Protein AF-A0A7V4GAL3-F1 (afdb_monomer)

Solvent-accessible surface area (backbone atoms only — not comparable to full-atom values): 42598 Å² total; per-residue (Å²): 137,87,88,81,89,85,84,90,84,90,87,81,84,89,80,88,82,85,91,85,89,89,83,91,85,77,93,86,88,88,87,84,90,84,82,86,89,85,86,86,84,88,81,89,82,90,84,90,89,88,89,87,83,90,87,89,88,87,89,89,91,87,88,88,82,87,88,84,89,83,90,84,86,89,86,81,77,84,82,54,87,81,40,77,32,91,44,36,82,70,33,72,82,84,34,92,20,43,55,42,30,44,62,95,42,31,38,43,75,42,62,31,41,76,65,38,61,86,71,50,49,32,55,17,72,35,36,34,40,94,85,74,23,64,40,81,32,70,55,59,80,42,80,86,81,44,82,20,46,49,61,37,58,34,55,83,70,55,43,67,46,70,49,78,40,57,86,61,27,66,86,85,28,37,59,39,102,89,76,17,64,37,76,53,57,77,34,93,39,43,80,70,40,66,85,73,44,54,47,49,24,74,40,29,42,43,100,86,31,34,41,42,74,35,68,53,68,82,39,75,83,83,57,100,50,46,51,51,41,65,42,60,84,80,25,67,42,75,41,68,49,47,65,59,68,73,76,55,28,28,41,94,56,75,37,63,27,73,44,66,74,39,76,66,35,27,69,75,35,82,65,56,77,78,72,49,50,26,28,52,81,87,50,47,23,66,94,45,91,33,44,63,67,43,73,49,82,38,64,45,99,87,68,48,69,25,42,21,39,17,33,86,78,20,40,77,41,72,66,45,65,87,62,67,74,67,62,75,82,53,56,63,56,64,89,78,65,59,48,74,98,51,86,38,62,71,68,41,75,46,80,41,69,56,87,90,43,70,32,48,25,39,19,34,94,72,18,38,78,43,73,65,52,59,79,65,67,73,59,86,78,76,47,49,47,27,53,87,81,63,38,25,75,96,47,84,31,34,66,67,42,74,42,82,40,70,64,86,92,46,60,23,41,24,41,20,36,94,85,32,38,78,54,70,74,46,72,74,62,69,75,58,68,75,82,48,57,65,58,66,90,74,73,55,36,75,96,45,87,32,55,60,73,42,71,47,81,42,60,22,99,85,70,45,80,16,40,24,44,20,33,81,78,15,40,73,51,73,43,23,22,100,56,57,69,67,86,70,83,44,55,40,45,70,81,86,56,59,46,60,96,56,81,66,34,32,37,32,40,56,40,71,25,91,60,40,53,82,33,59,67,57,17,28,50,75,72,64,46,44,89,42,43,48,80,37,74,43,59,70,52,46,39,49,49,61,74,72,51,87,50,57,33,38,38,37,42,36,58,66,69,77,78,47,68,72,37,52,54,43,52,37,51,38,44,73,71,72,19,28,36,41,43,29,51,60,61,52,62,87,41,43,88,37,70,50,33,61,64,37,12,40,44,58,49,58,70,55,92,63,77,71,45,39,24,64,53,51,96,48,55,58,38,50,34,87,42,80,55,82,64,51,68,46,66,47,91,45,55,90,65,27,22,35,27,26,27,71,75,58,24,49,61,44,20,14,64,42,89,53,88,52,91,50,32,28,31,30,36,36,11,75,84,62,38,30,39,39,35,31,44,49,70,37,31,57,73,34,51,88,90,68,91,78,63,42,52,58,25,43,36,43,38,4,50,53,35,77,65,74,112

pLDDT: mean 77.17, std 17.87, range [28.05, 98.5]

Mean predicted aligned error: 23.39 Å

Secondary structure (DSSP, 8-state):
--------------------------------------------------------------------------S-----TT---SSGGGG--S-TTEEEEEETTEEEEEE-GGGG--S-GGG---EEETTTEEEP----------TTEEEEE-TTT--EEEEE-GGGSPTT-EEETTTEEEPPPB-SSGGGG--S-STT-S-EE-TTSBEE--PPPP---S-TTSEEEEETTTEEEEE---SSSSSSPPGGGT-S-S-TT-TTSSTT----SSS--TTSSS-TTTTSSS-TT-EEEEE-TTS-EEEEEB-TTS-B---B------SSSS-SS-SSSSSTTSSS-TT-EEEEEETTEEEEEEEETTTEE---B------SSSS-SSSSS-SSTTSSS-TT-EEEEEETTEEEEEEEETTTEEEEEEE-----SSSS-SS-SS-SSTTSSS-TT-EEEEE-TTS-EEEEEB-TTS-B---B-SS--TTSSS-SSSSS-SSTT----EEEEEE--TT----HHHHHHHTTGGGGEEEE-SHHHHHHHHTT---SEEEEEESSSPPPHHHHHHHHHHHHTT-EEEEEETTGGGGTTSHHHHHHTEEEEEE-SS---BEE-S--GGGTSSS----B--B---SS--BEEEEESSSEEEEESSSS--TT-EEEEE-TTS-EEEE-B-GGGB---SSSSSS-HHHHHHHHHHHHHH-

Sequence (711 aa):
MSREVDRRTRHAVRVAGLVGLAGLTLVRCGGGDATSLDVRPGDVADEAGGDAADEAGPPPDGEDDAGEAFPDEGIGDDVGPDAACLFDLDCDDRHDCTADTCEAGLCRHVPDDAACDDGAPCNGVERCDARAGCLAGEPVVCDDRVDCTIDACDNLTAACRFDVDPRYCPPPTVCDPSAGCVEPPECETDADCLDTNPCNGIERCDPTGRCVFGTPPVCDDGIPCTIDACDPVSGCTARPPDRDGDGHPDAACSGDDCDDRNPAVHPGAPESCNGSDENCDTVPDDTFPCTPGQTGRCTSSGGCAGVWTCGADCAWGRCIVAAVESCNGADDDCDGLVDEDFTCELGSTGPCTVGACAGTRTCVAGCVWGACVASAVEACNGLDDDCDGATDEIFGCILGTRRSCTVGSCAGTQTCVAGCVWGACVASAVEACNGLDDDCDGATDEDFACRSGASEACTTTCGTAGSRTCSPACAWGACCAPAETCGNGCDDNCNGAIDEGCARRILVLRELCGGGVDHITPALTNLGLLASATVVGSDSDLSARLASGTWDLVVVDEYSNYLSSTTMDRLNGHVLAGGRLILSYWSLTDYASHALMTRAGVAVGSSYTAPLAIRRWVLSPLFTTPNALGDLTGFTDTCGIDGQYLTTTTAVAHAGYTVSPAGGQAALTVSADRRVILNAFTPQTVTQNADGDGKPDMVELYENEITHLLL

Nearest PDB structures (foldseek):
  8p6f-assembly1_A  TM=6.180E-01  e=1.254E-01  Flavobacterium johnsoniae
  7pv7-assembly2_B  TM=6.114E-01  e=1.407E-01  Porphyromonas gingivalis W83
  7lcm-assembly1_A  TM=5.776E-01  e=2.356E-01  Escherichia coli
  7pva-assembly2_D  TM=6.153E-01  e=2.642E-01  Porphyromonas gingivalis W83
  6swl-assembly2_B  TM=5.933E-01  e=2.200E+00  Geobacillus stearothermophilus

Structure (mmCIF, N/CA/C/O backbone):
data_AF-A0A7V4GAL3-F1
#
_entry.id   AF-A0A7V4GAL3-F1
#
loop_
_atom_site.group_PDB
_atom_site.id
_atom_site.type_symbol
_atom_site.label_atom_id
_atom_site.label_alt_id
_atom_site.label_comp_id
_atom_site.label_asym_id
_atom_site.label_entity_id
_atom_site.label_seq_id
_atom_site.pdbx_PDB_ins_code
_atom_site.Cartn_x
_atom_site.Cartn_y
_atom_site.Cartn_z
_atom_site.occupancy
_atom_site.B_iso_or_equiv
_atom_site.auth_seq_id
_atom_site.auth_comp_id
_atom_site.auth_asym_id
_atom_site.auth_atom_id
_atom_site.pdbx_PDB_model_num
ATOM 1 N N . MET A 1 1 ? 49.294 -10.913 76.934 1.00 32.91 1 MET A N 1
ATOM 2 C CA . MET A 1 1 ? 50.256 -11.058 75.823 1.00 32.91 1 MET A CA 1
ATOM 3 C C . MET A 1 1 ? 49.457 -11.672 74.672 1.00 32.91 1 MET A C 1
ATOM 5 O O . MET A 1 1 ? 49.239 -12.870 74.721 1.00 32.91 1 MET A O 1
ATOM 9 N N . SER A 1 2 ? 48.681 -10.896 73.898 1.00 33.81 2 SER A N 1
ATOM 10 C CA . SER A 1 2 ? 49.084 -9.921 72.844 1.00 33.81 2 SER A CA 1
ATOM 11 C C . SER A 1 2 ? 49.188 -10.635 71.484 1.00 33.81 2 SER A C 1
ATOM 13 O O . SER A 1 2 ? 49.921 -11.613 71.443 1.00 33.81 2 SER A O 1
ATOM 15 N N . ARG A 1 3 ? 48.555 -10.251 70.357 1.00 37.16 3 ARG A N 1
ATOM 16 C CA . ARG A 1 3 ? 47.618 -9.170 69.902 1.00 37.16 3 ARG A CA 1
ATOM 17 C C . ARG A 1 3 ? 46.933 -9.689 68.592 1.00 37.16 3 ARG A C 1
ATOM 19 O O . ARG A 1 3 ? 47.492 -10.621 68.027 1.00 37.16 3 ARG A O 1
ATOM 26 N N . GLU A 1 4 ? 45.835 -9.207 67.982 1.00 35.50 4 GLU A N 1
ATOM 27 C CA . GLU A 1 4 ? 44.678 -8.301 68.247 1.00 35.50 4 GLU A CA 1
ATOM 28 C C . GLU A 1 4 ? 43.594 -8.593 67.142 1.00 35.50 4 GLU A C 1
ATOM 30 O O . GLU A 1 4 ? 43.941 -9.222 66.147 1.00 35.50 4 GLU A O 1
ATOM 35 N N . VAL A 1 5 ? 42.262 -8.493 67.342 1.00 37.34 5 VAL A N 1
ATOM 36 C CA . VAL A 1 5 ? 41.332 -7.320 67.225 1.00 37.34 5 VAL A CA 1
ATOM 37 C C . VAL A 1 5 ? 41.280 -6.711 65.792 1.00 37.34 5 VAL A C 1
ATOM 39 O O . VAL A 1 5 ? 42.321 -6.303 65.300 1.00 37.34 5 VAL A O 1
ATOM 42 N N . ASP A 1 6 ? 40.146 -6.590 65.065 1.00 33.91 6 ASP A N 1
ATOM 43 C CA . ASP A 1 6 ? 38.758 -7.029 65.337 1.00 33.91 6 ASP A CA 1
ATOM 44 C C . ASP A 1 6 ? 37.854 -7.291 64.092 1.00 33.91 6 ASP A C 1
ATOM 46 O O . ASP A 1 6 ? 38.169 -6.984 62.946 1.00 33.91 6 ASP A O 1
ATOM 50 N N . ARG A 1 7 ? 36.695 -7.867 64.437 1.00 36.47 7 ARG A N 1
ATOM 51 C CA . ARG A 1 7 ? 35.348 -8.059 63.839 1.00 36.47 7 ARG A CA 1
ATOM 52 C C . ARG A 1 7 ? 34.786 -6.935 62.935 1.00 36.47 7 ARG A C 1
ATOM 54 O O . ARG A 1 7 ? 35.056 -5.768 63.166 1.00 36.47 7 ARG A O 1
ATOM 61 N N . ARG A 1 8 ? 34.059 -7.234 61.835 1.00 34.62 8 ARG A N 1
ATOM 62 C CA . ARG A 1 8 ? 32.662 -7.761 61.628 1.00 34.62 8 ARG A CA 1
ATOM 63 C C . ARG A 1 8 ? 31.501 -6.809 62.022 1.00 34.62 8 ARG A C 1
ATOM 65 O O . ARG A 1 8 ? 31.330 -6.556 63.211 1.00 34.62 8 ARG A O 1
ATOM 72 N N . THR A 1 9 ? 30.556 -6.549 61.095 1.00 33.62 9 THR A N 1
ATOM 73 C CA . THR A 1 9 ? 29.126 -7.030 61.057 1.00 33.62 9 THR A CA 1
ATOM 74 C C . THR A 1 9 ? 28.206 -6.093 60.225 1.00 33.62 9 THR A C 1
ATOM 76 O O . THR A 1 9 ? 28.482 -4.909 60.094 1.00 33.62 9 THR A O 1
ATOM 79 N N . ARG A 1 10 ? 27.114 -6.638 59.653 1.00 41.88 10 ARG A N 1
ATOM 80 C CA . ARG A 1 10 ? 26.054 -5.956 58.865 1.00 41.88 10 ARG A CA 1
ATOM 81 C C . ARG A 1 10 ? 25.100 -5.102 59.733 1.00 41.88 10 ARG A C 1
ATOM 83 O O . ARG A 1 10 ? 24.975 -5.381 60.924 1.00 41.88 10 ARG A O 1
ATOM 90 N N . HIS A 1 11 ? 24.328 -4.191 59.123 1.00 28.59 11 HIS A N 1
ATOM 91 C CA . HIS A 1 11 ? 23.100 -3.586 59.690 1.00 28.59 11 HIS A CA 1
ATOM 92 C C . HIS A 1 11 ? 22.041 -3.298 58.602 1.00 28.59 11 HIS A C 1
ATOM 94 O O . HIS A 1 11 ? 22.345 -3.445 57.420 1.00 28.59 11 HIS A O 1
ATOM 100 N N . ALA A 1 12 ? 20.800 -2.966 58.994 1.00 31.42 12 ALA A N 1
ATOM 101 C CA . ALA A 1 12 ? 19.645 -2.897 58.088 1.00 31.42 12 ALA A CA 1
ATOM 102 C C . ALA A 1 12 ? 18.494 -1.982 58.582 1.00 31.42 12 ALA A C 1
ATOM 104 O O . ALA A 1 12 ? 18.254 -1.921 59.783 1.00 31.42 12 ALA A O 1
ATOM 105 N N . VAL A 1 13 ? 17.719 -1.442 57.620 1.00 28.19 13 VAL A N 1
ATOM 106 C CA . VAL A 1 13 ? 16.259 -1.140 57.676 1.00 28.19 13 VAL A CA 1
ATOM 107 C C . VAL A 1 13 ? 15.735 0.029 58.561 1.00 28.19 13 VAL A C 1
ATOM 109 O O . VAL A 1 13 ? 16.181 0.228 59.683 1.00 28.19 13 VAL A O 1
ATOM 112 N N . ARG A 1 14 ? 14.664 0.696 58.055 1.00 29.94 14 ARG A N 1
ATOM 113 C CA . ARG A 1 14 ? 13.767 1.735 58.661 1.00 29.94 14 ARG A CA 1
ATOM 114 C C . ARG A 1 14 ? 14.321 3.175 58.807 1.00 29.94 14 ARG A C 1
ATOM 116 O O . ARG A 1 14 ? 15.518 3.336 58.982 1.00 29.94 14 ARG A O 1
ATOM 123 N N . VAL A 1 15 ? 13.513 4.256 58.865 1.00 28.34 15 VAL A N 1
ATOM 124 C CA . VAL A 1 15 ? 12.212 4.674 58.236 1.00 28.34 15 VAL A CA 1
ATOM 125 C C . VAL A 1 15 ? 11.852 6.098 58.742 1.00 28.34 15 VAL A C 1
ATOM 127 O O . VAL A 1 15 ? 12.166 6.398 59.890 1.00 28.34 15 VAL A O 1
ATOM 130 N N . ALA A 1 16 ? 11.115 6.899 57.946 1.00 30.61 16 ALA A N 1
ATOM 131 C CA . ALA A 1 16 ? 10.527 8.226 58.274 1.00 30.61 16 ALA A CA 1
ATOM 132 C C . ALA A 1 16 ? 11.517 9.397 58.549 1.00 30.61 16 ALA A C 1
ATOM 134 O O . ALA A 1 16 ? 12.659 9.173 58.928 1.00 30.61 16 ALA A O 1
ATOM 135 N N . GLY A 1 17 ? 11.144 10.680 58.381 1.00 28.06 17 GLY A N 1
ATOM 136 C CA . GLY A 1 17 ? 9.924 11.252 57.775 1.00 28.06 17 GLY A CA 1
ATOM 137 C C . GLY A 1 17 ? 9.711 12.763 58.058 1.00 28.06 17 GLY A C 1
ATOM 138 O O . GLY A 1 17 ? 10.418 13.337 58.878 1.00 28.06 17 GLY A O 1
ATOM 139 N N . LEU A 1 18 ? 8.673 13.340 57.425 1.00 30.36 18 LEU A N 1
ATOM 140 C CA . LEU A 1 18 ? 8.033 14.668 57.622 1.00 30.36 18 LEU A CA 1
ATOM 141 C C . LEU A 1 18 ? 8.686 15.988 57.105 1.00 30.36 18 LEU A C 1
ATOM 143 O O . LEU A 1 18 ? 9.660 16.481 57.654 1.00 30.36 18 LEU A O 1
ATOM 147 N N . VAL A 1 19 ? 7.953 16.624 56.167 1.00 30.16 19 VAL A N 1
ATOM 148 C CA . VAL A 1 19 ? 7.384 18.007 56.188 1.00 30.16 19 VAL A CA 1
ATOM 149 C C . VAL A 1 19 ? 8.293 19.252 56.340 1.00 30.16 19 VAL A C 1
ATOM 151 O O . VAL A 1 19 ? 8.958 19.441 57.352 1.00 30.16 19 VAL A O 1
ATOM 154 N N . GLY A 1 20 ? 8.118 20.228 55.427 1.00 28.47 20 GLY A N 1
ATOM 155 C CA . GLY A 1 20 ? 8.491 21.645 55.632 1.00 28.47 20 GLY A CA 1
ATOM 156 C C . GLY A 1 20 ? 8.232 22.557 54.414 1.00 28.47 20 GLY A C 1
ATOM 157 O O . GLY A 1 20 ? 8.979 22.502 53.446 1.00 28.47 20 GLY A O 1
ATOM 158 N N . LEU A 1 21 ? 7.182 23.392 54.445 1.00 30.19 21 LEU A N 1
ATOM 159 C CA . LEU A 1 21 ? 6.762 24.262 53.323 1.00 30.19 21 LEU A CA 1
ATOM 160 C C . LEU A 1 21 ? 7.582 25.563 53.132 1.00 30.19 21 LEU A C 1
ATOM 162 O O . LEU A 1 21 ? 8.099 26.124 54.094 1.00 30.19 21 LEU A O 1
ATOM 166 N N . ALA A 1 22 ? 7.434 26.113 51.912 1.00 30.78 22 ALA A N 1
ATOM 167 C CA . ALA A 1 22 ? 7.385 27.540 51.520 1.00 30.78 22 ALA A CA 1
ATOM 168 C C . ALA A 1 22 ? 8.651 28.201 50.921 1.00 30.78 22 ALA A C 1
ATOM 170 O O . ALA A 1 22 ? 9.747 28.103 51.459 1.00 30.78 22 ALA A O 1
ATOM 171 N N . GLY A 1 23 ? 8.461 28.951 49.818 1.00 30.02 23 GLY A N 1
ATOM 172 C CA . GLY A 1 23 ? 9.543 29.657 49.108 1.00 30.02 23 GLY A CA 1
ATOM 173 C C . GLY A 1 23 ? 9.151 30.327 47.776 1.00 30.02 23 GLY A C 1
ATOM 174 O O . GLY A 1 23 ? 9.785 30.083 46.757 1.00 30.02 23 GLY A O 1
ATOM 175 N N . LEU A 1 24 ? 8.100 31.156 47.755 1.00 31.62 24 LEU A N 1
ATOM 176 C CA . LEU A 1 24 ? 7.653 31.902 46.561 1.00 31.62 24 LEU A CA 1
ATOM 177 C C . LEU A 1 24 ? 8.718 32.915 46.074 1.00 31.62 24 LEU A C 1
ATOM 179 O O . LEU A 1 24 ? 9.223 33.673 46.897 1.00 31.62 24 LEU A O 1
ATOM 183 N N . THR A 1 25 ? 9.011 33.028 44.768 1.00 31.62 25 THR A N 1
ATOM 184 C CA . THR A 1 25 ? 9.693 34.221 44.194 1.00 31.62 25 THR A CA 1
ATOM 185 C C . THR A 1 25 ? 9.280 34.481 42.735 1.00 31.62 25 THR A C 1
ATOM 187 O O . THR A 1 25 ? 9.037 33.542 41.983 1.00 31.62 25 THR A O 1
ATOM 190 N N . LEU A 1 26 ? 9.199 35.757 42.330 1.00 31.81 26 LEU A N 1
ATOM 191 C CA . LEU A 1 26 ? 8.826 36.202 40.979 1.00 31.81 26 LEU A CA 1
ATOM 192 C C . LEU A 1 26 ? 10.035 36.679 40.149 1.00 31.81 26 LEU A C 1
ATOM 194 O O . LEU A 1 26 ? 10.918 37.362 40.658 1.00 31.81 26 LEU A O 1
ATOM 198 N N . VAL A 1 27 ? 9.974 36.413 38.839 1.00 29.81 27 VAL A N 1
ATOM 199 C CA . VAL A 1 27 ? 10.152 37.370 37.719 1.00 29.81 27 VAL A CA 1
ATOM 200 C C . VAL A 1 27 ? 10.787 38.741 38.060 1.00 29.81 27 VAL A C 1
ATOM 202 O O . VAL A 1 27 ? 10.107 39.575 38.658 1.00 29.81 27 VAL A O 1
ATOM 205 N N . ARG A 1 28 ? 11.978 39.070 37.512 1.00 29.39 28 ARG A N 1
ATOM 206 C CA . ARG A 1 28 ? 12.156 39.879 36.265 1.00 29.39 28 ARG A CA 1
ATOM 207 C C . ARG A 1 28 ? 13.638 40.089 35.868 1.00 29.39 28 ARG A C 1
ATOM 209 O O . ARG A 1 28 ? 14.541 39.674 36.581 1.00 29.39 28 ARG A O 1
ATOM 216 N N . CYS A 1 29 ? 13.862 40.705 34.703 1.00 28.36 29 CYS A N 1
ATOM 217 C CA . CYS A 1 29 ? 15.150 40.809 34.000 1.00 28.36 29 CYS A CA 1
ATOM 218 C C . CYS A 1 29 ? 15.978 42.076 34.313 1.00 28.36 29 CYS A C 1
ATOM 220 O O . CYS A 1 29 ? 15.424 43.103 34.702 1.00 28.36 29 CYS A O 1
ATOM 222 N N . GLY A 1 30 ? 17.274 42.021 33.966 1.00 28.05 30 GLY A N 1
ATOM 223 C CA . GLY A 1 30 ? 18.206 43.158 33.841 1.00 28.05 30 GLY A CA 1
ATOM 224 C C . GLY A 1 30 ? 19.442 43.025 34.748 1.00 28.05 30 GLY A C 1
ATOM 225 O O . GLY A 1 30 ? 19.295 42.683 35.913 1.00 28.05 30 GLY A O 1
ATOM 226 N N . GLY A 1 31 ? 20.679 43.281 34.306 1.00 29.19 31 GLY A N 1
ATOM 227 C CA . GLY A 1 31 ? 21.181 43.630 32.965 1.00 29.19 31 GLY A CA 1
ATOM 228 C C . GLY A 1 31 ? 22.490 44.438 33.056 1.00 29.19 31 GLY A C 1
ATOM 229 O O . GLY A 1 31 ? 22.630 45.224 33.989 1.00 29.19 31 GLY A O 1
ATOM 230 N N . GLY A 1 32 ? 23.417 44.278 32.101 1.00 28.61 32 GLY A N 1
ATOM 231 C CA . GLY A 1 32 ? 24.618 45.127 31.978 1.00 28.61 32 GLY A CA 1
ATOM 232 C C . GLY A 1 32 ? 25.969 44.393 31.919 1.00 28.61 32 GLY A C 1
ATOM 233 O O . GLY A 1 32 ? 26.433 43.846 32.912 1.00 28.61 32 GLY A O 1
ATOM 234 N N . ASP A 1 33 ? 26.566 44.436 30.729 1.00 31.69 33 ASP A N 1
ATOM 235 C CA . ASP A 1 33 ? 27.990 44.463 30.337 1.00 31.69 33 ASP A CA 1
ATOM 236 C C . ASP A 1 33 ? 29.111 44.398 31.404 1.00 31.69 33 ASP A C 1
ATOM 238 O O . ASP A 1 33 ? 29.117 45.185 32.349 1.00 31.69 33 ASP A O 1
ATOM 242 N N . ALA A 1 34 ? 30.182 43.632 31.109 1.00 30.73 34 ALA A N 1
ATOM 243 C CA . ALA A 1 34 ? 31.526 44.205 30.856 1.00 30.73 34 ALA A CA 1
ATOM 244 C C . ALA A 1 34 ? 32.608 43.186 30.385 1.00 30.73 34 ALA A C 1
ATOM 246 O O . ALA A 1 34 ? 32.809 42.139 30.988 1.00 30.73 34 ALA A O 1
ATOM 247 N N . THR A 1 35 ? 33.360 43.581 29.346 1.00 30.72 35 THR A N 1
ATOM 248 C CA . THR A 1 35 ? 34.802 43.313 29.070 1.00 30.72 35 THR A CA 1
ATOM 249 C C . THR A 1 35 ? 35.429 41.912 29.249 1.00 30.72 35 THR A C 1
ATOM 251 O O . THR A 1 35 ? 35.865 41.542 30.333 1.00 30.72 35 THR A O 1
ATOM 254 N N . SER A 1 36 ? 35.613 41.228 28.110 1.00 28.62 36 SER A N 1
ATOM 255 C CA . SER A 1 36 ? 36.889 40.835 27.445 1.00 28.62 36 SER A CA 1
ATOM 256 C C . SER A 1 36 ? 38.267 40.968 28.159 1.00 28.62 36 SER A C 1
ATOM 258 O O . SER A 1 36 ? 38.460 41.848 28.994 1.00 28.62 36 SER A O 1
ATOM 260 N N . LEU A 1 37 ? 39.250 40.209 27.622 1.00 29.08 37 LEU A N 1
ATOM 261 C CA . LEU A 1 37 ? 40.710 40.109 27.888 1.00 29.08 37 LEU A CA 1
ATOM 262 C C . LEU A 1 37 ? 41.169 39.247 29.097 1.00 29.08 37 LEU A C 1
ATOM 264 O O . LEU A 1 37 ? 40.582 39.343 30.167 1.00 29.08 37 LEU A O 1
ATOM 268 N N . ASP A 1 38 ? 42.264 38.457 29.048 1.00 32.16 38 ASP A N 1
ATOM 269 C CA . ASP A 1 38 ? 43.071 37.864 27.940 1.00 32.16 38 ASP A CA 1
ATOM 270 C C . ASP A 1 38 ? 44.110 36.837 28.520 1.00 32.16 38 ASP A C 1
ATOM 272 O O . ASP A 1 38 ? 44.186 36.667 29.736 1.00 32.16 38 ASP A O 1
ATOM 276 N N . VAL A 1 39 ? 44.974 36.253 27.667 1.00 29.39 39 VAL A N 1
ATOM 277 C CA . VAL A 1 39 ? 46.284 35.589 27.930 1.00 29.39 39 VAL A CA 1
ATOM 278 C C . VAL A 1 39 ? 46.313 34.086 28.312 1.00 29.39 39 VAL A C 1
ATOM 280 O O . VAL A 1 39 ? 46.046 33.691 29.444 1.00 29.39 39 VAL A O 1
ATOM 283 N N . ARG A 1 40 ? 46.836 33.256 27.384 1.00 33.75 40 ARG A N 1
ATOM 284 C CA . ARG A 1 40 ? 47.613 32.009 27.652 1.00 33.75 40 ARG A CA 1
ATOM 285 C C . ARG A 1 40 ? 49.117 32.357 27.785 1.00 33.75 40 ARG A C 1
ATOM 287 O O . ARG A 1 40 ? 49.496 33.390 27.228 1.00 33.75 40 ARG A O 1
ATOM 294 N N . PRO A 1 41 ? 50.003 31.528 28.393 1.00 40.62 41 PRO A N 1
ATOM 295 C CA . PRO A 1 41 ? 50.751 30.552 27.557 1.00 40.62 41 PRO A CA 1
ATOM 296 C C . PRO A 1 41 ? 51.331 29.277 28.244 1.00 40.62 41 PRO A C 1
ATOM 298 O O . PRO A 1 41 ? 51.751 29.328 29.395 1.00 40.62 41 PRO A O 1
ATOM 301 N N . GLY A 1 42 ? 51.484 28.203 27.448 1.00 32.53 42 GLY A N 1
ATOM 302 C CA . GLY A 1 42 ? 52.565 27.187 27.505 1.00 32.53 42 GLY A CA 1
ATOM 303 C C . GLY A 1 42 ? 52.669 26.184 28.678 1.00 32.53 42 GLY A C 1
ATOM 304 O O . GLY A 1 42 ? 52.007 26.341 29.698 1.00 32.53 42 GLY A O 1
ATOM 305 N N . ASP A 1 43 ? 53.515 25.138 28.610 1.00 31.66 43 ASP A N 1
ATOM 306 C CA . ASP A 1 43 ? 54.226 24.516 27.458 1.00 31.66 43 ASP A CA 1
ATOM 307 C C . ASP A 1 43 ? 54.944 23.194 27.877 1.00 31.66 43 ASP A C 1
ATOM 309 O O . ASP A 1 43 ? 55.515 23.174 28.964 1.00 31.66 43 ASP A O 1
ATOM 313 N N . VAL A 1 44 ? 54.975 22.163 26.994 1.00 32.78 44 VAL A N 1
ATOM 314 C CA . VAL A 1 44 ? 55.774 20.878 26.993 1.00 32.78 44 VAL A CA 1
ATOM 315 C C . VAL A 1 44 ? 55.791 19.979 28.277 1.00 32.78 44 VAL A C 1
ATOM 317 O O . VAL A 1 44 ? 55.493 20.436 29.370 1.00 32.78 44 VAL A O 1
ATOM 320 N N . ALA A 1 45 ? 56.064 18.656 28.269 1.00 33.53 45 ALA A N 1
ATOM 321 C CA . ALA A 1 45 ? 56.900 17.817 27.386 1.00 33.53 45 ALA A CA 1
ATOM 322 C C . ALA A 1 45 ? 56.518 16.301 27.361 1.00 33.53 45 ALA A C 1
ATOM 324 O O . ALA A 1 45 ? 56.341 15.700 28.418 1.00 33.53 45 ALA A O 1
ATOM 325 N N . ASP A 1 46 ? 56.409 15.725 26.156 1.00 30.70 46 ASP A N 1
ATOM 326 C CA . ASP A 1 46 ? 57.238 14.661 25.523 1.00 30.70 46 ASP A CA 1
ATOM 327 C C . ASP A 1 46 ? 57.770 13.355 26.206 1.00 30.70 46 ASP A C 1
ATOM 329 O O . ASP A 1 46 ? 58.112 13.302 27.383 1.00 30.70 46 ASP A O 1
ATOM 333 N N . GLU A 1 47 ? 57.983 12.360 25.313 1.00 36.28 47 GLU A N 1
ATOM 334 C CA . GLU A 1 47 ? 58.862 11.151 25.316 1.00 36.28 47 GLU A CA 1
ATOM 335 C C . GLU A 1 47 ? 58.510 9.845 26.096 1.00 36.28 47 GLU A C 1
ATOM 337 O O . GLU A 1 47 ? 58.905 9.629 27.239 1.00 36.28 47 GLU A O 1
ATOM 342 N N . ALA A 1 48 ? 57.848 8.924 25.372 1.00 32.62 48 ALA A N 1
ATOM 343 C CA . ALA A 1 48 ? 58.285 7.568 24.943 1.00 32.62 48 ALA A CA 1
ATOM 344 C C . ALA A 1 48 ? 58.936 6.489 25.866 1.00 32.62 48 ALA A C 1
ATOM 346 O O . ALA A 1 48 ? 59.824 6.746 26.675 1.00 32.62 48 ALA A O 1
ATOM 347 N N . GLY A 1 49 ? 58.636 5.213 25.534 1.00 28.77 49 GLY A N 1
ATOM 348 C CA . GLY A 1 49 ? 59.597 4.085 25.580 1.00 28.77 49 GLY A CA 1
ATOM 349 C C . GLY A 1 49 ? 59.099 2.736 26.149 1.00 28.77 49 GLY A C 1
ATOM 350 O O . GLY A 1 49 ? 58.622 2.697 27.280 1.00 28.77 49 GLY A O 1
ATOM 351 N N . GLY A 1 50 ? 59.309 1.618 25.424 1.00 30.55 50 GLY A N 1
ATOM 352 C CA . GLY A 1 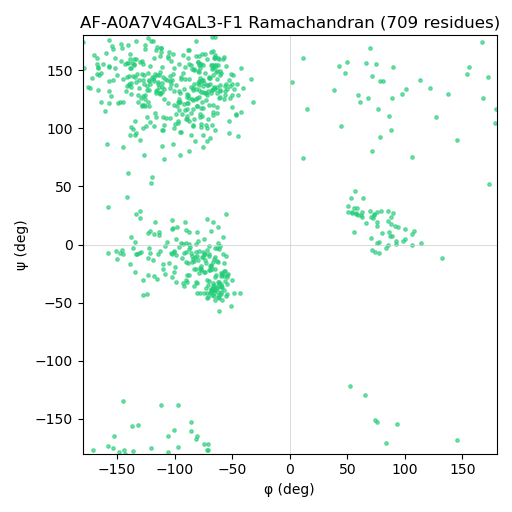50 ? 59.276 0.251 25.995 1.00 30.55 50 GLY A CA 1
ATOM 353 C C . GLY A 1 50 ? 58.723 -0.880 25.105 1.00 30.55 50 GLY A C 1
ATOM 354 O O . GLY A 1 50 ? 57.537 -1.186 25.180 1.00 30.55 50 GLY A O 1
ATOM 355 N N . ASP A 1 51 ? 59.583 -1.545 24.325 1.00 30.66 51 ASP A N 1
ATOM 356 C CA . ASP A 1 51 ? 59.251 -2.708 23.475 1.00 30.66 51 ASP A CA 1
ATOM 357 C C . ASP A 1 51 ? 59.125 -4.051 24.230 1.00 30.66 51 ASP A C 1
ATOM 359 O O . ASP A 1 51 ? 59.815 -4.269 25.228 1.00 30.66 51 ASP A O 1
ATOM 363 N N . ALA A 1 52 ? 58.367 -5.002 23.659 1.00 36.56 52 ALA A N 1
ATOM 364 C CA . ALA A 1 52 ? 58.718 -6.435 23.564 1.00 36.56 52 ALA A CA 1
ATOM 365 C C . ALA A 1 52 ? 57.784 -7.175 22.572 1.00 36.56 52 ALA A C 1
ATOM 367 O O . ALA A 1 52 ? 56.634 -6.776 22.402 1.00 36.56 52 ALA A O 1
ATOM 368 N N . ALA A 1 53 ? 58.270 -8.251 21.940 1.00 36.53 53 ALA A N 1
ATOM 369 C CA . ALA A 1 53 ? 57.541 -9.082 20.968 1.00 36.53 53 ALA A CA 1
ATOM 370 C C . ALA A 1 53 ? 57.681 -10.596 21.295 1.00 36.53 53 ALA A C 1
ATOM 372 O O . ALA A 1 53 ? 57.962 -10.928 22.447 1.00 36.53 53 ALA A O 1
ATOM 373 N N . ASP A 1 54 ? 57.532 -11.460 20.277 1.00 30.61 54 ASP A N 1
ATOM 374 C CA . ASP A 1 54 ? 57.676 -12.936 20.257 1.00 30.61 54 ASP A CA 1
ATOM 375 C C . ASP A 1 54 ? 56.471 -13.737 20.823 1.00 30.61 54 ASP A C 1
ATOM 377 O O . ASP A 1 54 ? 55.872 -13.344 21.820 1.00 30.61 54 ASP A O 1
ATOM 381 N N . GLU A 1 55 ? 56.034 -14.884 20.270 1.00 35.59 55 GLU A N 1
ATOM 382 C CA . GLU A 1 55 ? 56.380 -15.637 19.034 1.00 35.59 55 GLU A CA 1
ATOM 383 C C . GLU A 1 55 ? 55.182 -16.558 18.625 1.00 35.59 55 GLU A C 1
ATOM 385 O O . GLU A 1 55 ? 54.171 -16.606 19.329 1.00 35.59 55 GLU A O 1
ATOM 390 N N . ALA A 1 56 ? 55.253 -17.269 17.489 1.00 32.94 56 ALA A N 1
ATOM 391 C CA . ALA A 1 56 ? 54.112 -17.904 16.798 1.00 32.94 56 ALA A CA 1
ATOM 392 C C . ALA A 1 56 ? 53.920 -19.439 16.988 1.00 32.94 56 ALA A C 1
ATOM 394 O O . ALA A 1 56 ? 54.850 -20.164 17.339 1.00 32.94 56 ALA A O 1
ATOM 395 N N . GLY A 1 57 ? 52.720 -19.964 16.653 1.00 28.56 57 GLY A N 1
ATOM 396 C CA . GLY A 1 57 ? 52.462 -21.414 16.485 1.00 28.56 57 GLY A CA 1
ATOM 397 C C . GLY A 1 57 ? 50.974 -21.864 16.390 1.00 28.56 57 GLY A C 1
ATOM 398 O O . GLY A 1 57 ? 50.211 -21.549 17.298 1.00 28.56 57 GLY A O 1
ATOM 399 N N . PRO A 1 58 ? 50.554 -22.621 15.345 1.00 49.78 58 PRO A N 1
ATOM 400 C CA . PRO A 1 58 ? 49.256 -23.336 15.220 1.00 49.78 58 PRO A CA 1
ATOM 401 C C . PRO A 1 58 ? 49.446 -24.875 15.407 1.00 49.78 58 PRO A C 1
ATOM 403 O O . PRO A 1 58 ? 50.557 -25.260 15.787 1.00 49.78 58 PRO A O 1
ATOM 406 N N . PRO A 1 59 ? 48.518 -25.809 15.054 1.00 54.12 59 PRO A N 1
ATOM 407 C CA . PRO A 1 59 ? 47.056 -25.794 14.784 1.00 54.12 59 PRO A CA 1
ATOM 408 C C . PRO A 1 59 ? 46.340 -26.605 15.934 1.00 54.12 59 PRO A C 1
ATOM 410 O O . PRO A 1 59 ? 46.832 -26.430 17.053 1.00 54.12 59 PRO A O 1
ATOM 413 N N . PRO A 1 60 ? 45.307 -27.500 15.818 1.00 48.00 60 PRO A N 1
ATOM 414 C CA . PRO A 1 60 ? 44.409 -27.939 14.723 1.00 48.00 60 PRO A CA 1
ATOM 415 C C . PRO A 1 60 ? 42.901 -28.092 15.113 1.00 48.00 60 PRO A C 1
ATOM 417 O O . PRO A 1 60 ? 42.429 -27.461 16.055 1.00 48.00 60 PRO A O 1
ATOM 420 N N . ASP A 1 61 ? 42.172 -28.924 14.356 1.00 43.25 61 ASP A N 1
ATOM 421 C CA . ASP A 1 61 ? 40.715 -29.171 14.318 1.00 43.25 61 ASP A CA 1
ATOM 422 C C . ASP A 1 61 ? 40.203 -30.269 15.296 1.00 43.25 61 ASP A C 1
ATOM 424 O O . ASP A 1 61 ? 40.992 -31.072 15.802 1.00 43.25 61 ASP A O 1
ATOM 428 N N . GLY A 1 62 ? 38.875 -30.361 15.508 1.00 31.95 62 GLY A N 1
ATOM 429 C CA . GLY A 1 62 ? 38.201 -31.469 16.220 1.00 31.95 62 GLY A CA 1
ATOM 430 C C . GLY A 1 62 ? 36.698 -31.238 16.497 1.00 31.95 62 GLY A C 1
ATOM 431 O O . GLY A 1 62 ? 36.298 -30.107 16.754 1.00 31.95 62 GLY A O 1
ATOM 432 N N . GLU A 1 63 ? 35.884 -32.301 16.438 1.00 42.25 63 GLU A N 1
ATOM 433 C CA . GLU A 1 63 ? 34.404 -32.295 16.540 1.00 42.25 63 GLU A CA 1
ATOM 434 C C . GLU A 1 63 ? 33.873 -32.832 17.905 1.00 42.25 63 GLU A C 1
ATOM 436 O O . GLU A 1 63 ? 34.661 -33.235 18.762 1.00 42.25 63 GLU A O 1
ATOM 441 N N . ASP A 1 64 ? 32.534 -32.882 18.037 1.00 35.84 64 ASP A N 1
ATOM 442 C CA . ASP A 1 64 ? 31.687 -33.660 18.980 1.00 35.84 64 ASP A CA 1
ATOM 443 C C . ASP A 1 64 ? 31.251 -33.119 20.378 1.00 35.84 64 ASP A C 1
ATOM 445 O O . ASP A 1 64 ? 31.908 -32.315 21.035 1.00 35.84 64 ASP A O 1
ATOM 449 N N . ASP A 1 65 ? 30.087 -33.655 20.797 1.00 36.31 65 ASP A N 1
ATOM 450 C CA . ASP A 1 65 ? 29.400 -33.686 22.113 1.00 36.31 65 ASP A CA 1
ATOM 451 C C . ASP A 1 65 ? 28.735 -32.423 22.733 1.00 36.31 65 ASP A C 1
ATOM 453 O O . ASP A 1 65 ? 29.212 -31.804 23.680 1.00 36.31 65 ASP A O 1
ATOM 457 N N . ALA A 1 66 ? 27.518 -32.149 22.241 1.00 38.41 66 ALA A N 1
ATOM 458 C CA . ALA A 1 66 ? 26.224 -32.214 22.961 1.00 38.41 66 ALA A CA 1
ATOM 459 C C . ALA A 1 66 ? 26.061 -31.769 24.448 1.00 38.41 66 ALA A C 1
ATOM 461 O O . ALA A 1 66 ? 26.695 -32.287 25.364 1.00 38.41 66 ALA A O 1
ATOM 462 N N . GLY A 1 67 ? 24.998 -30.980 24.694 1.00 31.16 67 GLY A N 1
ATOM 463 C CA . GLY A 1 67 ? 24.424 -30.661 26.019 1.00 31.16 67 GLY A CA 1
ATOM 464 C C . GLY A 1 67 ? 24.588 -29.181 26.416 1.00 31.16 67 GLY A C 1
ATOM 465 O O . GLY A 1 67 ? 25.615 -28.583 26.124 1.00 31.16 67 GLY A O 1
ATOM 466 N N . GLU A 1 68 ? 23.631 -28.500 27.058 1.00 36.72 68 GLU A N 1
ATOM 467 C CA . GLU A 1 68 ? 22.325 -28.913 27.606 1.00 36.72 68 GLU A CA 1
ATOM 468 C C . GLU A 1 68 ? 21.230 -27.889 27.242 1.00 36.72 68 GLU A C 1
ATOM 470 O O . GLU A 1 68 ? 21.516 -26.707 27.056 1.00 36.72 68 GLU A O 1
ATOM 475 N N . ALA A 1 69 ? 19.968 -28.328 27.192 1.00 37.34 69 ALA A N 1
ATOM 476 C CA . ALA A 1 69 ? 18.809 -27.441 27.080 1.00 37.34 69 ALA A CA 1
ATOM 477 C C . ALA A 1 69 ? 18.228 -27.124 28.469 1.00 37.34 69 ALA A C 1
ATOM 479 O O . ALA A 1 69 ? 18.136 -28.011 29.319 1.00 37.34 69 ALA A O 1
ATOM 480 N N . PHE A 1 70 ? 17.773 -25.886 28.670 1.00 33.22 70 PHE A N 1
ATOM 481 C CA . PHE A 1 70 ? 16.943 -25.485 29.810 1.00 33.22 70 PHE A CA 1
ATOM 482 C C . PHE A 1 70 ? 15.617 -24.904 29.291 1.00 33.22 70 PHE A C 1
ATOM 484 O O . PHE A 1 70 ? 15.649 -24.176 28.298 1.00 33.22 70 PHE A O 1
ATOM 491 N N . PRO A 1 71 ? 14.470 -25.238 29.910 1.00 49.22 71 PRO A N 1
ATOM 492 C CA . PRO A 1 71 ? 13.154 -24.861 29.402 1.00 49.22 71 PRO A CA 1
ATOM 493 C C . PRO A 1 71 ? 12.699 -23.483 29.894 1.00 49.22 71 PRO A C 1
ATOM 495 O O . PRO A 1 71 ? 13.059 -23.059 30.994 1.00 49.22 71 PRO A O 1
ATOM 498 N N . ASP A 1 72 ? 11.809 -22.868 29.121 1.00 37.72 72 ASP A N 1
ATOM 499 C CA . ASP A 1 72 ? 10.756 -21.977 29.616 1.00 37.72 72 ASP A CA 1
ATOM 500 C C . ASP A 1 72 ? 9.464 -22.298 28.835 1.00 37.72 72 ASP A C 1
ATOM 502 O O . ASP A 1 72 ? 9.546 -22.828 27.723 1.00 37.72 72 ASP A O 1
ATOM 506 N N . GLU A 1 73 ? 8.286 -22.076 29.420 1.00 42.94 73 GLU A N 1
ATOM 507 C CA . GLU A 1 73 ? 7.016 -22.630 28.910 1.00 42.94 73 GLU A CA 1
ATOM 508 C C . GLU A 1 73 ? 6.035 -21.571 28.376 1.00 42.94 73 GLU A C 1
ATOM 510 O O . GLU A 1 73 ? 5.717 -20.600 29.057 1.00 42.94 73 GLU A O 1
ATOM 515 N N . GLY A 1 74 ? 5.436 -21.868 27.215 1.00 37.31 74 GLY A N 1
ATOM 516 C CA . GLY A 1 74 ? 4.051 -21.502 26.898 1.00 37.31 74 GLY A CA 1
ATOM 517 C C . GLY A 1 74 ? 3.786 -20.131 26.265 1.00 37.31 74 GLY A C 1
ATOM 518 O O . GLY A 1 74 ? 3.552 -19.150 26.965 1.00 37.31 74 GLY A O 1
ATOM 519 N N . ILE A 1 75 ? 3.628 -20.113 24.937 1.00 46.41 75 ILE A N 1
ATOM 520 C CA . ILE A 1 75 ? 2.320 -19.959 24.256 1.00 46.41 75 ILE A CA 1
ATOM 521 C C . ILE A 1 75 ? 2.538 -20.104 22.739 1.00 46.41 75 ILE A C 1
ATOM 523 O O . ILE A 1 75 ? 3.470 -19.519 22.194 1.00 46.41 75 ILE A O 1
ATOM 527 N N . GLY A 1 76 ? 1.662 -20.864 22.074 1.00 38.91 76 GLY A N 1
ATOM 528 C CA . GLY A 1 76 ? 1.751 -21.188 20.646 1.00 38.91 76 GLY A CA 1
ATOM 529 C C . GLY A 1 76 ? 2.180 -22.636 20.416 1.00 38.91 76 GLY A C 1
ATOM 530 O O . GLY A 1 76 ? 3.330 -22.880 20.071 1.00 38.91 76 GLY A O 1
ATOM 531 N N . ASP A 1 77 ? 1.258 -23.577 20.639 1.00 43.50 77 ASP A N 1
ATOM 532 C CA . ASP A 1 77 ? 1.417 -24.969 20.197 1.00 43.50 77 ASP A CA 1
ATOM 533 C C . ASP A 1 77 ? 1.482 -25.040 18.662 1.00 43.50 77 ASP A C 1
ATOM 535 O O . ASP A 1 77 ? 0.834 -24.248 17.971 1.00 43.50 77 ASP A O 1
ATOM 539 N N . ASP A 1 78 ? 2.209 -26.029 18.140 1.00 45.91 78 ASP A N 1
ATOM 540 C CA . ASP A 1 78 ? 2.057 -26.469 16.753 1.00 45.91 78 ASP A CA 1
ATOM 541 C C . ASP A 1 78 ? 0.701 -27.190 16.636 1.00 45.91 78 ASP A C 1
ATOM 543 O O . ASP A 1 78 ? 0.527 -28.295 17.166 1.00 45.91 78 ASP A O 1
ATOM 547 N N . VAL A 1 79 ? -0.281 -26.565 15.978 1.00 51.22 79 VAL A N 1
ATOM 548 C CA . VAL A 1 79 ? -1.653 -27.090 15.869 1.00 51.22 79 VAL A CA 1
ATOM 549 C C . VAL A 1 79 ? -1.674 -28.300 14.929 1.00 51.22 79 VAL A C 1
ATOM 551 O O . VAL A 1 79 ? -1.839 -28.196 13.720 1.00 51.22 79 VAL A O 1
ATOM 554 N N . GLY A 1 80 ? -1.462 -29.490 15.493 1.00 53.34 80 GLY A N 1
ATOM 555 C CA . GLY A 1 80 ? -1.565 -30.744 14.750 1.00 53.34 80 GLY A CA 1
ATOM 556 C C . GLY A 1 80 ? -3.002 -31.025 14.270 1.00 53.34 80 GLY A C 1
ATOM 557 O O . GLY A 1 80 ? -3.955 -30.621 14.938 1.00 53.34 80 GLY A O 1
ATOM 558 N N . PRO A 1 81 ? -3.186 -31.807 13.185 1.00 51.00 81 PRO A N 1
ATOM 559 C CA . PRO A 1 81 ? -4.470 -32.003 12.483 1.00 51.00 81 PRO A CA 1
ATOM 560 C C . PRO A 1 81 ? -5.521 -32.856 13.236 1.00 51.00 81 PRO A C 1
ATOM 562 O O . PRO A 1 81 ? -6.419 -33.427 12.626 1.00 51.00 81 PRO A O 1
ATOM 565 N N . ASP A 1 82 ? -5.397 -32.965 14.560 1.00 53.88 82 ASP A N 1
ATOM 566 C CA . ASP A 1 82 ? -6.347 -33.599 15.487 1.00 53.88 82 ASP A CA 1
ATOM 567 C C . ASP A 1 82 ? -6.837 -32.591 16.565 1.00 53.88 82 ASP A C 1
ATOM 569 O O . ASP A 1 82 ? -7.418 -32.987 17.582 1.00 53.88 82 ASP A O 1
ATOM 573 N N . ALA A 1 83 ? -6.559 -31.290 16.397 1.00 62.47 83 ALA A N 1
ATOM 574 C CA . ALA A 1 83 ? -6.919 -30.241 17.351 1.00 62.47 83 ALA A CA 1
ATOM 575 C C . ALA A 1 83 ? -8.437 -29.988 17.416 1.00 62.47 83 ALA A C 1
ATOM 577 O O . ALA A 1 83 ? -9.143 -30.044 16.408 1.00 62.47 83 ALA A O 1
ATOM 578 N N . ALA A 1 84 ? -8.931 -29.698 18.625 1.00 75.19 84 ALA A N 1
ATOM 579 C CA . ALA A 1 84 ? -10.347 -29.465 18.892 1.00 75.19 84 ALA A CA 1
ATOM 580 C C . ALA A 1 84 ? -10.672 -27.964 18.924 1.00 75.19 84 ALA A C 1
ATOM 582 O O . ALA A 1 84 ? -10.172 -27.242 19.786 1.00 75.19 84 ALA A O 1
ATOM 583 N N . CYS A 1 85 ? -11.548 -27.534 18.020 1.00 82.19 85 CYS A N 1
ATOM 584 C CA . CYS A 1 85 ? -11.915 -26.138 17.779 1.00 82.19 85 CYS A CA 1
ATOM 585 C C . CYS A 1 85 ? -13.363 -25.820 18.194 1.00 82.19 85 CYS A C 1
ATOM 587 O O . CYS A 1 85 ? -14.185 -26.719 18.405 1.00 82.19 85 CYS A O 1
ATOM 589 N N . LEU A 1 86 ? -13.683 -24.527 18.296 1.00 81.25 86 LEU A N 1
ATOM 590 C CA . LEU A 1 86 ? -15.040 -23.993 18.470 1.00 81.25 86 LEU A CA 1
ATOM 591 C C . LEU A 1 86 ? -15.421 -22.989 17.368 1.00 81.25 86 LEU A C 1
ATOM 593 O O . LEU A 1 86 ? -16.610 -22.839 17.082 1.00 81.25 86 LEU A O 1
ATOM 597 N N . PHE A 1 87 ? -14.433 -22.333 16.761 1.00 76.94 87 PHE A N 1
ATOM 598 C CA . PHE A 1 87 ? -14.555 -21.385 15.654 1.00 76.94 87 PHE A CA 1
ATOM 599 C C . PHE A 1 87 ? -13.425 -21.613 14.642 1.00 76.94 87 PHE A C 1
ATOM 601 O O . PHE A 1 87 ? -12.387 -22.168 14.992 1.00 76.94 87 PHE A O 1
ATOM 608 N N . ASP A 1 88 ? -13.588 -21.146 13.405 1.00 80.25 88 ASP A N 1
ATOM 609 C CA . ASP A 1 88 ? -12.591 -21.341 12.338 1.00 80.25 88 ASP A CA 1
ATOM 610 C C . ASP A 1 88 ? -11.233 -20.686 12.668 1.00 80.25 88 ASP A C 1
ATOM 612 O O . ASP A 1 88 ? -10.183 -21.245 12.379 1.00 80.25 88 ASP A O 1
ATOM 616 N N . LEU A 1 89 ? -11.245 -19.565 13.400 1.00 81.25 89 LEU A N 1
ATOM 617 C CA . LEU A 1 89 ? -10.037 -18.885 13.893 1.00 81.25 89 LEU A CA 1
ATOM 618 C C . LEU A 1 89 ? -9.252 -19.692 14.952 1.00 81.25 89 LEU A C 1
ATOM 620 O O . LEU A 1 89 ? -8.096 -19.379 15.215 1.00 81.25 89 LEU A O 1
ATOM 624 N N . ASP A 1 90 ? -9.838 -20.739 15.547 1.00 82.25 90 ASP A N 1
ATOM 625 C CA . ASP A 1 90 ? -9.093 -21.674 16.407 1.00 82.25 90 ASP A CA 1
ATOM 626 C C . ASP A 1 90 ? -8.211 -22.643 15.583 1.00 82.25 90 ASP A C 1
ATOM 628 O O . ASP A 1 90 ? -7.467 -23.433 16.167 1.00 82.25 90 ASP A O 1
ATOM 632 N N . CYS A 1 91 ? -8.319 -22.611 14.247 1.00 81.31 91 CYS A N 1
ATOM 633 C CA . CYS A 1 91 ? -7.668 -23.528 13.311 1.00 81.31 91 CYS A CA 1
ATOM 634 C C . CYS A 1 91 ? -6.604 -22.888 12.407 1.00 81.31 91 CYS A C 1
ATOM 636 O O . CYS A 1 91 ? -6.119 -23.589 11.529 1.00 81.31 91 CYS A O 1
ATOM 638 N N . ASP A 1 92 ? -6.231 -21.625 12.643 1.00 82.56 92 ASP A N 1
ATOM 639 C CA . ASP A 1 92 ? -5.123 -20.919 11.970 1.00 82.56 92 ASP A CA 1
ATOM 640 C C . ASP A 1 92 ? -3.807 -21.725 12.048 1.00 82.56 92 ASP A C 1
ATOM 642 O O . ASP A 1 92 ? -3.183 -21.811 13.115 1.00 82.56 92 ASP A O 1
ATOM 646 N N . ASP A 1 93 ? -3.385 -22.323 10.925 1.00 81.69 93 ASP A N 1
ATOM 647 C CA . ASP A 1 93 ? -2.104 -23.042 10.802 1.00 81.69 93 ASP A CA 1
ATOM 648 C C . ASP A 1 93 ? -0.910 -22.139 10.430 1.00 81.69 93 ASP A C 1
ATOM 650 O O . ASP A 1 93 ? 0.244 -22.584 10.443 1.00 81.69 93 ASP A O 1
ATOM 654 N N . ARG A 1 94 ? -1.170 -20.841 10.219 1.00 84.25 94 ARG A N 1
ATOM 655 C CA . ARG A 1 94 ? -0.236 -19.789 9.785 1.00 84.25 94 ARG A CA 1
ATOM 656 C C . ARG A 1 94 ? 0.375 -19.991 8.400 1.00 84.25 94 ARG A C 1
ATOM 658 O O . ARG A 1 94 ? 1.444 -19.438 8.115 1.00 84.25 94 ARG A O 1
ATOM 665 N N . HIS A 1 95 ? -0.282 -20.743 7.528 1.00 85.88 95 HIS A N 1
ATOM 666 C CA . HIS A 1 95 ? -0.024 -20.693 6.100 1.00 85.88 95 HIS A CA 1
ATOM 667 C C . HIS A 1 95 ? -1.161 -19.912 5.424 1.00 85.88 95 HIS A C 1
ATOM 669 O O . HIS A 1 95 ? -2.274 -20.400 5.296 1.00 85.88 95 HIS A O 1
ATOM 675 N N . ASP A 1 96 ? -0.872 -18.697 4.941 1.00 82.69 96 ASP A N 1
ATOM 676 C CA . ASP A 1 96 ? -1.874 -17.767 4.374 1.00 82.69 96 ASP A CA 1
ATOM 677 C C . ASP A 1 96 ? -2.632 -18.301 3.126 1.00 82.69 96 ASP A C 1
ATOM 679 O O . ASP A 1 96 ? -3.491 -17.611 2.582 1.00 82.69 96 ASP A O 1
ATOM 683 N N . CYS A 1 97 ? -2.314 -19.517 2.664 1.00 88.00 97 CYS A N 1
ATOM 684 C CA . CYS A 1 97 ? -2.943 -20.207 1.538 1.00 88.00 97 CYS A CA 1
ATOM 685 C C . CYS A 1 97 ? -3.827 -21.404 1.924 1.00 88.00 97 CYS A C 1
ATOM 687 O O . CYS A 1 97 ? -4.401 -22.048 1.045 1.00 88.00 97 CYS A O 1
ATOM 689 N N . THR A 1 98 ? -3.945 -21.740 3.209 1.00 88.25 98 THR A N 1
ATOM 690 C CA . THR A 1 98 ? -4.843 -22.799 3.685 1.00 88.25 98 THR A CA 1
ATOM 691 C C . THR A 1 98 ? -6.172 -22.201 4.138 1.00 88.25 98 THR A C 1
ATOM 693 O O . THR A 1 98 ? -6.244 -21.344 5.013 1.00 88.25 98 THR A O 1
ATOM 696 N N . ALA A 1 99 ? -7.267 -22.663 3.533 1.00 88.19 99 ALA A N 1
ATOM 697 C CA . ALA A 1 99 ? -8.615 -22.348 3.978 1.00 88.19 99 ALA A CA 1
ATOM 698 C C . ALA A 1 99 ? -8.927 -23.157 5.247 1.00 88.19 99 ALA A C 1
ATOM 700 O O . ALA A 1 99 ? -9.328 -24.326 5.182 1.00 88.19 99 ALA A O 1
ATOM 701 N N . ASP A 1 100 ? -8.701 -22.526 6.397 1.00 88.81 100 ASP A N 1
ATOM 702 C CA . ASP A 1 100 ? -8.845 -23.124 7.721 1.00 88.81 100 ASP A CA 1
ATOM 703 C C . ASP A 1 100 ? -10.289 -23.067 8.227 1.00 88.81 100 ASP A C 1
ATOM 705 O O . ASP A 1 100 ? -10.915 -22.009 8.300 1.00 88.81 100 ASP A O 1
ATOM 709 N N . THR A 1 101 ? -10.840 -24.235 8.569 1.00 89.00 101 THR A N 1
ATOM 710 C CA . THR A 1 101 ? -12.248 -24.396 8.962 1.00 89.00 101 THR A CA 1
ATOM 711 C C . THR A 1 101 ? -12.423 -25.364 10.132 1.00 89.00 101 THR A C 1
ATOM 713 O O . THR A 1 101 ? -11.725 -26.374 10.244 1.00 89.00 101 THR A O 1
ATOM 716 N N . CYS A 1 102 ? -13.388 -25.082 11.009 1.00 86.94 102 CYS A N 1
ATOM 717 C CA . CYS A 1 102 ? -13.714 -25.903 12.174 1.00 86.94 102 CYS A CA 1
ATOM 718 C C . CYS A 1 102 ? -14.863 -26.884 11.870 1.00 86.94 102 CYS A C 1
ATOM 720 O O . CYS A 1 102 ? -16.019 -26.694 12.266 1.00 86.94 102 CYS A O 1
ATOM 722 N N . GLU A 1 103 ? -14.567 -27.976 11.162 1.00 86.25 103 GLU A N 1
ATOM 723 C CA . GLU A 1 103 ? -15.591 -28.938 10.749 1.00 86.25 103 GLU A CA 1
ATOM 724 C C . GLU A 1 103 ? -15.914 -29.938 11.879 1.00 86.25 103 GLU A C 1
ATOM 726 O O . GLU A 1 103 ? -15.136 -30.825 12.227 1.00 86.25 103 GLU A O 1
ATOM 731 N N . ALA A 1 104 ? -17.103 -29.793 12.476 1.00 82.38 104 ALA A N 1
ATOM 732 C CA . ALA A 1 104 ? -17.617 -30.639 13.565 1.00 82.38 104 ALA A CA 1
ATOM 733 C C . ALA A 1 104 ? -16.729 -30.713 14.833 1.00 82.38 104 ALA A C 1
ATOM 735 O O . ALA A 1 104 ? -16.824 -31.676 15.601 1.00 82.38 104 ALA A O 1
ATOM 736 N N . GLY A 1 105 ? -15.918 -29.679 15.086 1.00 81.88 105 GLY A N 1
ATOM 737 C CA . GLY A 1 105 ? -15.016 -29.601 16.241 1.00 81.88 105 GLY A CA 1
ATOM 738 C C . GLY A 1 105 ? -13.635 -30.223 16.009 1.00 81.88 105 GLY A C 1
ATOM 739 O O . GLY A 1 105 ? -12.944 -30.513 16.983 1.00 81.88 105 GLY A O 1
ATOM 740 N N . LEU A 1 106 ? -13.246 -30.435 14.748 1.00 82.81 106 LEU A N 1
ATOM 741 C CA . LEU A 1 106 ? -11.884 -30.757 14.318 1.00 82.81 106 LEU A CA 1
ATOM 742 C C . LEU A 1 106 ? -11.415 -29.711 13.303 1.00 82.81 106 LEU A C 1
ATOM 744 O O . LEU A 1 106 ? -12.198 -29.293 12.448 1.00 82.81 106 LEU A O 1
ATOM 748 N N . CYS A 1 107 ? -10.146 -29.318 13.376 1.00 84.31 107 CYS A N 1
ATOM 749 C CA . CYS A 1 107 ? -9.570 -28.407 12.391 1.00 84.31 107 CYS A CA 1
ATOM 750 C C . CYS A 1 107 ? -9.357 -29.078 11.033 1.00 84.31 107 CYS A C 1
ATOM 752 O O . CYS A 1 107 ? -8.901 -30.222 10.937 1.00 84.31 107 CYS A O 1
ATOM 754 N N . ARG A 1 108 ? -9.696 -28.339 9.978 1.00 87.19 108 ARG A N 1
ATOM 755 C CA . ARG A 1 108 ? -9.579 -28.751 8.586 1.00 87.19 108 ARG A CA 1
ATOM 756 C C . ARG A 1 108 ? -8.968 -27.620 7.764 1.00 87.19 108 ARG A C 1
ATOM 758 O O . ARG A 1 108 ? -9.648 -26.657 7.422 1.00 87.19 108 ARG A O 1
ATOM 765 N N . HIS A 1 109 ? -7.713 -27.831 7.403 1.00 85.56 109 HIS A N 1
ATOM 766 C CA . HIS A 1 109 ? -6.910 -26.983 6.531 1.00 85.56 109 HIS A CA 1
ATOM 767 C C . HIS A 1 109 ? -7.070 -27.489 5.088 1.00 85.56 109 HIS A C 1
ATOM 769 O O . HIS A 1 109 ? -6.802 -28.666 4.813 1.00 85.56 109 HIS A O 1
ATOM 775 N N . VAL A 1 110 ? -7.557 -26.652 4.168 1.00 88.12 110 VAL A N 1
ATOM 776 C CA . VAL A 1 110 ? -7.702 -27.002 2.742 1.00 88.12 110 VAL A CA 1
ATOM 777 C C . VAL A 1 110 ? -6.804 -26.090 1.903 1.00 88.12 110 VAL A C 1
ATOM 779 O O . VAL A 1 110 ? -7.081 -24.898 1.850 1.00 88.12 110 VAL A O 1
ATOM 782 N N . PRO A 1 111 ? -5.749 -26.608 1.246 1.00 89.12 111 PRO A N 1
ATOM 783 C CA . PRO A 1 111 ? -4.880 -25.793 0.400 1.00 89.12 111 PRO A CA 1
ATOM 784 C C . PRO A 1 111 ? -5.630 -25.144 -0.759 1.00 89.12 111 PRO A C 1
ATOM 786 O O . PRO A 1 111 ? -6.354 -25.832 -1.485 1.00 89.12 111 PRO A O 1
ATOM 789 N N . ASP A 1 112 ? -5.394 -23.851 -0.947 1.00 87.88 112 ASP A N 1
ATOM 790 C CA . ASP A 1 112 ? -5.843 -23.068 -2.088 1.00 87.88 112 ASP A CA 1
ATOM 791 C C . ASP A 1 112 ? -4.621 -22.564 -2.873 1.00 87.88 112 ASP A C 1
ATOM 793 O O . ASP A 1 112 ? -3.864 -21.712 -2.408 1.00 87.88 112 ASP A O 1
ATOM 797 N N . ASP A 1 113 ? -4.413 -23.109 -4.076 1.00 85.75 113 ASP A N 1
ATOM 798 C CA . ASP A 1 113 ? -3.338 -22.663 -4.970 1.00 85.75 113 ASP A CA 1
ATOM 799 C C . ASP A 1 113 ? -3.559 -21.201 -5.429 1.00 85.75 113 ASP A C 1
ATOM 801 O O . ASP A 1 113 ? -2.584 -20.493 -5.670 1.00 85.75 113 ASP A O 1
ATOM 805 N N . ALA A 1 114 ? -4.808 -20.712 -5.497 1.00 82.00 114 ALA A N 1
ATOM 806 C CA . ALA A 1 114 ? -5.121 -19.351 -5.949 1.00 82.00 114 ALA A CA 1
ATOM 807 C C . ALA A 1 114 ? -4.772 -18.273 -4.908 1.00 82.00 114 ALA A C 1
ATOM 809 O O . ALA A 1 114 ? -4.497 -17.130 -5.272 1.00 82.00 114 ALA A O 1
ATOM 810 N N . ALA A 1 115 ? -4.701 -18.634 -3.624 1.00 84.94 115 ALA A N 1
ATOM 811 C CA . ALA A 1 115 ? -4.214 -17.750 -2.564 1.00 84.94 115 ALA A CA 1
ATOM 812 C C . ALA A 1 115 ? -2.691 -17.488 -2.642 1.00 84.94 115 ALA A C 1
ATOM 814 O O . ALA A 1 115 ? -2.183 -16.614 -1.938 1.00 84.94 115 ALA A O 1
ATOM 815 N N . CYS A 1 116 ? -1.965 -18.219 -3.500 1.00 85.88 116 CYS A N 1
ATOM 816 C CA . CYS A 1 116 ? -0.527 -18.060 -3.724 1.00 85.88 116 CYS A CA 1
ATOM 817 C C . CYS A 1 116 ? -0.142 -17.307 -5.010 1.00 85.88 116 CYS A C 1
ATOM 819 O O . CYS A 1 116 ? 1.042 -17.021 -5.175 1.00 85.88 116 CYS A O 1
ATOM 821 N N . ASP A 1 117 ? -1.093 -17.007 -5.901 1.00 83.56 117 ASP A N 1
ATOM 822 C CA . ASP A 1 117 ? -0.855 -16.331 -7.189 1.00 83.56 117 ASP A CA 1
ATOM 823 C C . ASP A 1 117 ? -0.302 -14.906 -6.981 1.00 83.56 117 ASP A C 1
ATOM 825 O O . ASP A 1 117 ? -1.006 -14.021 -6.481 1.00 83.56 117 ASP A O 1
ATOM 829 N N . ASP A 1 118 ? 0.957 -14.664 -7.374 1.00 80.88 118 ASP A N 1
ATOM 830 C CA . ASP A 1 118 ? 1.577 -13.328 -7.312 1.00 80.88 118 ASP A CA 1
ATOM 831 C C . ASP A 1 118 ? 1.199 -12.423 -8.506 1.00 80.88 118 ASP A C 1
ATOM 833 O O . ASP A 1 118 ? 1.495 -11.220 -8.512 1.00 80.88 118 ASP A O 1
ATOM 837 N N . GLY A 1 119 ? 0.494 -12.979 -9.499 1.00 78.44 119 GLY A N 1
ATOM 838 C CA . GLY A 1 119 ? 0.055 -12.310 -10.716 1.00 78.44 119 GLY A CA 1
ATOM 839 C C . GLY A 1 119 ? 1.120 -12.181 -11.811 1.00 78.44 119 GLY A C 1
ATOM 840 O O . GLY A 1 119 ? 0.873 -11.462 -12.784 1.00 78.44 119 GLY A O 1
ATOM 841 N N . ALA A 1 120 ? 2.285 -12.830 -11.691 1.00 81.50 120 ALA A N 1
ATOM 842 C CA . ALA A 1 120 ? 3.403 -12.743 -12.636 1.00 81.50 120 ALA A CA 1
ATOM 843 C C . ALA A 1 120 ? 3.788 -14.107 -13.267 1.00 81.50 120 ALA A C 1
ATOM 845 O O . ALA A 1 120 ? 4.964 -14.484 -13.225 1.00 81.50 120 ALA A O 1
ATOM 846 N N . PRO A 1 121 ? 2.857 -14.806 -13.959 1.00 81.19 121 PRO A N 1
ATOM 847 C CA . PRO A 1 121 ? 2.886 -16.251 -14.271 1.00 81.19 121 PRO A CA 1
ATOM 848 C C . PRO A 1 121 ? 4.100 -16.789 -15.055 1.00 81.19 121 PRO A C 1
ATOM 850 O O . PRO A 1 121 ? 4.265 -18.001 -15.201 1.00 81.19 121 PRO A O 1
ATOM 853 N N . CYS A 1 122 ? 4.981 -15.921 -15.549 1.00 83.75 122 CYS A N 1
ATOM 854 C CA . CYS A 1 122 ? 6.289 -16.289 -16.088 1.00 83.75 122 CYS A CA 1
ATOM 855 C C . CYS A 1 122 ? 7.287 -16.779 -15.022 1.00 83.75 122 CYS A C 1
ATOM 857 O O . CYS A 1 122 ? 8.239 -17.489 -15.360 1.00 83.75 122 CYS A O 1
ATOM 859 N N . ASN A 1 123 ? 7.079 -16.429 -13.748 1.00 80.81 123 ASN A N 1
ATOM 860 C CA . ASN A 1 123 ? 7.792 -17.004 -12.603 1.00 80.81 123 ASN A CA 1
ATOM 861 C C . ASN A 1 123 ? 7.421 -18.493 -12.367 1.00 80.81 123 ASN A C 1
ATOM 863 O O . ASN A 1 123 ? 8.209 -19.224 -11.767 1.00 80.81 123 ASN A O 1
ATOM 867 N N . GLY A 1 124 ? 6.297 -18.944 -12.937 1.00 81.25 124 GLY A N 1
ATOM 868 C CA . GLY A 1 124 ? 5.724 -20.278 -12.810 1.00 81.25 124 GLY A CA 1
ATOM 869 C C . GLY A 1 124 ? 4.624 -20.332 -11.747 1.00 81.25 124 GLY A C 1
ATOM 870 O O . GLY A 1 124 ? 4.862 -19.953 -10.607 1.00 81.25 124 GLY A O 1
ATOM 871 N N . VAL A 1 125 ? 3.463 -20.891 -12.115 1.00 83.69 125 VAL A N 1
ATOM 872 C CA . VAL A 1 125 ? 2.268 -21.007 -11.253 1.00 83.69 125 VAL A CA 1
ATOM 873 C C . VAL A 1 125 ? 2.603 -21.612 -9.887 1.00 83.69 125 VAL A C 1
ATOM 875 O O . VAL A 1 125 ? 3.041 -22.767 -9.796 1.00 83.69 125 VAL A O 1
ATOM 878 N N . GLU A 1 126 ? 2.364 -20.827 -8.841 1.00 89.50 126 GLU A N 1
ATOM 879 C CA . GLU A 1 126 ? 2.538 -21.189 -7.443 1.00 89.50 126 GLU A CA 1
ATOM 880 C C . GLU A 1 126 ? 1.585 -22.301 -6.993 1.00 89.50 126 GLU A C 1
ATOM 882 O O . GLU A 1 126 ? 0.570 -22.600 -7.628 1.00 89.50 126 GLU A O 1
ATOM 887 N N . ARG A 1 127 ? 1.929 -22.945 -5.872 1.00 89.81 127 ARG A N 1
ATOM 888 C CA . ARG A 1 127 ? 1.078 -23.950 -5.223 1.00 89.81 127 ARG A CA 1
ATOM 889 C C . ARG A 1 127 ? 1.121 -23.845 -3.712 1.00 89.81 127 ARG A C 1
ATOM 891 O O . ARG A 1 127 ? 2.190 -23.627 -3.143 1.00 89.81 127 ARG A O 1
ATOM 898 N N . CYS A 1 128 ? -0.008 -24.090 -3.064 1.00 88.62 128 CYS A N 1
ATOM 899 C CA . CYS A 1 128 ? -0.081 -24.183 -1.616 1.00 88.62 128 CYS A CA 1
ATOM 900 C C . CYS A 1 128 ? 0.294 -25.598 -1.149 1.00 88.62 128 CYS A C 1
ATOM 902 O O . CYS A 1 128 ? -0.400 -26.577 -1.439 1.00 88.62 128 CYS A O 1
ATOM 904 N N . ASP A 1 129 ? 1.383 -25.729 -0.388 1.00 88.50 129 ASP A N 1
ATOM 905 C CA . ASP A 1 129 ? 1.667 -26.945 0.378 1.00 88.50 129 ASP A CA 1
ATOM 906 C C . ASP A 1 129 ? 1.206 -26.758 1.831 1.00 88.50 129 ASP A C 1
ATOM 908 O O . ASP A 1 129 ? 1.689 -25.871 2.535 1.00 88.50 129 ASP A O 1
ATOM 912 N N . ALA A 1 130 ? 0.324 -27.651 2.295 1.00 79.25 130 ALA A N 1
ATOM 913 C CA . ALA A 1 130 ? -0.316 -27.663 3.623 1.00 79.25 130 ALA A CA 1
ATOM 914 C C . ALA A 1 130 ? 0.637 -27.809 4.840 1.00 79.25 130 ALA A C 1
ATOM 916 O O . ALA A 1 130 ? 0.222 -28.265 5.908 1.00 79.25 130 ALA A O 1
ATOM 917 N N . ARG A 1 131 ? 1.945 -27.607 4.649 1.00 81.56 131 ARG A N 1
ATOM 918 C CA . ARG A 1 131 ? 3.021 -27.700 5.653 1.00 81.56 131 ARG A CA 1
ATOM 919 C C . ARG A 1 131 ? 4.176 -26.725 5.401 1.00 81.56 131 ARG A C 1
ATOM 921 O O . ARG A 1 131 ? 5.118 -26.694 6.196 1.00 81.56 131 ARG A O 1
ATOM 928 N N . ALA A 1 132 ? 4.174 -26.026 4.267 1.00 82.69 132 ALA A N 1
ATOM 929 C CA . ALA A 1 132 ? 5.230 -25.103 3.860 1.00 82.69 132 ALA A CA 1
ATOM 930 C C . ALA A 1 132 ? 4.691 -23.750 3.360 1.00 82.69 132 ALA A C 1
ATOM 932 O O . ALA A 1 132 ? 5.485 -22.829 3.169 1.00 82.69 132 ALA A O 1
ATOM 933 N N . GLY A 1 133 ? 3.372 -23.617 3.185 1.00 84.00 133 GLY A N 1
ATOM 934 C CA . GLY A 1 133 ? 2.731 -22.453 2.587 1.00 84.00 133 GLY A CA 1
ATOM 935 C C . GLY A 1 133 ? 2.937 -22.400 1.074 1.00 84.00 133 GLY A C 1
ATOM 936 O O . GLY A 1 133 ? 3.091 -23.430 0.414 1.00 84.00 133 GLY A O 1
ATOM 937 N N . CYS A 1 134 ? 2.946 -21.186 0.526 1.00 90.00 134 CYS A N 1
ATOM 938 C CA . CYS A 1 134 ? 3.125 -20.965 -0.903 1.00 90.00 134 CYS A CA 1
ATOM 939 C C . CYS A 1 134 ? 4.521 -21.366 -1.387 1.00 90.00 134 CYS A C 1
ATOM 941 O O . CYS A 1 134 ? 5.543 -20.810 -0.974 1.00 90.00 134 CYS A O 1
ATOM 943 N N . LEU A 1 135 ? 4.550 -22.315 -2.317 1.00 89.06 135 LEU A N 1
ATOM 944 C CA . LEU A 1 135 ? 5.728 -22.710 -3.069 1.00 89.06 135 LEU A CA 1
ATOM 945 C C . LEU A 1 135 ? 5.727 -21.976 -4.413 1.00 89.06 135 LEU A C 1
ATOM 947 O O . LEU A 1 135 ? 4.794 -22.131 -5.199 1.00 89.06 135 LEU A O 1
ATOM 951 N N . ALA A 1 136 ? 6.798 -21.224 -4.679 1.00 83.00 136 ALA A N 1
ATOM 952 C CA . ALA A 1 136 ? 7.057 -20.634 -5.992 1.00 83.00 136 ALA A CA 1
ATOM 953 C C . ALA A 1 136 ? 7.072 -21.724 -7.079 1.00 83.00 136 ALA A C 1
ATOM 955 O O . ALA A 1 136 ? 7.638 -22.803 -6.857 1.00 83.00 136 ALA A O 1
ATOM 956 N N . GLY A 1 137 ? 6.461 -21.455 -8.235 1.00 80.00 137 GLY A N 1
ATOM 957 C CA . GLY A 1 137 ? 6.388 -22.428 -9.322 1.00 80.00 137 GLY A CA 1
ATOM 958 C C . GLY A 1 137 ? 7.704 -22.622 -10.083 1.00 80.00 137 GLY A C 1
ATOM 959 O O . GLY A 1 137 ? 8.776 -22.155 -9.693 1.00 80.00 137 GLY A O 1
ATOM 960 N N . GLU A 1 138 ? 7.630 -23.373 -11.184 1.00 84.12 138 GLU A N 1
ATOM 961 C CA . GLU A 1 138 ? 8.772 -23.617 -12.072 1.00 84.12 138 GLU A CA 1
ATOM 962 C C . GLU A 1 138 ? 8.731 -22.619 -13.252 1.00 84.12 138 GLU A C 1
ATOM 964 O O . GLU A 1 138 ? 7.774 -22.670 -14.031 1.00 84.12 138 GLU A O 1
ATOM 969 N N . PRO A 1 139 ? 9.722 -21.708 -13.401 1.00 85.44 139 PRO A N 1
ATOM 970 C CA . PRO A 1 139 ? 9.645 -20.600 -14.355 1.00 85.44 139 PRO A CA 1
ATOM 971 C C . PRO A 1 139 ? 9.475 -21.009 -15.818 1.00 85.44 139 PRO A C 1
ATOM 973 O O . PRO A 1 139 ? 10.045 -22.000 -16.284 1.00 85.44 139 PRO A O 1
ATOM 976 N N . VAL A 1 140 ? 8.761 -20.177 -16.578 1.00 84.62 140 VAL A N 1
ATOM 977 C CA . VAL A 1 140 ? 8.505 -20.401 -18.005 1.00 84.62 140 VAL A CA 1
ATOM 978 C C . VAL A 1 140 ? 9.784 -20.146 -18.813 1.00 84.62 140 VAL A C 1
ATOM 980 O O . VAL A 1 140 ? 10.185 -19.008 -19.064 1.00 84.62 140 VAL A O 1
ATOM 983 N N . VAL A 1 141 ? 10.451 -21.226 -19.231 1.00 87.00 141 VAL A N 1
ATOM 984 C CA . VAL A 1 141 ? 11.693 -21.162 -20.019 1.00 87.00 141 VAL A CA 1
ATOM 985 C C . VAL A 1 141 ? 11.382 -20.999 -21.508 1.00 87.00 141 VAL A C 1
ATOM 987 O O . VAL A 1 141 ? 11.087 -21.973 -22.199 1.00 87.00 141 VAL A O 1
ATOM 990 N N . CYS A 1 142 ? 11.524 -19.772 -22.010 1.00 83.25 142 CYS A N 1
ATOM 991 C CA . CYS A 1 142 ? 11.272 -19.412 -23.409 1.00 83.25 142 CYS A CA 1
ATOM 992 C C . CYS A 1 142 ? 12.492 -19.509 -24.354 1.00 83.25 142 CYS A C 1
ATOM 994 O O . CYS A 1 142 ? 12.449 -18.918 -25.419 1.00 83.25 142 CYS A O 1
ATOM 996 N N . ASP A 1 143 ? 13.556 -20.242 -23.999 1.00 82.75 143 ASP A N 1
ATOM 997 C CA . ASP A 1 143 ? 14.748 -20.470 -24.853 1.00 82.75 143 ASP A CA 1
ATOM 998 C C . ASP A 1 143 ? 14.417 -21.342 -26.088 1.00 82.75 143 ASP A C 1
ATOM 1000 O O . ASP A 1 143 ? 14.308 -22.572 -25.961 1.00 82.75 143 ASP A O 1
ATOM 1004 N N . ASP A 1 144 ? 14.288 -20.740 -27.280 1.00 80.88 144 ASP A N 1
ATOM 1005 C CA . ASP A 1 144 ? 14.104 -21.485 -28.545 1.00 80.88 144 ASP A CA 1
ATOM 1006 C C . ASP A 1 144 ? 15.427 -21.950 -29.189 1.00 80.88 144 ASP A C 1
ATOM 1008 O O . ASP A 1 144 ? 15.435 -22.894 -29.992 1.00 80.88 144 ASP A O 1
ATOM 1012 N N . ARG A 1 145 ? 16.553 -21.384 -28.728 1.00 82.25 145 ARG A N 1
ATOM 1013 C CA . ARG A 1 145 ? 17.942 -21.586 -29.191 1.00 82.25 145 ARG A CA 1
ATOM 1014 C C . ARG A 1 145 ? 18.282 -20.947 -30.539 1.00 82.25 145 ARG A C 1
ATOM 1016 O O . ARG A 1 145 ? 19.202 -21.412 -31.221 1.00 82.25 145 ARG A O 1
ATOM 1023 N N . VAL A 1 146 ? 17.589 -19.881 -30.918 1.00 81.00 146 VAL A N 1
ATOM 1024 C CA . VAL A 1 146 ? 17.911 -19.029 -32.062 1.00 81.00 146 VAL A CA 1
ATOM 1025 C C . VAL A 1 146 ? 18.698 -17.815 -31.550 1.00 81.00 146 VAL A C 1
ATOM 1027 O O . VAL A 1 146 ? 18.135 -16.886 -30.995 1.00 81.00 146 VAL A O 1
ATOM 1030 N N . ASP A 1 147 ? 20.022 -17.780 -31.766 1.00 78.31 147 ASP A N 1
ATOM 1031 C CA . ASP A 1 147 ? 20.960 -16.759 -31.223 1.00 78.31 147 ASP A CA 1
ATOM 1032 C C . ASP A 1 147 ? 20.655 -15.268 -31.586 1.00 78.31 147 ASP A C 1
ATOM 1034 O O . ASP A 1 147 ? 21.478 -14.383 -31.328 1.00 78.31 147 ASP A O 1
ATOM 1038 N N . CYS A 1 148 ? 19.529 -14.967 -32.242 1.00 79.25 148 CYS A N 1
ATOM 1039 C CA . CYS A 1 148 ? 19.126 -13.637 -32.704 1.00 79.25 148 CYS A CA 1
ATOM 1040 C C . CYS A 1 148 ? 17.641 -13.274 -32.489 1.00 79.25 148 CYS A C 1
ATOM 1042 O O . CYS A 1 148 ? 17.207 -12.204 -32.933 1.00 79.25 148 CYS A O 1
ATOM 1044 N N . THR A 1 149 ? 16.872 -14.114 -31.796 1.00 80.31 149 THR A N 1
ATOM 1045 C CA . THR A 1 149 ? 15.613 -13.713 -31.154 1.00 80.31 149 THR A CA 1
ATOM 1046 C C . THR A 1 149 ? 15.896 -13.132 -29.766 1.00 80.31 149 THR A C 1
ATOM 1048 O O . THR A 1 149 ? 16.925 -13.398 -29.140 1.00 80.31 149 THR A O 1
ATOM 1051 N N . ILE A 1 150 ? 14.994 -12.279 -29.286 1.00 83.12 150 ILE A N 1
ATOM 1052 C CA . ILE A 1 150 ? 14.903 -11.895 -27.881 1.00 83.12 150 ILE A CA 1
ATOM 1053 C C . ILE A 1 150 ? 13.767 -12.718 -27.284 1.00 83.12 150 ILE A C 1
ATOM 1055 O O . ILE A 1 150 ? 12.587 -12.408 -27.452 1.00 83.12 150 ILE A O 1
ATOM 1059 N N . ASP A 1 151 ? 14.171 -13.780 -26.602 1.00 84.38 151 ASP A N 1
ATOM 1060 C CA . ASP A 1 151 ? 13.289 -14.756 -25.981 1.00 84.38 151 ASP A CA 1
ATOM 1061 C C . ASP A 1 151 ? 12.732 -14.191 -24.669 1.00 84.38 151 ASP A C 1
ATOM 1063 O O . ASP A 1 151 ? 13.466 -13.970 -23.699 1.00 84.38 151 ASP A O 1
ATOM 1067 N N . ALA A 1 152 ? 11.426 -13.928 -24.638 1.00 84.38 152 ALA A N 1
ATOM 1068 C CA . ALA A 1 152 ? 10.741 -13.331 -23.499 1.00 84.38 152 ALA A CA 1
ATOM 1069 C C . ALA A 1 152 ? 9.436 -14.071 -23.188 1.00 84.38 152 ALA A C 1
ATOM 1071 O O . ALA A 1 152 ? 8.715 -14.492 -24.088 1.00 84.38 152 ALA A O 1
ATOM 1072 N N . CYS A 1 153 ? 9.106 -14.181 -21.904 1.00 83.31 153 CYS A N 1
ATOM 1073 C CA . CYS A 1 153 ? 7.779 -14.600 -21.468 1.00 83.31 153 CYS A CA 1
ATOM 1074 C C . CYS A 1 153 ? 6.880 -13.368 -21.272 1.00 83.31 153 CYS A C 1
ATOM 1076 O O . CYS A 1 153 ? 7.342 -12.310 -20.833 1.00 83.31 153 CYS A O 1
ATOM 1078 N N . ASP A 1 154 ? 5.607 -13.501 -21.628 1.00 81.44 154 ASP A N 1
ATOM 1079 C CA . ASP A 1 154 ? 4.582 -12.483 -21.451 1.00 81.44 154 ASP A CA 1
ATOM 1080 C C . ASP A 1 154 ? 3.862 -12.628 -20.096 1.00 81.44 154 ASP A C 1
ATOM 1082 O O . ASP A 1 154 ? 3.164 -13.610 -19.843 1.00 81.44 154 ASP A O 1
ATOM 1086 N N . ASN A 1 155 ? 4.014 -11.625 -19.225 1.00 74.69 155 ASN A N 1
ATOM 1087 C CA . ASN A 1 155 ? 3.490 -11.642 -17.851 1.00 74.69 155 ASN A CA 1
ATOM 1088 C C . ASN A 1 155 ? 1.952 -11.541 -17.745 1.00 74.69 155 ASN A C 1
ATOM 1090 O O . ASN A 1 155 ? 1.444 -11.544 -16.629 1.00 74.69 155 ASN A O 1
ATOM 1094 N N . LEU A 1 156 ? 1.204 -11.419 -18.847 1.00 73.62 156 LEU A N 1
ATOM 1095 C CA . LEU A 1 156 ? -0.265 -11.460 -18.825 1.00 73.62 156 LEU A CA 1
ATOM 1096 C C . LEU A 1 156 ? -0.805 -12.839 -19.220 1.00 73.62 156 LEU A C 1
ATOM 1098 O O . LEU A 1 156 ? -1.842 -13.250 -18.709 1.00 73.62 156 LEU A O 1
ATOM 1102 N N . THR A 1 157 ? -0.098 -13.543 -20.108 1.00 73.69 157 THR A N 1
ATOM 1103 C CA . THR A 1 157 ? -0.589 -14.752 -20.797 1.00 73.69 157 THR A CA 1
ATOM 1104 C C . THR A 1 157 ? 0.276 -16.002 -20.591 1.00 73.69 157 THR A C 1
ATOM 1106 O O . THR A 1 157 ? -0.048 -17.062 -21.123 1.00 73.69 157 THR A O 1
ATOM 1109 N N . ALA A 1 158 ? 1.406 -15.887 -19.880 1.00 72.69 158 ALA A N 1
ATOM 1110 C CA . ALA A 1 158 ? 2.460 -16.909 -19.770 1.00 72.69 158 ALA A CA 1
ATOM 1111 C C . ALA A 1 158 ? 3.048 -17.376 -21.123 1.00 72.69 158 ALA A C 1
ATOM 1113 O O . ALA A 1 158 ? 3.787 -18.362 -21.186 1.00 72.69 158 ALA A O 1
ATOM 1114 N N . ALA A 1 159 ? 2.730 -16.686 -22.222 1.00 78.94 159 ALA A N 1
ATOM 1115 C CA . ALA A 1 159 ? 3.144 -17.070 -23.560 1.00 78.94 159 ALA A CA 1
ATOM 1116 C C . ALA A 1 159 ? 4.596 -16.661 -23.833 1.00 78.94 159 ALA A C 1
ATOM 1118 O O . ALA A 1 159 ? 5.026 -15.553 -23.511 1.00 78.94 159 ALA A O 1
ATOM 1119 N N . CYS A 1 160 ? 5.349 -17.536 -24.496 1.00 81.31 160 CYS A N 1
ATOM 1120 C CA . CYS A 1 160 ? 6.665 -17.183 -25.013 1.00 81.31 160 CYS A CA 1
ATOM 1121 C C . CYS A 1 160 ? 6.538 -16.381 -26.311 1.00 81.31 160 CYS A C 1
ATOM 1123 O O . CYS A 1 160 ? 5.906 -16.836 -27.269 1.00 81.31 160 CYS A O 1
ATOM 1125 N N . ARG A 1 161 ? 7.191 -15.219 -26.352 1.00 82.88 161 ARG A N 1
ATOM 1126 C CA . ARG A 1 161 ? 7.406 -14.418 -27.557 1.00 82.88 161 ARG A CA 1
ATOM 1127 C C . ARG A 1 161 ? 8.894 -14.377 -27.907 1.00 82.88 161 ARG A C 1
ATOM 1129 O O . ARG A 1 161 ? 9.754 -14.381 -27.028 1.00 82.88 161 ARG A O 1
ATOM 1136 N N . PHE A 1 162 ? 9.169 -14.335 -29.204 1.00 82.94 162 PHE A N 1
ATOM 1137 C CA . PHE A 1 162 ? 10.499 -14.520 -29.783 1.00 82.94 162 PHE A CA 1
ATOM 1138 C C . PHE A 1 162 ? 10.789 -13.315 -30.687 1.00 82.94 162 PHE A C 1
ATOM 1140 O O . PHE A 1 162 ? 10.601 -13.358 -31.905 1.00 82.94 162 PHE A O 1
ATOM 1147 N N . ASP A 1 163 ? 11.134 -12.180 -30.072 1.00 79.50 163 ASP A N 1
ATOM 1148 C CA . ASP A 1 163 ? 11.198 -10.885 -30.761 1.00 79.50 163 ASP A CA 1
ATOM 1149 C C . ASP A 1 163 ? 12.476 -10.800 -31.618 1.00 79.50 163 ASP A C 1
ATOM 1151 O O . ASP A 1 163 ? 13.587 -10.726 -31.098 1.00 79.50 163 ASP A O 1
ATOM 1155 N N . VAL A 1 164 ? 12.347 -10.807 -32.947 1.00 77.31 164 VAL A N 1
ATOM 1156 C CA . VAL A 1 164 ? 13.494 -10.838 -33.876 1.00 77.31 164 VAL A CA 1
ATOM 1157 C C . VAL A 1 164 ? 14.313 -9.538 -33.802 1.00 77.31 164 VAL A C 1
ATOM 1159 O O . VAL A 1 164 ? 13.838 -8.488 -34.241 1.00 77.31 164 VAL A O 1
ATOM 1162 N N . ASP A 1 165 ? 15.569 -9.593 -33.336 1.00 74.19 165 ASP A N 1
ATOM 1163 C CA . ASP A 1 165 ? 16.460 -8.423 -33.288 1.00 74.19 165 ASP A CA 1
ATOM 1164 C C . ASP A 1 165 ? 17.723 -8.607 -34.159 1.00 74.19 165 ASP A C 1
ATOM 1166 O O . ASP A 1 165 ? 18.712 -9.223 -33.742 1.00 74.19 165 ASP A O 1
ATOM 1170 N N . PRO A 1 166 ? 17.766 -7.987 -35.358 1.00 65.75 166 PRO A N 1
ATOM 1171 C CA . PRO A 1 166 ? 18.918 -8.049 -36.257 1.00 65.75 166 PRO A CA 1
ATOM 1172 C C . PRO A 1 166 ? 20.252 -7.573 -35.661 1.00 65.75 166 PRO A C 1
ATOM 1174 O O . PRO A 1 166 ? 21.298 -7.852 -36.245 1.00 65.75 166 PRO A O 1
ATOM 1177 N N . ARG A 1 167 ? 20.261 -6.857 -34.524 1.00 72.75 167 ARG A N 1
ATOM 1178 C CA . ARG A 1 167 ? 21.490 -6.363 -33.869 1.00 72.75 167 ARG A CA 1
ATOM 1179 C C . ARG A 1 167 ? 22.353 -7.475 -33.269 1.00 72.75 167 ARG A C 1
ATOM 1181 O O . ARG A 1 167 ? 23.538 -7.239 -33.039 1.00 72.75 167 ARG A O 1
ATOM 1188 N N . TYR A 1 168 ? 21.786 -8.659 -33.040 1.00 78.69 168 TYR A N 1
ATOM 1189 C CA . TYR A 1 168 ? 22.513 -9.827 -32.536 1.00 78.69 168 TYR A CA 1
ATOM 1190 C C . TYR A 1 168 ? 23.271 -10.566 -33.654 1.00 78.69 168 TYR A C 1
ATOM 1192 O O . TYR A 1 168 ? 24.272 -11.232 -33.385 1.00 78.69 168 TYR A O 1
ATOM 1200 N N . CYS A 1 169 ? 22.881 -10.377 -34.921 1.00 78.69 169 CYS A N 1
ATOM 1201 C CA . CYS A 1 169 ? 23.584 -10.966 -36.058 1.00 78.69 169 CYS A CA 1
ATOM 1202 C C . CYS A 1 169 ? 24.798 -10.133 -36.517 1.00 78.69 169 CYS A C 1
ATOM 1204 O O . CYS A 1 169 ? 24.696 -8.919 -36.718 1.00 78.69 169 CYS A O 1
ATOM 1206 N N . PRO A 1 170 ? 25.971 -10.758 -36.748 1.00 79.25 170 PRO A N 1
ATOM 1207 C CA . PRO A 1 170 ? 27.144 -10.056 -37.257 1.00 79.25 170 PRO A CA 1
ATOM 1208 C C . PRO A 1 170 ? 26.958 -9.678 -38.741 1.00 79.25 170 PRO A C 1
ATOM 1210 O O . PRO A 1 170 ? 26.683 -10.559 -39.565 1.00 79.25 170 PRO A O 1
ATOM 1213 N N . PRO A 1 171 ? 27.169 -8.408 -39.145 1.00 73.00 171 PRO A N 1
ATOM 1214 C CA . PRO A 1 171 ? 27.051 -8.010 -40.547 1.00 73.00 171 PRO A CA 1
ATOM 1215 C C . PRO A 1 171 ? 27.976 -8.841 -41.460 1.00 73.00 171 PRO A C 1
ATOM 1217 O O . PRO A 1 171 ? 29.164 -8.970 -41.147 1.00 73.00 171 PRO A O 1
ATOM 1220 N N . PRO A 1 172 ? 27.486 -9.383 -42.595 1.00 69.94 172 PRO A N 1
ATOM 1221 C CA . PRO A 1 172 ? 26.241 -9.034 -43.290 1.00 69.94 172 PRO A CA 1
ATOM 1222 C C . PRO A 1 172 ? 25.070 -10.020 -43.074 1.00 69.94 172 PRO A C 1
ATOM 1224 O O . PRO A 1 172 ? 24.188 -10.087 -43.925 1.00 69.94 172 PRO A O 1
ATOM 1227 N N . THR A 1 173 ? 25.071 -10.829 -42.010 1.00 78.19 173 THR A N 1
ATOM 1228 C CA . THR A 1 173 ? 23.985 -11.802 -41.768 1.00 78.19 173 THR A CA 1
ATOM 1229 C C . THR A 1 173 ? 22.700 -11.145 -41.256 1.00 78.19 173 THR A C 1
ATOM 1231 O O . THR A 1 173 ? 22.734 -10.066 -40.665 1.00 78.19 173 THR A O 1
ATOM 1234 N N . VAL A 1 174 ? 21.569 -11.807 -41.501 1.00 75.12 174 VAL A N 1
ATOM 1235 C CA . VAL A 1 174 ? 20.220 -11.436 -41.049 1.00 75.12 174 VAL A CA 1
ATOM 1236 C C . VAL A 1 174 ? 19.637 -12.571 -40.206 1.00 75.12 174 VAL A C 1
ATOM 1238 O O . VAL A 1 174 ? 20.031 -13.722 -40.383 1.00 75.12 174 VAL A O 1
ATOM 1241 N N . CYS A 1 175 ? 18.717 -12.265 -39.291 1.00 75.62 175 CYS A N 1
ATOM 1242 C CA . CYS A 1 175 ? 18.083 -13.288 -38.461 1.00 75.62 175 CYS A CA 1
ATOM 1243 C C . CYS A 1 175 ? 16.946 -13.991 -39.218 1.00 75.62 175 CYS A C 1
ATOM 1245 O O . CYS A 1 175 ? 16.026 -13.331 -39.698 1.00 75.62 175 CYS A O 1
ATOM 1247 N N . ASP A 1 176 ? 17.011 -15.318 -39.299 1.00 78.56 176 ASP A N 1
ATOM 1248 C CA . ASP A 1 176 ? 15.911 -16.206 -39.676 1.00 78.56 176 ASP A CA 1
ATOM 1249 C C . ASP A 1 176 ? 15.326 -16.815 -38.382 1.00 78.56 176 ASP A C 1
ATOM 1251 O O . ASP A 1 176 ? 16.069 -17.509 -37.679 1.00 78.56 176 ASP A O 1
ATOM 1255 N N . PRO A 1 177 ? 14.029 -16.617 -38.062 1.00 69.12 177 PRO A N 1
ATOM 1256 C CA . PRO A 1 177 ? 13.395 -17.133 -36.836 1.00 69.12 177 PRO A CA 1
ATOM 1257 C C . PRO A 1 177 ? 13.354 -18.666 -36.692 1.00 69.12 177 PRO A C 1
ATOM 1259 O O . PRO A 1 177 ? 12.779 -19.186 -35.746 1.00 69.12 177 PRO A O 1
ATOM 1262 N N . SER A 1 178 ? 13.899 -19.413 -37.654 1.00 74.38 178 SER A N 1
ATOM 1263 C CA . SER A 1 178 ? 13.964 -20.877 -37.657 1.00 74.38 178 SER A CA 1
ATOM 1264 C C . SER A 1 178 ? 15.360 -21.441 -37.964 1.00 74.38 178 SER A C 1
ATOM 1266 O O . SER A 1 178 ? 15.572 -22.652 -37.856 1.00 74.38 178 SER A O 1
ATOM 1268 N N . ALA A 1 179 ? 16.319 -20.584 -38.340 1.00 74.69 179 ALA A N 1
ATOM 1269 C CA . ALA A 1 179 ? 17.681 -20.972 -38.720 1.00 74.69 179 ALA A CA 1
ATOM 1270 C C . ALA A 1 179 ? 18.799 -20.087 -38.125 1.00 74.69 179 ALA A C 1
ATOM 1272 O O . ALA A 1 179 ? 19.978 -20.386 -38.337 1.00 74.69 179 ALA A O 1
ATOM 1273 N N . GLY A 1 180 ? 18.465 -19.032 -37.374 1.00 78.69 180 GLY A N 1
ATOM 1274 C CA . GLY A 1 180 ? 19.431 -18.110 -36.773 1.00 78.69 180 GLY A CA 1
ATOM 1275 C C . GLY A 1 180 ? 20.039 -17.136 -37.779 1.00 78.69 180 GLY A C 1
ATOM 1276 O O . GLY A 1 180 ? 19.423 -16.776 -38.780 1.00 78.69 180 GLY A O 1
ATOM 1277 N N . CYS A 1 181 ? 21.262 -16.674 -37.515 1.00 82.44 181 CYS A N 1
ATOM 1278 C CA . CYS A 1 181 ? 21.934 -15.702 -38.376 1.00 82.44 181 CYS A CA 1
ATOM 1279 C C . CYS A 1 181 ? 22.395 -16.323 -39.707 1.00 82.44 181 CYS A C 1
ATOM 1281 O O . CYS A 1 181 ? 23.451 -16.958 -39.787 1.00 82.44 181 CYS A O 1
ATOM 1283 N N . VAL A 1 182 ? 21.623 -16.095 -40.769 1.00 82.50 182 VAL A N 1
ATOM 1284 C CA . VAL A 1 182 ? 21.871 -16.585 -42.133 1.00 82.50 182 VAL A CA 1
ATOM 1285 C C . VAL A 1 182 ? 22.413 -15.480 -43.045 1.00 82.50 182 VAL A C 1
ATOM 1287 O O . VAL A 1 182 ? 22.233 -14.289 -42.794 1.00 82.50 182 VAL A O 1
ATOM 1290 N N . GLU A 1 183 ? 23.088 -15.845 -44.138 1.00 80.81 183 GLU A N 1
ATOM 1291 C CA . GLU A 1 183 ? 23.374 -14.868 -45.197 1.00 80.81 183 GLU A CA 1
ATOM 1292 C C . GLU A 1 183 ? 22.084 -14.545 -45.979 1.00 80.81 183 GLU A C 1
ATOM 1294 O O . GLU A 1 183 ? 21.426 -15.479 -46.444 1.00 80.81 183 GLU A O 1
ATOM 1299 N N . PRO A 1 184 ? 21.733 -13.258 -46.186 1.00 73.38 184 PRO A N 1
ATOM 1300 C CA . PRO A 1 184 ? 20.550 -12.883 -46.960 1.00 73.38 184 PRO A CA 1
ATOM 1301 C C . PRO A 1 184 ? 20.676 -13.328 -48.429 1.00 73.38 184 PRO A C 1
ATOM 1303 O O . PRO A 1 184 ? 21.792 -13.339 -48.963 1.00 73.38 184 PRO A O 1
ATOM 1306 N N . PRO A 1 185 ? 19.567 -13.668 -49.112 1.00 75.19 185 PRO A N 1
ATOM 1307 C CA . PRO A 1 185 ? 19.598 -14.118 -50.502 1.00 75.19 185 PRO A CA 1
ATOM 1308 C C . PRO A 1 185 ? 20.102 -13.037 -51.476 1.00 75.19 185 PRO A C 1
ATOM 1310 O O . PRO A 1 185 ? 20.012 -11.834 -51.214 1.00 75.19 185 PRO A O 1
ATOM 1313 N N . GLU A 1 186 ? 20.646 -13.486 -52.612 1.00 82.19 186 GLU A N 1
ATOM 1314 C CA . GLU A 1 186 ? 21.054 -12.621 -53.728 1.00 82.19 186 GLU A CA 1
ATOM 1315 C C . GLU A 1 186 ? 19.838 -12.197 -54.573 1.00 82.19 186 GLU A C 1
ATOM 1317 O O . GLU A 1 186 ? 18.955 -13.012 -54.841 1.00 82.19 186 GLU A O 1
ATOM 1322 N N . CYS A 1 187 ? 19.812 -10.941 -55.025 1.00 82.62 187 CYS A N 1
ATOM 1323 C CA . CYS A 1 187 ? 18.692 -10.336 -55.754 1.00 82.62 187 CYS A CA 1
ATOM 1324 C C . CYS A 1 187 ? 19.154 -9.431 -56.910 1.00 82.62 187 CYS A C 1
ATOM 1326 O O . CYS A 1 187 ? 20.258 -8.883 -56.884 1.00 82.62 187 CYS A O 1
ATOM 1328 N N . GLU A 1 188 ? 18.290 -9.231 -57.914 1.00 84.81 188 GLU A N 1
ATOM 1329 C CA . GLU A 1 188 ? 18.468 -8.186 -58.941 1.00 84.81 188 GLU A CA 1
ATOM 1330 C C . GLU A 1 188 ? 17.438 -7.044 -58.797 1.00 84.81 188 GLU A C 1
ATOM 1332 O O . GLU A 1 188 ? 17.671 -5.935 -59.288 1.00 84.81 188 GLU A O 1
ATOM 1337 N N . THR A 1 189 ? 16.304 -7.286 -58.128 1.00 86.56 189 THR A N 1
ATOM 1338 C CA . THR A 1 189 ? 15.201 -6.334 -57.927 1.00 86.56 189 THR A CA 1
ATOM 1339 C C . THR A 1 189 ? 14.504 -6.522 -56.573 1.00 86.56 189 THR A C 1
ATOM 1341 O O . THR A 1 189 ? 14.507 -7.615 -56.015 1.00 86.56 189 THR A O 1
ATOM 1344 N N . ASP A 1 190 ? 13.816 -5.483 -56.076 1.00 82.44 190 ASP A N 1
ATOM 1345 C CA . ASP A 1 190 ? 12.965 -5.562 -54.867 1.00 82.44 190 ASP A CA 1
ATOM 1346 C C . ASP A 1 190 ? 11.918 -6.696 -54.930 1.00 82.44 190 ASP A C 1
ATOM 1348 O O . ASP A 1 190 ? 11.490 -7.193 -53.896 1.00 82.44 190 ASP A O 1
ATOM 1352 N N . ALA A 1 191 ? 11.503 -7.124 -56.130 1.00 83.69 191 ALA A N 1
ATOM 1353 C CA . ALA A 1 191 ? 10.516 -8.190 -56.306 1.00 83.69 191 ALA A CA 1
ATOM 1354 C C . ALA A 1 191 ? 11.086 -9.604 -56.093 1.00 83.69 191 ALA A C 1
ATOM 1356 O O . ALA A 1 191 ? 10.310 -10.530 -55.870 1.00 83.69 191 ALA A O 1
ATOM 1357 N N . ASP A 1 192 ? 12.411 -9.772 -56.155 1.00 83.81 192 ASP A N 1
ATOM 1358 C CA . ASP A 1 192 ? 13.085 -11.051 -55.888 1.00 83.81 192 ASP A CA 1
ATOM 1359 C C . ASP A 1 192 ? 13.225 -11.325 -54.380 1.00 83.81 192 ASP A C 1
ATOM 1361 O O . ASP A 1 192 ? 13.527 -12.447 -53.984 1.00 83.81 192 ASP A O 1
ATOM 1365 N N . CYS A 1 193 ? 12.993 -10.301 -53.550 1.00 79.88 193 CYS A N 1
ATOM 1366 C CA . CYS A 1 193 ? 13.115 -10.356 -52.096 1.00 79.88 193 CYS A CA 1
ATOM 1367 C C . CYS A 1 193 ? 11.798 -10.615 -51.358 1.00 79.88 193 CYS A C 1
ATOM 1369 O O . CYS A 1 193 ? 11.843 -10.675 -50.144 1.00 79.88 193 CYS A O 1
ATOM 1371 N N . LEU A 1 194 ? 10.655 -10.726 -52.049 1.00 83.56 194 LEU A N 1
ATOM 1372 C CA . LEU A 1 194 ? 9.334 -10.780 -51.407 1.00 83.56 194 LEU A CA 1
ATOM 1373 C C . LEU A 1 194 ? 9.037 -12.161 -50.791 1.00 83.56 194 LEU A C 1
ATOM 1375 O O . LEU A 1 194 ? 8.680 -13.086 -51.528 1.00 83.56 194 LEU A O 1
ATOM 1379 N N . ASP A 1 195 ? 9.124 -12.295 -49.464 1.00 74.94 195 ASP A N 1
ATOM 1380 C CA . ASP A 1 195 ? 8.918 -13.568 -48.745 1.00 74.94 195 ASP A CA 1
ATOM 1381 C C . ASP A 1 195 ? 7.440 -13.887 -48.417 1.00 74.94 195 ASP A C 1
ATOM 1383 O O . ASP A 1 195 ? 7.099 -15.022 -48.075 1.00 74.94 195 ASP A O 1
ATOM 1387 N N . THR A 1 196 ? 6.548 -12.911 -48.632 1.00 76.81 196 THR A N 1
ATOM 1388 C CA . THR A 1 196 ? 5.094 -12.891 -48.348 1.00 76.81 196 THR A CA 1
ATOM 1389 C C . THR A 1 196 ? 4.670 -12.672 -46.892 1.00 76.81 196 THR A C 1
ATOM 1391 O O . THR A 1 196 ? 3.468 -12.591 -46.637 1.00 76.81 196 THR A O 1
ATOM 1394 N N . ASN A 1 197 ? 5.610 -12.467 -45.971 1.00 79.81 197 ASN A N 1
ATOM 1395 C CA . ASN A 1 197 ? 5.356 -12.068 -44.593 1.00 79.81 197 ASN A CA 1
ATOM 1396 C C . ASN A 1 197 ? 5.115 -10.542 -44.512 1.00 79.81 197 ASN A C 1
ATOM 1398 O O . ASN A 1 197 ? 5.996 -9.755 -44.842 1.00 79.81 197 ASN A O 1
ATOM 1402 N N . PRO A 1 198 ? 3.948 -10.055 -44.057 1.00 81.94 198 PRO A N 1
ATOM 1403 C CA . PRO A 1 198 ? 3.721 -8.618 -43.886 1.00 81.94 198 PRO A CA 1
ATOM 1404 C C . PRO A 1 198 ? 4.476 -8.015 -42.684 1.00 81.94 198 PRO A C 1
ATOM 1406 O O . PRO A 1 198 ? 4.599 -6.791 -42.595 1.00 81.94 198 PRO A O 1
ATOM 1409 N N . CYS A 1 199 ? 4.965 -8.842 -41.754 1.00 81.19 199 CYS A N 1
ATOM 1410 C CA . CYS A 1 199 ? 5.445 -8.414 -40.439 1.00 81.19 199 CYS A CA 1
ATOM 1411 C C . CYS A 1 199 ? 6.932 -8.025 -40.392 1.00 81.19 199 CYS A C 1
ATOM 1413 O O . CYS A 1 199 ? 7.342 -7.327 -39.471 1.00 81.19 199 CYS A O 1
ATOM 1415 N N . ASN A 1 200 ? 7.740 -8.395 -41.391 1.00 73.81 200 ASN A N 1
ATOM 1416 C CA . ASN A 1 200 ? 9.127 -7.922 -41.542 1.00 73.81 200 ASN A CA 1
ATOM 1417 C C . ASN A 1 200 ? 9.231 -6.626 -42.390 1.00 73.81 200 ASN A C 1
ATOM 1419 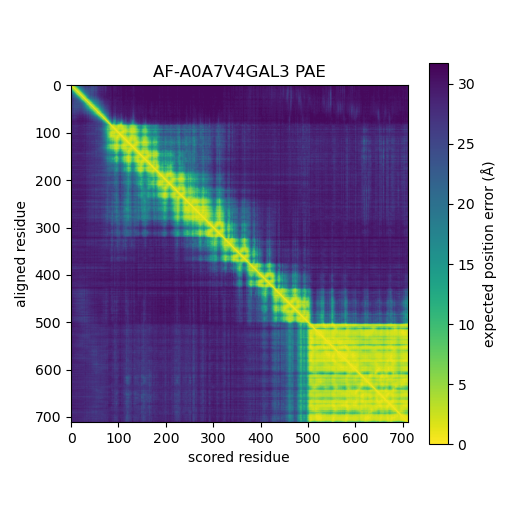O O . ASN A 1 200 ? 10.321 -6.081 -42.577 1.00 73.81 200 ASN A O 1
ATOM 1423 N N . GLY A 1 201 ? 8.098 -6.082 -42.852 1.00 76.31 201 GLY A N 1
ATOM 1424 C CA . GLY A 1 201 ? 8.006 -4.814 -43.578 1.00 76.31 201 GLY A CA 1
ATOM 1425 C C . GLY A 1 201 ? 8.286 -4.916 -45.084 1.00 76.31 201 GLY A C 1
ATOM 1426 O O . GLY A 1 201 ? 8.378 -5.989 -45.659 1.00 76.31 201 GLY A O 1
ATOM 1427 N N . ILE A 1 202 ? 8.404 -3.771 -45.769 1.00 80.25 202 ILE A N 1
ATOM 1428 C CA . ILE A 1 202 ? 8.653 -3.765 -47.224 1.00 80.25 202 ILE A CA 1
ATOM 1429 C C . ILE A 1 202 ? 10.124 -4.079 -47.518 1.00 80.25 202 ILE A C 1
ATOM 1431 O O . ILE A 1 202 ? 10.981 -3.193 -47.445 1.00 80.25 202 ILE A O 1
ATOM 1435 N N . GLU A 1 203 ? 10.364 -5.326 -47.907 1.00 84.81 203 GLU A N 1
ATOM 1436 C CA . GLU A 1 203 ? 11.638 -5.875 -48.372 1.00 84.81 203 GLU A CA 1
ATOM 1437 C C . GLU A 1 203 ? 12.167 -5.163 -49.628 1.00 84.81 203 GLU A C 1
ATOM 1439 O O . GLU A 1 203 ? 11.403 -4.702 -50.486 1.00 84.81 203 GLU A O 1
ATOM 1444 N N . ARG A 1 204 ? 13.498 -5.047 -49.739 1.00 85.44 204 ARG A N 1
ATOM 1445 C CA . ARG A 1 204 ? 14.183 -4.399 -50.871 1.00 85.44 204 ARG A CA 1
ATOM 1446 C C . ARG A 1 204 ? 15.474 -5.099 -51.249 1.00 85.44 204 ARG A C 1
ATOM 1448 O O . ARG A 1 204 ? 16.132 -5.697 -50.403 1.00 85.44 204 ARG A O 1
ATOM 1455 N N . CYS A 1 205 ? 15.879 -4.935 -52.504 1.00 86.31 205 CYS A N 1
ATOM 1456 C CA . CYS A 1 205 ? 17.202 -5.332 -52.956 1.00 86.31 205 CYS A CA 1
ATOM 1457 C C . CYS A 1 205 ? 18.189 -4.175 -52.749 1.00 86.31 205 CYS A C 1
ATOM 1459 O O . CYS A 1 205 ? 17.985 -3.062 -53.244 1.00 86.31 205 CYS A O 1
ATOM 1461 N N . ASP A 1 206 ? 19.253 -4.413 -51.986 1.00 82.81 206 ASP A N 1
ATOM 1462 C CA . ASP A 1 206 ? 20.251 -3.395 -51.678 1.00 82.81 206 ASP A CA 1
ATOM 1463 C C . ASP A 1 206 ? 21.205 -3.126 -52.872 1.00 82.81 206 ASP A C 1
ATOM 1465 O O . ASP A 1 206 ? 21.304 -3.926 -53.807 1.00 82.81 206 ASP A O 1
ATOM 1469 N N . PRO A 1 207 ? 21.967 -2.012 -52.871 1.00 79.56 207 PRO A N 1
ATOM 1470 C CA . PRO A 1 207 ? 22.918 -1.700 -53.943 1.00 79.56 207 PRO A CA 1
ATOM 1471 C C . PRO A 1 207 ? 24.106 -2.672 -54.088 1.00 79.56 207 PRO A C 1
ATOM 1473 O O . PRO A 1 207 ? 24.927 -2.468 -54.986 1.00 79.56 207 PRO A O 1
ATOM 1476 N N . THR A 1 208 ? 24.240 -3.679 -53.218 1.00 82.38 208 THR A N 1
ATOM 1477 C CA . THR A 1 208 ? 25.235 -4.759 -53.320 1.00 82.38 208 THR A CA 1
ATOM 1478 C C . THR A 1 208 ? 24.656 -6.066 -53.875 1.00 82.38 208 THR A C 1
ATOM 1480 O O . THR A 1 208 ? 25.432 -6.966 -54.199 1.00 82.38 208 THR A O 1
ATOM 1483 N N . GLY A 1 209 ? 23.334 -6.141 -54.071 1.00 84.00 209 GLY A N 1
ATOM 1484 C CA . GLY A 1 209 ? 22.630 -7.312 -54.597 1.00 84.00 209 GLY A CA 1
ATOM 1485 C C . GLY A 1 209 ? 22.183 -8.299 -53.519 1.00 84.00 209 GLY A C 1
ATOM 1486 O O . GLY A 1 209 ? 22.094 -9.492 -53.806 1.00 84.00 209 GLY A O 1
ATOM 1487 N N . ARG A 1 210 ? 21.937 -7.839 -52.283 1.00 83.69 210 ARG A N 1
ATOM 1488 C CA . ARG A 1 210 ? 21.386 -8.653 -51.186 1.00 83.69 210 ARG A CA 1
ATOM 1489 C C . ARG A 1 210 ? 20.038 -8.116 -50.716 1.00 83.69 210 ARG A C 1
ATOM 1491 O O . ARG A 1 210 ? 19.825 -6.905 -50.684 1.00 83.69 210 ARG A O 1
ATOM 1498 N N . CYS A 1 211 ? 19.136 -9.013 -50.333 1.00 82.62 211 CYS A N 1
ATOM 1499 C CA . CYS A 1 211 ? 17.851 -8.616 -49.764 1.00 82.62 211 CYS A CA 1
ATOM 1500 C C . CYS A 1 211 ? 18.012 -8.026 -48.359 1.00 82.62 211 CYS A C 1
ATOM 1502 O O . CYS A 1 211 ? 18.750 -8.557 -47.527 1.00 82.62 211 CYS A O 1
ATOM 1504 N N . VAL A 1 212 ? 17.293 -6.937 -48.097 1.00 79.81 212 VAL A N 1
ATOM 1505 C CA . VAL A 1 212 ? 17.160 -6.309 -46.781 1.00 79.81 212 VAL A CA 1
ATOM 1506 C C . VAL A 1 212 ? 15.682 -6.168 -46.429 1.00 79.81 212 VAL A C 1
ATOM 1508 O O . VAL A 1 212 ? 14.893 -5.644 -47.219 1.00 79.81 212 VAL A O 1
ATOM 1511 N N . PHE A 1 213 ? 15.321 -6.650 -45.240 1.00 76.88 213 PHE A N 1
ATOM 1512 C CA . PHE A 1 213 ? 13.974 -6.532 -44.686 1.00 76.88 213 PHE A CA 1
ATOM 1513 C C . PHE A 1 213 ? 13.608 -5.067 -44.403 1.00 76.88 213 PHE A C 1
ATOM 1515 O O . PHE A 1 213 ? 14.474 -4.187 -44.322 1.00 76.88 213 PHE A O 1
ATOM 1522 N N . GLY A 1 214 ? 12.310 -4.797 -44.292 1.00 72.31 214 GLY A N 1
ATOM 1523 C CA . GLY A 1 214 ? 11.796 -3.465 -44.008 1.00 72.31 214 GLY A CA 1
ATOM 1524 C C . GLY A 1 214 ? 11.865 -3.094 -42.524 1.00 72.31 214 GLY A C 1
ATOM 1525 O O . GLY A 1 214 ? 12.534 -3.720 -41.706 1.00 72.31 214 GLY A O 1
ATOM 1526 N N . THR A 1 215 ? 11.133 -2.041 -42.164 1.00 75.94 215 THR A N 1
ATOM 1527 C CA . THR A 1 215 ? 10.712 -1.833 -40.774 1.00 75.94 215 THR A CA 1
ATOM 1528 C C . THR A 1 215 ? 9.384 -2.568 -40.579 1.00 75.94 215 THR A C 1
ATOM 1530 O O . THR A 1 215 ? 8.486 -2.334 -41.397 1.00 75.94 215 THR A O 1
ATOM 1533 N N . PRO A 1 216 ? 9.238 -3.416 -39.543 1.00 77.69 216 PRO A N 1
ATOM 1534 C CA . PRO A 1 216 ? 7.961 -4.022 -39.176 1.00 77.69 216 PRO A CA 1
ATOM 1535 C C . PRO A 1 216 ? 6.819 -2.998 -39.083 1.00 77.69 216 PRO A C 1
ATOM 1537 O O . PRO A 1 216 ? 7.058 -1.852 -38.681 1.00 77.69 216 PRO A O 1
ATOM 1540 N N . PRO A 1 217 ? 5.579 -3.373 -39.442 1.00 80.06 217 PRO A N 1
ATOM 1541 C CA . PRO A 1 217 ? 4.422 -2.539 -39.167 1.00 80.06 217 PRO A CA 1
ATOM 1542 C C . PRO A 1 217 ? 4.210 -2.444 -37.651 1.00 80.06 217 PRO A C 1
ATOM 1544 O O . PRO A 1 217 ? 4.260 -3.443 -36.940 1.00 80.06 217 PRO A O 1
ATOM 1547 N N . VAL A 1 218 ? 3.945 -1.235 -37.157 1.00 81.75 218 VAL A N 1
ATOM 1548 C CA . VAL A 1 218 ? 3.418 -1.052 -35.800 1.00 81.75 218 VAL A CA 1
ATOM 1549 C C . VAL A 1 218 ? 1.947 -1.457 -35.841 1.00 81.75 218 VAL A C 1
ATOM 1551 O O . VAL A 1 218 ? 1.182 -0.852 -36.593 1.00 81.75 218 VAL A O 1
ATOM 1554 N N . CYS A 1 219 ? 1.587 -2.498 -35.089 1.00 79.50 219 CYS A N 1
ATOM 1555 C CA . CYS A 1 219 ? 0.225 -3.034 -35.052 1.00 79.50 219 CYS A CA 1
ATOM 1556 C C . CYS A 1 219 ? -0.651 -2.461 -33.930 1.00 79.50 219 CYS A C 1
ATOM 1558 O O . CYS A 1 219 ? -1.857 -2.655 -34.009 1.00 79.50 219 CYS A O 1
ATOM 1560 N N . ASP A 1 220 ? -0.052 -1.742 -32.969 1.00 79.69 220 ASP A N 1
ATOM 1561 C CA . ASP A 1 220 ? -0.730 -0.912 -31.956 1.00 79.69 220 ASP A CA 1
ATOM 1562 C C . ASP A 1 220 ? -1.801 -0.032 -32.623 1.00 79.69 220 ASP A C 1
ATOM 1564 O O . ASP A 1 220 ? -1.477 0.858 -33.423 1.00 79.69 220 ASP A O 1
ATOM 1568 N N . ASP A 1 221 ? -3.073 -0.323 -32.341 1.00 76.12 221 ASP A N 1
ATOM 1569 C CA . ASP A 1 221 ? -4.223 0.386 -32.908 1.00 76.12 221 ASP A CA 1
ATOM 1570 C C . ASP A 1 221 ? -4.670 1.593 -32.054 1.00 76.12 221 ASP A C 1
ATOM 1572 O O . ASP A 1 221 ? -5.475 2.425 -32.498 1.00 76.12 221 ASP A O 1
ATOM 1576 N N . GLY A 1 222 ? -4.064 1.749 -30.871 1.00 77.31 222 GLY A N 1
ATOM 1577 C CA . GLY A 1 222 ? -4.332 2.796 -29.894 1.00 77.31 222 GLY A CA 1
ATOM 1578 C C . GLY A 1 222 ? -5.438 2.475 -28.881 1.00 77.31 222 GLY A C 1
ATOM 1579 O O . GLY A 1 222 ? -5.815 3.376 -28.123 1.00 77.31 222 GLY A O 1
ATOM 1580 N N . ILE A 1 223 ? -5.970 1.248 -28.849 1.00 74.88 223 ILE A N 1
ATOM 1581 C CA . ILE A 1 223 ? -6.950 0.780 -27.861 1.00 74.88 223 ILE A CA 1
ATOM 1582 C C . ILE A 1 223 ? -6.227 -0.025 -26.757 1.00 74.88 223 ILE A C 1
ATOM 1584 O O . ILE A 1 223 ? -5.781 -1.138 -27.001 1.00 74.88 223 ILE A O 1
ATOM 1588 N N . PRO A 1 224 ? -6.152 0.452 -25.495 1.00 71.44 224 PRO A N 1
ATOM 1589 C CA . PRO A 1 224 ? -5.429 -0.248 -24.417 1.00 71.44 224 PRO A CA 1
ATOM 1590 C C . PRO A 1 224 ? -6.036 -1.583 -23.937 1.00 71.44 224 PRO A C 1
ATOM 1592 O O . PRO A 1 224 ? -5.662 -2.063 -22.871 1.00 71.44 224 PRO A O 1
ATOM 1595 N N . CYS A 1 225 ? -7.012 -2.136 -24.660 1.00 74.88 225 CYS A N 1
ATOM 1596 C CA . CYS A 1 225 ? -7.754 -3.350 -24.317 1.00 74.88 225 CYS A CA 1
ATOM 1597 C C . CYS A 1 225 ? -7.815 -4.356 -25.487 1.00 74.88 225 CYS A C 1
ATOM 1599 O O . CYS A 1 225 ? -8.729 -5.179 -25.562 1.00 74.88 225 CYS A O 1
ATOM 1601 N N . THR A 1 226 ? -6.865 -4.272 -26.421 1.00 78.69 226 THR A N 1
ATOM 1602 C CA . THR A 1 226 ? -6.631 -5.265 -27.476 1.00 78.69 226 THR A CA 1
ATOM 1603 C C . THR A 1 226 ? -5.221 -5.840 -27.372 1.00 78.69 226 THR A C 1
ATOM 1605 O O . THR A 1 226 ? -4.259 -5.156 -27.029 1.00 78.69 226 THR A O 1
ATOM 1608 N N . ILE A 1 227 ? -5.096 -7.130 -27.679 1.00 76.19 227 ILE A N 1
ATOM 1609 C CA . ILE A 1 227 ? -3.824 -7.782 -27.968 1.00 76.19 227 ILE A CA 1
ATOM 1610 C C . ILE A 1 227 ? -3.520 -7.522 -29.445 1.00 76.19 227 ILE A C 1
ATOM 1612 O O . ILE A 1 227 ? -4.107 -8.147 -30.335 1.00 76.19 227 ILE A O 1
ATOM 1616 N N . ASP A 1 228 ? -2.608 -6.585 -29.690 1.00 80.19 228 ASP A N 1
ATOM 1617 C CA . ASP A 1 228 ? -2.223 -6.141 -31.028 1.00 80.19 228 ASP A CA 1
ATOM 1618 C C . ASP A 1 228 ? -0.987 -6.904 -31.519 1.00 80.19 228 ASP A C 1
ATOM 1620 O O . ASP A 1 228 ? 0.159 -6.573 -31.208 1.00 80.19 228 ASP A O 1
ATOM 1624 N N . ALA A 1 229 ? -1.225 -7.949 -32.312 1.00 80.31 229 ALA A N 1
ATOM 1625 C CA . ALA A 1 229 ? -0.194 -8.839 -32.842 1.00 80.31 229 ALA A CA 1
ATOM 1626 C C . ALA A 1 229 ? -0.042 -8.703 -34.366 1.00 80.31 229 ALA A C 1
ATOM 1628 O O . ALA A 1 229 ? -0.942 -8.224 -35.057 1.00 80.31 229 ALA A O 1
ATOM 1629 N N . CYS A 1 230 ? 1.086 -9.165 -34.914 1.00 80.44 230 CYS A N 1
ATOM 1630 C CA . CYS A 1 230 ? 1.270 -9.304 -36.360 1.00 80.44 230 CYS A CA 1
ATOM 1631 C C . CYS A 1 230 ? 1.308 -10.784 -36.755 1.00 80.44 230 CYS A C 1
ATOM 1633 O O . CYS A 1 230 ? 2.274 -11.486 -36.459 1.00 80.44 230 CYS A O 1
ATOM 1635 N N . ASP A 1 231 ? 0.265 -11.253 -37.437 1.00 81.31 231 ASP A N 1
ATOM 1636 C CA . ASP A 1 231 ? 0.204 -12.601 -37.995 1.00 81.31 231 ASP A CA 1
ATOM 1637 C C . ASP A 1 231 ? 0.979 -12.676 -39.332 1.00 81.31 231 ASP A C 1
ATOM 1639 O O . ASP A 1 231 ? 0.665 -11.916 -40.259 1.00 81.31 231 ASP A O 1
ATOM 1643 N N . PRO A 1 232 ? 1.940 -13.610 -39.503 1.00 76.00 232 PRO A N 1
ATOM 1644 C CA . PRO A 1 232 ? 2.765 -13.711 -40.715 1.00 76.00 232 PRO A CA 1
ATOM 1645 C C . PRO A 1 232 ? 2.029 -14.030 -42.030 1.00 76.00 232 PRO A C 1
ATOM 1647 O O . PRO A 1 232 ? 2.673 -14.093 -43.075 1.00 76.00 232 PRO A O 1
ATOM 1650 N N . VAL A 1 233 ? 0.711 -14.265 -42.014 1.00 79.56 233 VAL A N 1
ATOM 1651 C CA . VAL A 1 233 ? -0.100 -14.581 -43.206 1.00 79.56 233 VAL A CA 1
ATOM 1652 C C . VAL A 1 233 ? -1.140 -13.492 -43.507 1.00 79.56 233 VAL A C 1
ATOM 1654 O O . VAL A 1 233 ? -1.507 -13.291 -44.668 1.00 79.56 233 VAL A O 1
ATOM 1657 N N . SER A 1 234 ? -1.625 -12.786 -42.484 1.00 80.38 234 SER A N 1
ATOM 1658 C CA . SER A 1 234 ? -2.743 -11.836 -42.566 1.00 80.38 234 SER A CA 1
ATOM 1659 C C . SER A 1 234 ? -2.425 -10.410 -42.095 1.00 80.38 234 SER A C 1
ATOM 1661 O O . SER A 1 234 ? -3.176 -9.493 -42.438 1.00 80.38 234 SER A O 1
ATOM 1663 N N . GLY A 1 235 ? -1.279 -10.185 -41.445 1.00 82.56 235 GLY A N 1
ATOM 1664 C CA . GLY A 1 235 ? -0.798 -8.868 -41.023 1.00 82.56 235 GLY A CA 1
ATOM 1665 C C . GLY A 1 235 ? -1.206 -8.502 -39.602 1.00 82.56 235 GLY A C 1
ATOM 1666 O O . GLY A 1 235 ? -1.425 -9.372 -38.767 1.00 82.56 235 GLY A O 1
ATOM 1667 N N . CYS A 1 236 ? -1.283 -7.201 -39.318 1.00 83.69 236 CYS A N 1
ATOM 1668 C CA . CYS A 1 236 ? -1.712 -6.720 -38.009 1.00 83.69 236 CYS A CA 1
ATOM 1669 C C . CYS A 1 236 ? -3.145 -7.168 -37.691 1.00 83.69 236 CYS A C 1
ATOM 1671 O O . CYS A 1 236 ? -4.078 -6.887 -38.450 1.00 83.69 236 CYS A O 1
ATOM 1673 N N . THR A 1 237 ? -3.307 -7.820 -36.545 1.00 85.50 237 THR A N 1
ATOM 1674 C CA . THR A 1 237 ? -4.576 -8.287 -35.991 1.00 85.50 237 THR A CA 1
ATOM 1675 C C . THR A 1 237 ? -4.706 -7.809 -34.551 1.00 85.50 237 THR A C 1
ATOM 1677 O O . THR A 1 237 ? -3.912 -8.211 -33.703 1.00 85.50 237 THR A O 1
ATOM 1680 N N . ALA A 1 238 ? -5.736 -7.010 -34.285 1.00 81.88 238 ALA A N 1
ATOM 1681 C CA . ALA A 1 238 ? -6.202 -6.698 -32.941 1.00 81.88 238 ALA A CA 1
ATOM 1682 C C . ALA A 1 238 ? -7.295 -7.702 -32.541 1.00 81.88 238 ALA A C 1
ATOM 1684 O O . ALA A 1 238 ? -8.220 -7.963 -33.322 1.00 81.88 238 ALA A O 1
ATOM 1685 N N . ARG A 1 239 ? -7.214 -8.260 -31.331 1.00 80.56 239 ARG A N 1
ATOM 1686 C CA . ARG A 1 239 ? -8.287 -9.053 -30.705 1.00 80.56 239 ARG A CA 1
ATOM 1687 C C . ARG A 1 239 ? -8.422 -8.628 -29.242 1.00 80.56 239 ARG A C 1
ATOM 1689 O O . ARG A 1 239 ? -7.396 -8.339 -28.637 1.00 80.56 239 ARG A O 1
ATOM 1696 N N . PRO A 1 240 ? -9.627 -8.602 -28.650 1.00 81.62 240 PRO A N 1
ATOM 1697 C CA . PRO A 1 240 ? -9.748 -8.567 -27.197 1.00 81.62 240 PRO A CA 1
ATOM 1698 C C . PRO A 1 240 ? -8.903 -9.673 -26.533 1.00 81.62 240 PRO A C 1
ATOM 1700 O O . PRO A 1 240 ? -8.757 -10.748 -27.137 1.00 81.62 240 PRO A O 1
ATOM 1703 N N . PRO A 1 241 ? -8.350 -9.429 -25.332 1.00 80.56 241 PRO A N 1
ATOM 1704 C CA . PRO A 1 241 ? -7.851 -10.501 -24.485 1.00 80.56 241 PRO A CA 1
ATOM 1705 C C . PRO A 1 241 ? -8.986 -11.460 -24.099 1.00 80.56 241 PRO A C 1
ATOM 1707 O O . PRO A 1 241 ? -10.168 -11.160 -24.267 1.00 80.56 241 PRO A O 1
ATOM 1710 N N . ASP A 1 242 ? -8.552 -12.647 -23.708 1.00 81.81 242 ASP A N 1
ATOM 1711 C CA . ASP A 1 242 ? -9.298 -13.870 -23.414 1.00 81.81 242 ASP A CA 1
ATOM 1712 C C . ASP A 1 242 ? -8.300 -14.619 -22.523 1.00 81.81 242 ASP A C 1
ATOM 1714 O O . ASP A 1 242 ? -7.322 -15.201 -23.011 1.00 81.81 242 ASP A O 1
ATOM 1718 N N . ARG A 1 243 ? -8.372 -14.311 -21.221 1.00 82.81 243 ARG A N 1
ATOM 1719 C CA . ARG A 1 243 ? -7.250 -14.466 -20.282 1.00 82.81 243 ARG A CA 1
ATOM 1720 C C . ARG A 1 243 ? -7.066 -15.888 -19.767 1.00 82.81 243 ARG A C 1
ATOM 1722 O O . ARG A 1 243 ? -5.930 -16.290 -19.508 1.00 82.81 243 ARG A O 1
ATOM 1729 N N . ASP A 1 244 ? -8.152 -16.635 -19.628 1.00 80.19 244 ASP A N 1
ATOM 1730 C CA . ASP A 1 244 ? -8.145 -17.995 -19.093 1.00 80.19 244 ASP A CA 1
ATOM 1731 C C . ASP A 1 244 ? -8.316 -19.085 -20.179 1.00 80.19 244 ASP A C 1
ATOM 1733 O O . ASP A 1 244 ? -7.937 -20.244 -19.968 1.00 80.19 244 ASP A O 1
ATOM 1737 N N . GLY A 1 245 ? -8.764 -18.693 -21.379 1.00 83.69 245 GLY A N 1
ATOM 1738 C CA . GLY A 1 245 ? -8.848 -19.526 -22.573 1.00 83.69 245 GLY A CA 1
ATOM 1739 C C . GLY A 1 245 ? -10.194 -20.215 -22.817 1.00 83.69 245 GLY A C 1
ATOM 1740 O O . GLY A 1 245 ? -10.227 -21.156 -23.622 1.00 83.69 245 GLY A O 1
ATOM 1741 N N . ASP A 1 246 ? -11.282 -19.816 -22.149 1.00 81.94 246 ASP A N 1
ATOM 1742 C CA . ASP A 1 246 ? -12.620 -20.378 -22.387 1.00 81.94 246 ASP A CA 1
ATOM 1743 C C . ASP A 1 246 ? -13.219 -19.958 -23.759 1.00 81.94 246 ASP A C 1
ATOM 1745 O O . ASP A 1 246 ? -13.896 -20.756 -24.427 1.00 81.94 246 ASP A O 1
ATOM 1749 N N . GLY A 1 247 ? -12.874 -18.754 -24.236 1.00 85.88 247 GLY A N 1
ATOM 1750 C CA . GLY A 1 247 ? -13.318 -18.155 -25.498 1.00 85.88 247 GLY A CA 1
ATOM 1751 C C . GLY A 1 247 ? -14.205 -16.905 -25.372 1.00 85.88 247 GLY A C 1
ATOM 1752 O O . GLY A 1 247 ? -14.610 -16.365 -26.412 1.00 85.88 247 GLY A O 1
ATOM 1753 N N . HIS A 1 248 ? -14.493 -16.441 -24.158 1.00 86.31 248 HIS A N 1
ATOM 1754 C CA . HIS A 1 248 ? -15.102 -15.151 -23.847 1.00 86.31 248 HIS A CA 1
ATOM 1755 C C . HIS A 1 248 ? -14.023 -14.080 -23.570 1.00 86.31 248 HIS A C 1
ATOM 1757 O O . HIS A 1 248 ? -12.927 -14.405 -23.119 1.00 86.31 248 HIS A O 1
ATOM 1763 N N . PRO A 1 249 ? -14.253 -12.793 -23.907 1.00 86.00 249 PRO A N 1
ATOM 1764 C CA . PRO A 1 249 ? -13.264 -11.752 -23.635 1.00 86.00 249 PRO A CA 1
ATOM 1765 C C . PRO A 1 249 ? -13.355 -11.181 -22.218 1.00 86.00 249 PRO A C 1
ATOM 1767 O O . PRO A 1 249 ? -14.463 -11.038 -21.700 1.00 86.00 249 PRO A O 1
ATOM 1770 N N . ASP A 1 250 ? -12.220 -10.710 -21.688 1.00 82.44 250 ASP A N 1
ATOM 1771 C CA . ASP A 1 250 ? -12.105 -10.086 -20.361 1.00 82.44 250 ASP A CA 1
ATOM 1772 C C . ASP A 1 250 ? -13.177 -9.000 -20.109 1.00 82.44 250 ASP A C 1
ATOM 1774 O O . ASP A 1 250 ? -13.354 -8.057 -20.905 1.00 82.44 250 ASP A O 1
ATOM 1778 N N . ALA A 1 251 ? -13.809 -9.040 -18.935 1.00 79.06 251 ALA A N 1
ATOM 1779 C CA . ALA A 1 251 ? -14.798 -8.071 -18.462 1.00 79.06 251 ALA A CA 1
ATOM 1780 C C . ALA A 1 251 ? -14.261 -6.628 -18.508 1.00 79.06 251 ALA A C 1
ATOM 1782 O O . ALA A 1 251 ? -14.927 -5.690 -18.969 1.00 79.06 251 ALA A O 1
ATOM 1783 N N . ALA A 1 252 ? -13.004 -6.447 -18.082 1.00 76.25 252 ALA A N 1
ATOM 1784 C CA . ALA A 1 252 ? -12.302 -5.163 -18.090 1.00 76.25 252 ALA A CA 1
ATOM 1785 C C . ALA A 1 252 ? -12.169 -4.548 -19.499 1.00 76.25 252 ALA A C 1
ATOM 1787 O O . ALA A 1 252 ? -12.065 -3.325 -19.643 1.00 76.25 252 ALA A O 1
ATOM 1788 N N . CYS A 1 253 ? -12.220 -5.380 -20.541 1.00 74.38 253 CYS A N 1
ATOM 1789 C CA . CYS A 1 253 ? -12.032 -5.010 -21.941 1.00 74.38 253 CYS A CA 1
ATOM 1790 C C . CYS A 1 253 ? -13.361 -4.806 -22.695 1.00 74.38 253 CYS A C 1
ATOM 1792 O O . CYS A 1 253 ? -13.377 -4.713 -23.922 1.00 74.38 253 CYS A O 1
ATOM 1794 N N . SER A 1 254 ? -14.480 -4.671 -21.965 1.00 76.19 254 SER A N 1
ATOM 1795 C CA . SER A 1 254 ? -15.854 -4.686 -22.505 1.00 76.19 254 SER A CA 1
ATOM 1796 C C . SER A 1 254 ? -16.249 -6.015 -23.163 1.00 76.19 254 SER A C 1
ATOM 1798 O O . SER A 1 254 ? -17.079 -6.023 -24.078 1.00 76.19 254 SER A O 1
ATOM 1800 N N . GLY A 1 255 ? -15.649 -7.117 -22.706 1.00 80.50 255 GLY A N 1
ATOM 1801 C CA . GLY A 1 255 ? -16.137 -8.464 -22.962 1.00 80.50 255 GLY A CA 1
ATOM 1802 C C . GLY A 1 255 ? -17.425 -8.788 -22.204 1.00 80.50 255 GLY A C 1
ATOM 1803 O O . GLY A 1 255 ? -18.066 -7.897 -21.635 1.00 80.50 255 GLY A O 1
ATOM 1804 N N . ASP A 1 256 ? -17.830 -10.054 -22.261 1.00 86.56 256 ASP A N 1
ATOM 1805 C CA . ASP A 1 256 ? -19.027 -10.567 -21.591 1.00 86.56 256 ASP A CA 1
ATOM 1806 C C . ASP A 1 256 ? -18.741 -11.556 -20.448 1.00 86.56 256 ASP A C 1
ATOM 1808 O O . ASP A 1 256 ? -19.671 -11.878 -19.714 1.00 86.56 256 ASP A O 1
ATOM 1812 N N . ASP A 1 257 ? -17.480 -11.944 -20.234 1.00 87.81 257 ASP A N 1
ATOM 1813 C CA . ASP A 1 257 ? -17.009 -12.612 -19.012 1.00 87.81 257 ASP A CA 1
ATOM 1814 C C . ASP A 1 257 ? -17.277 -11.763 -17.741 1.00 87.81 257 ASP A C 1
ATOM 1816 O O . ASP A 1 257 ? -17.489 -10.544 -17.805 1.00 87.81 257 ASP A O 1
ATOM 1820 N N . CYS A 1 258 ? -17.291 -12.414 -16.577 1.00 89.00 258 CYS A N 1
ATOM 1821 C CA . CYS A 1 258 ? -17.385 -11.811 -15.255 1.00 89.00 258 CYS A CA 1
ATOM 1822 C C . CYS A 1 258 ? -16.317 -12.285 -14.239 1.00 89.00 258 CYS A C 1
ATOM 1824 O O . CYS A 1 258 ? -16.232 -11.672 -13.170 1.00 89.00 258 CYS A O 1
ATOM 1826 N N . ASP A 1 259 ? -15.474 -13.278 -14.557 1.00 87.25 259 ASP A N 1
ATOM 1827 C CA . ASP A 1 259 ? -14.298 -13.679 -13.763 1.00 87.25 259 ASP A CA 1
ATOM 1828 C C . ASP A 1 259 ? -13.147 -14.124 -14.688 1.00 87.25 259 ASP A C 1
ATOM 1830 O O . ASP A 1 259 ? -12.958 -15.321 -14.885 1.00 87.25 259 ASP A O 1
ATOM 1834 N N . ASP A 1 260 ? -12.367 -13.140 -15.184 1.00 87.19 260 ASP A N 1
ATOM 1835 C CA . ASP A 1 260 ? -11.231 -13.215 -16.143 1.00 87.19 260 ASP A CA 1
ATOM 1836 C C . ASP A 1 260 ? -10.059 -14.183 -15.766 1.00 87.19 260 ASP A C 1
ATOM 1838 O O . ASP A 1 260 ? -8.887 -13.930 -16.077 1.00 87.19 260 ASP A O 1
ATOM 1842 N N . ARG A 1 261 ? -10.305 -15.233 -14.982 1.00 87.94 261 ARG A N 1
ATOM 1843 C CA . ARG A 1 261 ? -9.342 -16.152 -14.355 1.00 87.94 261 ARG A CA 1
ATOM 1844 C C . ARG A 1 261 ? -9.844 -17.602 -14.273 1.00 87.94 261 ARG A C 1
ATOM 1846 O O . ARG A 1 261 ? -9.081 -18.463 -13.826 1.00 87.94 261 ARG A O 1
ATOM 1853 N N . ASN A 1 262 ? -11.103 -17.875 -14.602 1.00 85.12 262 ASN A N 1
ATOM 1854 C CA . ASN A 1 262 ? -11.810 -19.087 -14.204 1.00 85.12 262 ASN A CA 1
ATOM 1855 C C . ASN A 1 262 ? -12.677 -19.659 -15.349 1.00 85.12 262 ASN A C 1
ATOM 1857 O O . ASN A 1 262 ? -13.86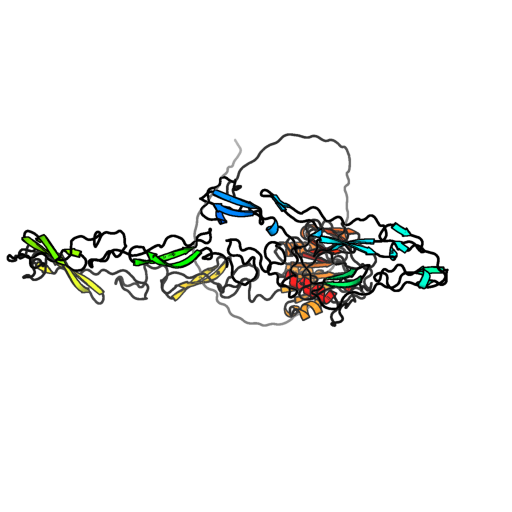2 -19.332 -15.413 1.00 85.12 262 ASN A O 1
ATOM 1861 N N . PRO A 1 263 ? -12.164 -20.621 -16.158 1.00 88.81 263 PRO A N 1
ATOM 1862 C CA . PRO A 1 263 ? -12.824 -21.128 -17.379 1.00 88.81 263 PRO A CA 1
ATOM 1863 C C . PRO A 1 263 ? -14.134 -21.923 -17.184 1.00 88.81 263 PRO A C 1
ATOM 1865 O O . PRO A 1 263 ? -14.510 -22.747 -18.025 1.00 88.81 263 PRO A O 1
ATOM 1868 N N . ALA A 1 264 ? -14.781 -21.777 -16.030 1.00 86.88 264 ALA A N 1
ATOM 1869 C CA . ALA A 1 264 ? -16.089 -22.311 -15.677 1.00 86.88 264 ALA A CA 1
ATOM 1870 C C . ALA A 1 264 ? -17.106 -21.213 -15.292 1.00 86.88 264 ALA A C 1
ATOM 1872 O O . ALA A 1 264 ? -18.279 -21.542 -15.117 1.00 86.88 264 ALA A O 1
ATOM 1873 N N . VAL A 1 265 ? -16.674 -19.952 -15.178 1.00 90.56 265 VAL A N 1
ATOM 1874 C CA . VAL A 1 265 ? -17.507 -18.754 -15.007 1.00 90.56 265 VAL A CA 1
ATOM 1875 C C . VAL A 1 265 ? -17.462 -17.999 -16.333 1.00 90.56 265 VAL A C 1
ATOM 1877 O O . VAL A 1 265 ? -16.419 -17.491 -16.706 1.00 90.56 265 VAL A O 1
ATOM 1880 N N . HIS A 1 266 ? -18.562 -17.994 -17.082 1.00 89.69 266 HIS A N 1
ATOM 1881 C CA . HIS A 1 266 ? -18.675 -17.313 -18.374 1.00 89.69 266 HIS A CA 1
ATOM 1882 C C . HIS A 1 266 ? -20.153 -17.251 -18.819 1.00 89.69 266 HIS A C 1
ATOM 1884 O O . HIS A 1 266 ? -20.970 -18.077 -18.396 1.00 89.69 266 HIS A O 1
ATOM 1890 N N . PRO A 1 267 ? -20.541 -16.357 -19.749 1.00 91.56 267 PRO A N 1
ATOM 1891 C CA . PRO A 1 267 ? -21.900 -16.270 -20.283 1.00 91.56 267 PRO A CA 1
ATOM 1892 C C . PRO A 1 267 ? -22.527 -17.609 -20.693 1.00 91.56 267 PRO A C 1
ATOM 1894 O O . PRO A 1 267 ? -22.152 -18.240 -21.686 1.00 91.56 267 PRO A O 1
ATOM 1897 N N . GLY A 1 268 ? -23.554 -18.024 -19.950 1.00 85.88 268 GLY A N 1
ATOM 1898 C CA . GLY A 1 268 ? -24.270 -19.277 -20.200 1.00 85.88 268 GLY A CA 1
ATOM 1899 C C . GLY A 1 268 ? -23.542 -20.556 -19.758 1.00 85.88 268 GLY A C 1
ATOM 1900 O O . GLY A 1 268 ? -23.908 -21.640 -20.231 1.00 85.88 268 GLY A O 1
ATOM 1901 N N . ALA A 1 269 ? -22.554 -20.452 -18.865 1.00 88.50 269 ALA A N 1
ATOM 1902 C CA . ALA A 1 269 ? -22.050 -21.571 -18.074 1.00 88.50 269 ALA A CA 1
ATOM 1903 C C . ALA A 1 269 ? -23.172 -22.238 -17.235 1.00 88.50 269 ALA A C 1
ATOM 1905 O O . ALA A 1 269 ? -24.252 -21.668 -17.048 1.00 88.50 269 ALA A O 1
ATOM 1906 N N . PRO A 1 270 ? -22.982 -23.483 -16.757 1.00 87.19 270 PRO A N 1
ATOM 1907 C CA . PRO A 1 270 ? -23.966 -24.167 -15.925 1.00 87.19 270 PRO A CA 1
ATOM 1908 C C . PRO A 1 270 ? -23.755 -23.888 -14.427 1.00 87.19 270 PRO A C 1
ATOM 1910 O O . PRO A 1 270 ? -22.859 -24.472 -13.820 1.00 87.19 270 PRO A O 1
ATOM 1913 N N . GLU A 1 271 ? -24.652 -23.092 -13.839 1.00 86.44 271 GLU A N 1
ATOM 1914 C CA . GLU A 1 271 ? -24.721 -22.796 -12.396 1.00 86.44 271 GLU A CA 1
ATOM 1915 C C . GLU A 1 271 ? -24.466 -24.013 -11.485 1.00 86.44 271 GLU A C 1
ATOM 1917 O O . GLU A 1 271 ? -25.062 -25.091 -11.636 1.00 86.44 271 GLU A O 1
ATOM 1922 N N . SER A 1 272 ? -23.646 -23.794 -10.465 1.00 87.06 272 SER A N 1
ATOM 1923 C CA . SER A 1 272 ? -23.353 -24.687 -9.354 1.00 87.06 272 SER A CA 1
ATOM 1924 C C . SER A 1 272 ? -23.871 -24.072 -8.058 1.00 87.06 272 SER A C 1
ATOM 1926 O O . SER A 1 272 ? -23.700 -22.893 -7.812 1.00 87.06 272 SER A O 1
ATOM 1928 N N . CYS A 1 273 ? -24.488 -24.876 -7.190 1.00 83.44 273 CYS A N 1
ATOM 1929 C CA . CYS A 1 273 ? -25.007 -24.384 -5.910 1.00 83.44 273 CYS A CA 1
ATOM 1930 C C . CYS A 1 273 ? -23.857 -24.003 -4.956 1.00 83.44 273 CYS A C 1
ATOM 1932 O O . CYS A 1 273 ? -23.342 -24.860 -4.229 1.00 83.44 273 CYS A O 1
ATOM 1934 N N . ASN A 1 274 ? -23.437 -22.740 -4.984 1.00 81.44 274 ASN A N 1
ATOM 1935 C CA . ASN A 1 274 ? -22.304 -22.209 -4.220 1.00 81.44 274 ASN A CA 1
ATOM 1936 C C . ASN A 1 274 ? -22.453 -20.714 -3.843 1.00 81.44 274 ASN A C 1
ATOM 1938 O O . ASN A 1 274 ? -21.723 -20.259 -2.961 1.00 81.44 274 ASN A O 1
ATOM 1942 N N . GLY A 1 275 ? -23.411 -19.977 -4.422 1.00 79.31 275 GLY A N 1
ATOM 1943 C CA . GLY A 1 275 ? -23.591 -18.534 -4.223 1.00 79.31 275 GLY A CA 1
ATOM 1944 C C . GLY A 1 275 ? -22.777 -17.620 -5.156 1.00 79.31 275 GLY A C 1
ATOM 1945 O O . GLY A 1 275 ? -22.787 -16.403 -4.946 1.00 79.31 275 GLY A O 1
ATOM 1946 N N . SER A 1 276 ? -22.101 -18.180 -6.160 1.00 84.62 276 SER A N 1
ATOM 1947 C CA . SER A 1 276 ? -21.502 -17.481 -7.305 1.00 84.62 276 SER A CA 1
ATOM 1948 C C . SER A 1 276 ? -22.513 -17.329 -8.450 1.00 84.62 276 SER A C 1
ATOM 1950 O O . SER A 1 276 ? -23.572 -17.947 -8.447 1.00 84.62 276 SER A O 1
ATOM 1952 N N . ASP A 1 277 ? -22.181 -16.486 -9.427 1.00 87.75 277 ASP A N 1
ATOM 1953 C CA . ASP A 1 277 ? -22.904 -16.308 -10.694 1.00 87.75 277 ASP A CA 1
ATOM 1954 C C . ASP A 1 277 ? -22.003 -16.863 -11.804 1.00 87.75 277 ASP A C 1
ATOM 1956 O O . ASP A 1 277 ? -21.199 -16.126 -12.369 1.00 87.75 277 ASP A O 1
ATOM 1960 N N . GLU A 1 278 ? -22.047 -18.180 -12.048 1.00 91.81 278 GLU A N 1
ATOM 1961 C CA . GLU A 1 278 ? -21.211 -18.790 -13.092 1.00 91.81 278 GLU A CA 1
ATOM 1962 C C . GLU A 1 278 ? -21.631 -18.315 -14.486 1.00 91.81 278 GLU A C 1
ATOM 1964 O O . GLU A 1 278 ? -20.784 -18.170 -15.360 1.00 91.81 278 GLU A O 1
ATOM 1969 N N . ASN A 1 279 ? -22.926 -18.093 -14.722 1.00 91.31 279 ASN A N 1
ATOM 1970 C CA . ASN A 1 279 ? -23.451 -17.784 -16.052 1.00 91.31 279 ASN A CA 1
ATOM 1971 C C . ASN A 1 279 ? -23.433 -16.285 -16.429 1.00 91.31 279 ASN A C 1
ATOM 1973 O O . ASN A 1 279 ? -23.833 -15.943 -17.548 1.00 91.31 279 ASN A O 1
ATOM 1977 N N . CYS A 1 280 ? -22.941 -15.423 -15.532 1.00 89.94 280 CYS A N 1
ATOM 1978 C CA . CYS A 1 280 ? -22.783 -13.970 -15.667 1.00 89.94 280 CYS A CA 1
ATOM 1979 C C . CYS A 1 280 ? -24.084 -13.184 -15.966 1.00 89.94 280 CYS A C 1
ATOM 1981 O O . CYS A 1 280 ? -24.046 -12.146 -16.638 1.00 89.94 280 CYS A O 1
ATOM 1983 N N . ASP A 1 281 ? -25.252 -13.636 -15.483 1.00 89.75 281 ASP A N 1
ATOM 1984 C CA . ASP A 1 281 ? -26.544 -12.949 -15.713 1.00 89.75 281 ASP A CA 1
ATOM 1985 C C . ASP A 1 281 ? -26.963 -11.976 -14.590 1.00 89.75 281 ASP A C 1
ATOM 1987 O O . ASP A 1 281 ? -27.979 -11.276 -14.705 1.00 89.75 281 ASP A O 1
ATOM 1991 N N . THR A 1 282 ? -26.126 -11.838 -13.557 1.00 86.50 282 THR A N 1
ATOM 1992 C CA . THR A 1 282 ? -26.315 -11.088 -12.303 1.00 86.50 282 THR A CA 1
ATOM 1993 C C . THR A 1 282 ? -27.233 -11.748 -11.265 1.00 86.50 282 THR A C 1
ATOM 1995 O O . THR A 1 282 ? -27.654 -11.077 -10.311 1.00 86.50 282 THR A O 1
ATOM 1998 N N . VAL A 1 283 ? -27.533 -13.047 -11.400 1.00 85.56 283 VAL A N 1
ATOM 1999 C CA . VAL A 1 283 ? -28.363 -13.820 -10.459 1.00 85.56 283 VAL A CA 1
ATOM 2000 C C . VAL A 1 283 ? -27.683 -15.138 -10.035 1.00 85.56 283 VAL A C 1
ATOM 2002 O O . VAL A 1 283 ? -27.951 -16.181 -10.625 1.00 85.56 283 VAL A O 1
ATOM 2005 N N . PRO A 1 284 ? -26.889 -15.127 -8.942 1.00 84.56 284 PRO A N 1
ATOM 2006 C CA . PRO A 1 284 ? -26.322 -16.340 -8.353 1.00 84.56 284 PRO A CA 1
ATOM 2007 C C . PRO A 1 284 ? -27.338 -17.460 -8.087 1.00 84.56 284 PRO A C 1
ATOM 2009 O O . PRO A 1 284 ? -28.435 -17.202 -7.575 1.00 84.56 284 PRO A O 1
ATOM 2012 N N . ASP A 1 285 ? -26.938 -18.695 -8.387 1.00 81.62 285 ASP A N 1
ATOM 2013 C CA . ASP A 1 285 ? -27.716 -19.935 -8.297 1.00 81.62 285 ASP A CA 1
ATOM 2014 C C . ASP A 1 285 ? -29.076 -19.912 -9.066 1.00 81.62 285 ASP A C 1
ATOM 2016 O O . ASP A 1 285 ? -30.004 -20.633 -8.679 1.00 81.62 285 ASP A O 1
ATOM 2020 N N . ASP A 1 286 ? -29.245 -19.119 -10.141 1.00 80.88 286 ASP A N 1
ATOM 2021 C CA . ASP A 1 286 ? -30.543 -18.867 -10.830 1.00 80.88 286 ASP A CA 1
ATOM 2022 C C . ASP A 1 286 ? -31.357 -20.140 -11.150 1.00 80.88 286 ASP A C 1
ATOM 2024 O O . ASP A 1 286 ? -32.580 -20.191 -10.952 1.00 80.88 286 ASP A O 1
ATOM 2028 N N . THR A 1 287 ? -30.682 -21.195 -11.617 1.00 82.88 287 THR A N 1
ATOM 2029 C CA . THR A 1 287 ? -31.350 -22.431 -12.053 1.00 82.88 287 THR A CA 1
ATOM 2030 C C . THR A 1 287 ? -31.895 -23.279 -10.895 1.00 82.88 287 THR A C 1
ATOM 2032 O O . THR A 1 287 ? -32.636 -24.248 -11.126 1.00 82.88 287 THR A O 1
ATOM 2035 N N . PHE A 1 288 ? -31.575 -22.925 -9.647 1.00 84.06 288 PHE A N 1
ATOM 2036 C CA . PHE A 1 288 ? -31.994 -23.623 -8.436 1.00 84.06 288 PHE A CA 1
ATOM 2037 C C . PHE A 1 288 ? -33.249 -22.990 -7.793 1.00 84.06 288 PHE A C 1
ATOM 2039 O O . PHE A 1 288 ? -33.559 -21.816 -7.981 1.00 84.06 288 PHE A O 1
ATOM 2046 N N . PRO A 1 289 ? -34.047 -23.749 -7.011 1.00 83.19 289 PRO A N 1
ATOM 2047 C CA . PRO A 1 289 ? -35.297 -23.228 -6.450 1.00 83.19 289 PRO A CA 1
ATOM 2048 C C . PRO A 1 289 ? -35.118 -22.239 -5.280 1.00 83.19 289 PRO A C 1
ATOM 2050 O O . PRO A 1 289 ? -36.129 -21.682 -4.833 1.00 83.19 289 PRO A O 1
ATOM 2053 N N . CYS A 1 290 ? -33.896 -22.055 -4.765 1.00 81.25 290 CYS A N 1
ATOM 2054 C CA . CYS A 1 290 ? -33.486 -21.005 -3.827 1.00 81.25 290 CYS A CA 1
ATOM 2055 C C . CYS A 1 290 ? -31.955 -20.922 -3.703 1.00 81.25 290 CYS A C 1
ATOM 2057 O O . CYS A 1 290 ? -31.282 -21.930 -3.892 1.00 81.25 290 CYS A O 1
ATOM 2059 N N . THR A 1 291 ? -31.429 -19.757 -3.311 1.00 81.06 291 THR A N 1
ATOM 2060 C CA . THR A 1 291 ? -30.003 -19.570 -2.974 1.00 81.06 291 THR A CA 1
ATOM 2061 C C . THR A 1 291 ? -29.717 -20.002 -1.522 1.00 81.06 291 THR A C 1
ATOM 2063 O O . THR A 1 291 ? -30.614 -19.890 -0.672 1.00 81.06 291 THR A O 1
ATOM 2066 N N . PRO A 1 292 ? -28.508 -20.484 -1.167 1.00 83.88 292 PRO A N 1
ATOM 2067 C CA . PRO A 1 292 ? -28.201 -20.978 0.177 1.00 83.88 292 PRO A CA 1
ATOM 2068 C C . PRO A 1 292 ? -28.504 -19.957 1.286 1.00 83.88 292 PRO A C 1
ATOM 2070 O O . PRO A 1 292 ? -28.191 -18.773 1.190 1.00 83.88 292 PRO A O 1
ATOM 2073 N N . GLY A 1 293 ? -29.160 -20.400 2.364 1.00 78.94 293 GLY A N 1
ATOM 2074 C CA . GLY A 1 293 ? -29.548 -19.521 3.476 1.00 78.94 293 GLY A CA 1
ATOM 2075 C C . GLY A 1 293 ? -30.723 -18.567 3.195 1.00 78.94 293 GLY A C 1
ATOM 2076 O O . GLY A 1 293 ? -31.220 -17.938 4.135 1.00 78.94 293 GLY A O 1
ATOM 2077 N N . GLN A 1 294 ? -31.238 -18.486 1.960 1.00 85.56 294 GLN A N 1
ATOM 2078 C CA . GLN A 1 294 ? -32.438 -17.708 1.640 1.00 85.56 294 GLN A CA 1
ATOM 2079 C C . GLN A 1 294 ? -33.623 -18.159 2.508 1.00 85.56 294 GLN A C 1
ATOM 2081 O O . GLN A 1 294 ? -33.868 -19.354 2.681 1.00 85.56 294 GLN A O 1
ATOM 2086 N N . THR A 1 295 ? -34.391 -17.208 3.048 1.00 85.19 295 THR A N 1
ATOM 2087 C CA . THR A 1 295 ? -35.583 -17.500 3.861 1.00 85.19 295 THR A CA 1
ATOM 2088 C C . THR A 1 295 ? -36.864 -17.099 3.142 1.00 85.19 295 THR A C 1
ATOM 2090 O O . THR A 1 295 ? -36.977 -16.018 2.565 1.00 85.19 295 THR A O 1
ATOM 2093 N N . GLY A 1 296 ? -37.862 -17.978 3.196 1.00 83.88 296 GLY A N 1
ATOM 2094 C CA . GLY A 1 296 ? -39.181 -17.753 2.613 1.00 83.88 296 GLY A CA 1
ATOM 2095 C C . GLY A 1 296 ? -40.302 -17.878 3.644 1.00 83.88 296 GLY A C 1
ATOM 2096 O O . GLY A 1 296 ? -40.084 -18.244 4.798 1.00 83.88 296 GLY A O 1
ATOM 2097 N N . ARG A 1 297 ? -41.543 -17.639 3.211 1.00 86.38 297 ARG A N 1
ATOM 2098 C CA . ARG A 1 297 ? -42.742 -17.966 4.001 1.00 86.38 297 ARG A CA 1
ATOM 2099 C C . ARG A 1 297 ? -43.358 -19.261 3.500 1.00 86.38 297 ARG A C 1
ATOM 2101 O O . ARG A 1 297 ? -43.584 -19.399 2.301 1.00 86.38 297 ARG A O 1
ATOM 2108 N N . CYS A 1 298 ? -43.673 -20.158 4.421 1.00 82.06 298 CYS A N 1
ATOM 2109 C CA . CYS A 1 298 ? -44.310 -21.438 4.143 1.00 82.06 298 CYS A CA 1
ATOM 2110 C C . CYS A 1 298 ? -45.589 -21.610 4.970 1.00 82.06 298 CYS A C 1
ATOM 2112 O O . CYS A 1 298 ? -45.914 -20.810 5.853 1.00 82.06 298 CYS A O 1
ATOM 2114 N N . THR A 1 299 ? -46.335 -22.668 4.669 1.00 81.69 299 THR A N 1
ATOM 2115 C CA . THR A 1 299 ? -47.497 -23.090 5.450 1.00 81.69 299 THR A CA 1
ATOM 2116 C C . THR A 1 299 ? -47.380 -24.586 5.708 1.00 81.69 299 THR A C 1
ATOM 2118 O O . THR A 1 299 ? -47.143 -25.351 4.772 1.00 81.69 299 THR A O 1
ATOM 2121 N N . SER A 1 300 ? -47.510 -25.005 6.967 1.00 74.25 300 SER A N 1
ATOM 2122 C CA . SER A 1 300 ? -47.477 -26.418 7.345 1.00 74.25 300 SER A CA 1
ATOM 2123 C C . SER A 1 300 ? -48.689 -27.168 6.777 1.00 74.25 300 SER A C 1
ATOM 2125 O O . SER A 1 300 ? -49.691 -26.568 6.379 1.00 74.25 300 SER A O 1
ATOM 2127 N N . SER A 1 301 ? -48.654 -28.502 6.800 1.00 66.88 301 SER A N 1
ATOM 2128 C CA . SER A 1 301 ? -49.819 -29.327 6.447 1.00 66.88 301 SER A CA 1
ATOM 2129 C C . SER A 1 301 ? -51.024 -29.148 7.386 1.00 66.88 301 SER A C 1
ATOM 2131 O O . SER A 1 301 ? -52.119 -29.566 7.017 1.00 66.88 301 SER A O 1
ATOM 2133 N N . GLY A 1 302 ? -50.843 -28.521 8.557 1.00 65.75 302 GLY A N 1
ATOM 2134 C CA . GLY A 1 302 ? -51.926 -28.094 9.453 1.00 65.75 302 GLY A CA 1
ATOM 2135 C C . GLY A 1 302 ? -52.548 -26.737 9.086 1.00 65.75 302 GLY A C 1
ATOM 2136 O O . GLY A 1 302 ? -53.621 -26.404 9.575 1.00 65.75 302 GLY A O 1
ATOM 2137 N N . GLY A 1 303 ? -51.921 -25.963 8.189 1.00 71.50 303 GLY A N 1
ATOM 2138 C CA . GLY A 1 303 ? -52.345 -24.600 7.835 1.00 71.50 303 GLY A CA 1
ATOM 2139 C C . GLY A 1 303 ? -51.576 -23.487 8.560 1.00 71.50 303 GLY A C 1
ATOM 2140 O O . GLY A 1 303 ? -51.873 -22.310 8.360 1.00 71.50 303 GLY A O 1
ATOM 2141 N N . CYS A 1 304 ? -50.576 -23.844 9.365 1.00 71.50 304 CYS A N 1
ATOM 2142 C CA . CYS A 1 304 ? -49.857 -22.938 10.259 1.00 71.50 304 CYS A CA 1
ATOM 2143 C C . CYS A 1 304 ? -48.730 -22.210 9.510 1.00 71.50 304 CYS A C 1
ATOM 2145 O O . CYS A 1 304 ? -48.003 -22.827 8.728 1.00 71.50 304 CYS A O 1
ATOM 2147 N N . ALA A 1 305 ? -48.589 -20.897 9.704 1.00 79.00 305 ALA A N 1
ATOM 2148 C CA . ALA A 1 305 ? -47.597 -20.092 8.988 1.00 79.00 305 ALA A CA 1
ATOM 2149 C C . ALA A 1 305 ? -46.194 -20.262 9.594 1.00 79.00 305 ALA A C 1
ATOM 2151 O O . ALA A 1 305 ? -46.026 -20.153 10.805 1.00 79.00 305 ALA A O 1
ATOM 2152 N N . GLY A 1 306 ? -45.187 -20.489 8.749 1.00 80.19 306 GLY A N 1
ATOM 2153 C CA . GLY A 1 306 ? -43.809 -20.723 9.184 1.00 80.19 306 GLY A CA 1
ATOM 2154 C C . GLY A 1 306 ? -42.761 -20.133 8.245 1.00 80.19 306 GLY A C 1
ATOM 2155 O O . GLY A 1 306 ? -43.083 -19.488 7.238 1.00 80.19 306 GLY A O 1
ATOM 2156 N N . VAL A 1 307 ? -41.498 -20.392 8.575 1.00 85.06 307 VAL A N 1
ATOM 2157 C CA . VAL A 1 307 ? -40.321 -20.044 7.774 1.00 85.06 307 VAL A CA 1
ATOM 2158 C C . VAL A 1 307 ? -39.613 -21.323 7.340 1.00 85.06 307 VAL A C 1
ATOM 2160 O O . VAL A 1 307 ? -39.339 -22.211 8.142 1.00 85.06 307 VAL A O 1
ATOM 2163 N N . TRP A 1 308 ? -39.317 -21.407 6.050 1.00 86.88 308 TRP A N 1
ATOM 2164 C CA . TRP A 1 308 ? -38.380 -22.365 5.464 1.00 86.88 308 TRP A CA 1
ATOM 2165 C C . TRP A 1 308 ? -37.105 -21.618 5.065 1.00 86.88 308 TRP A C 1
ATOM 2167 O O . TRP A 1 308 ? -37.175 -20.477 4.598 1.00 86.88 308 TRP A O 1
ATOM 2177 N N . THR A 1 309 ? -35.960 -22.263 5.268 1.00 87.44 309 THR A N 1
ATOM 2178 C CA . THR A 1 309 ? -34.627 -21.772 4.890 1.00 87.44 309 THR A CA 1
ATOM 2179 C C . THR A 1 309 ? -34.069 -22.700 3.818 1.00 87.44 309 THR A C 1
ATOM 2181 O O . THR A 1 309 ? -34.252 -23.915 3.918 1.00 87.44 309 THR A O 1
ATOM 2184 N N . CYS A 1 310 ? -33.411 -22.156 2.802 1.00 86.38 310 CYS A N 1
ATOM 2185 C CA . CYS A 1 310 ? -32.718 -22.943 1.790 1.00 86.38 310 CYS A CA 1
ATOM 2186 C C . CYS A 1 310 ? -31.470 -23.636 2.368 1.00 86.38 310 CYS A C 1
ATOM 2188 O O . CYS A 1 310 ? -30.735 -23.032 3.154 1.00 86.38 310 CYS A O 1
ATOM 2190 N N . GLY A 1 311 ? -31.247 -24.898 1.998 1.00 81.69 311 GLY A N 1
ATOM 2191 C CA . GLY A 1 311 ? -30.053 -25.664 2.358 1.00 81.69 311 GLY A CA 1
ATOM 2192 C C . GLY A 1 311 ? -28.849 -25.372 1.458 1.00 81.69 311 GLY A C 1
ATOM 2193 O O . GLY A 1 311 ? -28.957 -24.668 0.458 1.00 81.69 311 GLY A O 1
ATOM 2194 N N . ALA A 1 312 ? -27.703 -25.970 1.796 1.00 79.81 312 ALA A N 1
ATOM 2195 C CA . ALA A 1 312 ? -26.490 -25.967 0.964 1.00 79.81 312 ALA A CA 1
ATOM 2196 C C . ALA A 1 312 ? -26.580 -26.913 -0.259 1.00 79.81 312 ALA A C 1
ATOM 2198 O O . ALA A 1 312 ? -25.607 -27.115 -0.971 1.00 79.81 312 ALA A O 1
ATOM 2199 N N . ASP A 1 313 ? -27.743 -27.527 -0.481 1.00 82.88 313 ASP A N 1
ATOM 2200 C CA . ASP A 1 313 ? -28.137 -28.254 -1.691 1.00 82.88 313 ASP A CA 1
ATOM 2201 C C . ASP A 1 313 ? -29.080 -27.420 -2.585 1.00 82.88 313 ASP A C 1
ATOM 2203 O O . ASP A 1 313 ? -29.742 -27.966 -3.470 1.00 82.88 313 ASP A O 1
ATOM 2207 N N . CYS A 1 314 ? -29.189 -26.114 -2.305 1.00 81.12 314 CYS A N 1
ATOM 2208 C CA . CYS A 1 314 ? -30.095 -25.150 -2.933 1.00 81.12 314 CYS A CA 1
ATOM 2209 C C . CYS A 1 314 ? -31.561 -25.622 -2.966 1.00 81.12 314 CYS A C 1
ATOM 2211 O O . CYS A 1 314 ? -32.352 -25.257 -3.839 1.00 81.12 314 CYS A O 1
ATOM 2213 N N . ALA A 1 315 ? -31.946 -26.455 -1.993 1.00 84.12 315 ALA A N 1
ATOM 2214 C CA . ALA A 1 315 ? -33.299 -26.951 -1.817 1.00 84.12 315 ALA A CA 1
ATOM 2215 C C . ALA A 1 315 ? -33.965 -26.305 -0.598 1.00 84.12 315 ALA A C 1
ATOM 2217 O O . ALA A 1 315 ? -33.359 -26.110 0.458 1.00 84.12 315 ALA A O 1
ATOM 2218 N N . TRP A 1 316 ? -35.264 -26.016 -0.710 1.00 83.19 316 TRP A N 1
ATOM 2219 C CA . TRP A 1 316 ? -36.039 -25.506 0.417 1.00 83.19 316 TRP A CA 1
ATOM 2220 C C . TRP A 1 316 ? -36.106 -26.532 1.551 1.00 83.19 316 TRP A C 1
ATOM 2222 O O . TRP A 1 316 ? -36.676 -27.618 1.404 1.00 83.19 316 TRP A O 1
ATOM 2232 N N . GLY A 1 317 ? -35.569 -26.151 2.709 1.00 80.62 317 GLY A N 1
ATOM 2233 C CA . GLY A 1 317 ? -35.637 -26.927 3.935 1.00 80.62 317 GLY A CA 1
ATOM 2234 C C . GLY A 1 317 ? -37.063 -27.091 4.470 1.00 80.62 317 GLY A C 1
ATOM 2235 O O . GLY A 1 317 ? -38.055 -26.589 3.932 1.00 80.62 317 GLY A O 1
ATOM 2236 N N . ARG A 1 318 ? -37.181 -27.819 5.584 1.00 81.19 318 ARG A N 1
ATOM 2237 C CA . ARG A 1 318 ? -38.480 -28.052 6.231 1.00 81.19 318 ARG A CA 1
ATOM 2238 C C . ARG A 1 318 ? -39.078 -26.732 6.721 1.00 81.19 318 ARG A C 1
ATOM 2240 O O . ARG A 1 318 ? -38.367 -25.886 7.248 1.00 81.19 318 ARG A O 1
ATOM 2247 N N . CYS A 1 319 ? -40.396 -26.597 6.594 1.00 79.25 319 CYS A N 1
ATOM 2248 C CA . CYS A 1 319 ? -41.130 -25.465 7.152 1.00 79.25 319 CYS A CA 1
ATOM 2249 C C . CYS A 1 319 ? -41.073 -25.512 8.686 1.00 79.25 319 CYS A C 1
ATOM 2251 O O . CYS A 1 319 ? -41.662 -26.407 9.293 1.00 79.25 319 CYS A O 1
ATOM 2253 N N . ILE A 1 320 ? -40.361 -24.566 9.297 1.00 78.69 320 ILE A N 1
ATOM 2254 C CA . ILE A 1 320 ? -40.288 -24.382 10.745 1.00 78.69 320 ILE A CA 1
ATOM 2255 C C . ILE A 1 320 ? -41.417 -23.433 11.144 1.00 78.69 320 ILE A C 1
ATOM 2257 O O . ILE A 1 320 ? -41.453 -22.273 10.728 1.00 78.6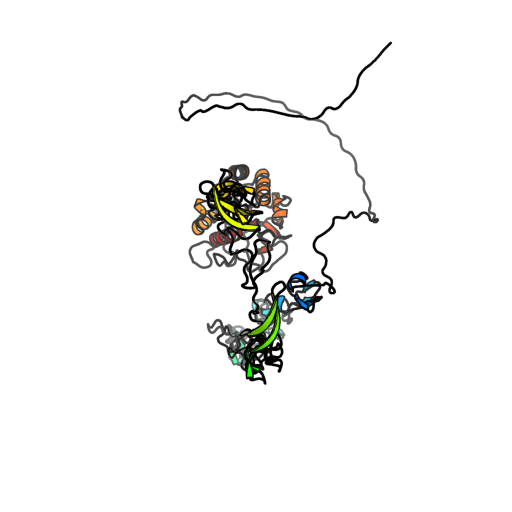9 320 ILE A O 1
ATOM 2261 N N . VAL A 1 321 ? -42.352 -23.932 11.945 1.00 71.25 321 VAL A N 1
ATOM 2262 C CA . VAL A 1 321 ? -43.356 -23.111 12.629 1.00 71.25 321 VAL A CA 1
ATOM 2263 C C . VAL A 1 321 ? -42.844 -22.774 14.028 1.00 71.25 321 VAL A C 1
ATOM 2265 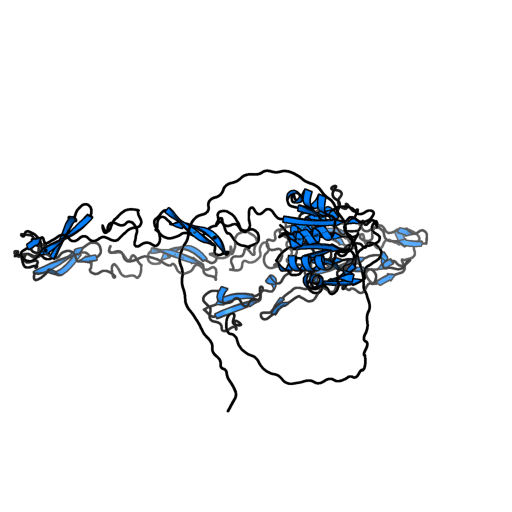O O . VAL A 1 321 ? -42.144 -23.574 14.644 1.00 71.25 321 VAL A O 1
ATOM 2268 N N . ALA A 1 322 ? -43.142 -21.566 14.497 1.00 61.84 322 ALA A N 1
ATOM 2269 C CA . ALA A 1 322 ? -42.721 -21.074 15.803 1.00 61.84 322 ALA A CA 1
ATOM 2270 C C . ALA A 1 322 ? -43.920 -20.408 16.482 1.00 61.84 322 ALA A C 1
ATOM 2272 O O . ALA A 1 322 ? -44.218 -19.236 16.242 1.00 61.84 322 ALA A O 1
ATOM 2273 N N . ALA A 1 323 ? -44.616 -21.191 17.295 1.00 64.25 323 ALA A N 1
ATOM 2274 C CA . ALA A 1 323 ? -45.753 -20.780 18.101 1.00 64.25 323 ALA A CA 1
ATOM 2275 C C . ALA A 1 323 ? -45.676 -21.472 19.471 1.00 64.25 323 ALA A C 1
ATOM 2277 O O . ALA A 1 323 ? -44.785 -22.285 19.714 1.00 64.25 323 ALA A O 1
ATOM 2278 N N . VAL A 1 324 ? -46.559 -21.064 20.378 1.00 67.19 324 VAL A N 1
ATOM 2279 C CA . VAL A 1 324 ? -46.716 -21.615 21.727 1.00 67.19 324 VAL A CA 1
ATOM 2280 C C . VAL A 1 324 ? -48.213 -21.628 22.009 1.00 67.19 324 VAL A C 1
ATOM 2282 O O . VAL A 1 324 ? -48.879 -20.611 21.780 1.00 67.19 324 VAL A O 1
ATOM 2285 N N . GLU A 1 325 ? -48.713 -22.755 22.508 1.00 71.12 325 GLU A N 1
ATOM 2286 C CA . GLU A 1 325 ? -50.125 -22.972 22.823 1.00 71.12 325 GLU A CA 1
ATOM 2287 C C . GLU A 1 325 ? -50.774 -21.807 23.586 1.00 71.12 325 GLU A C 1
ATOM 2289 O O . GLU A 1 325 ? -50.182 -21.211 24.493 1.00 71.12 325 GLU A O 1
ATOM 2294 N N . SER A 1 326 ? -52.007 -21.453 23.207 1.00 74.88 326 SER A N 1
ATOM 2295 C CA . SER A 1 326 ? -52.661 -20.215 23.656 1.00 74.88 326 SER A CA 1
ATOM 2296 C C . SER A 1 326 ? -54.155 -20.378 23.974 1.00 74.88 326 SER A C 1
ATOM 2298 O O . SER A 1 326 ? -54.981 -19.679 23.391 1.00 74.88 326 SER A O 1
ATOM 2300 N N . CYS A 1 327 ? -54.489 -21.231 24.957 1.00 72.88 327 CYS A N 1
ATOM 2301 C CA . CYS A 1 327 ? -55.807 -21.439 25.601 1.00 72.88 327 CYS A CA 1
ATOM 2302 C C . CYS A 1 327 ? -57.002 -20.757 24.895 1.00 72.88 327 CYS A C 1
ATOM 2304 O O . CYS A 1 327 ? -57.527 -19.730 25.359 1.00 72.88 327 CYS A O 1
ATOM 2306 N N . ASN A 1 328 ? -57.427 -21.313 23.761 1.00 73.69 328 ASN A N 1
ATOM 2307 C CA . ASN A 1 328 ? -58.550 -20.790 22.979 1.00 73.69 328 ASN A CA 1
ATOM 2308 C C . ASN A 1 328 ? -59.397 -21.859 22.270 1.00 73.69 328 ASN A C 1
ATOM 2310 O O . ASN A 1 328 ? -60.457 -21.511 21.737 1.00 73.69 328 ASN A O 1
ATOM 2314 N N . GLY A 1 329 ? -59.009 -23.137 22.327 1.00 70.56 329 GLY A N 1
ATOM 2315 C CA . GLY A 1 329 ? -59.691 -24.223 21.622 1.00 70.56 329 GLY A CA 1
ATOM 2316 C C . GLY A 1 329 ? -59.233 -24.411 20.172 1.00 70.56 329 GLY A C 1
ATOM 2317 O O . GLY A 1 329 ? -60.033 -24.856 19.341 1.00 70.56 329 GLY A O 1
ATOM 2318 N N . ALA A 1 330 ? -57.981 -24.062 19.875 1.00 73.00 330 ALA A N 1
ATOM 2319 C CA . ALA A 1 330 ? -57.286 -24.338 18.623 1.00 73.00 330 ALA A CA 1
ATOM 2320 C C . ALA A 1 330 ? -55.926 -25.001 18.903 1.00 73.00 330 ALA A C 1
ATOM 2322 O O . ALA A 1 330 ? -55.400 -24.881 20.000 1.00 73.00 330 ALA A O 1
ATOM 2323 N N . ASP A 1 331 ? -55.413 -25.698 17.894 1.00 72.69 331 ASP A N 1
ATOM 2324 C CA . ASP A 1 331 ? -54.064 -26.269 17.804 1.00 72.69 331 ASP A CA 1
ATOM 2325 C C . ASP A 1 331 ? -53.158 -25.144 17.259 1.00 72.69 331 ASP A C 1
ATOM 2327 O O . ASP A 1 331 ? -53.187 -24.867 16.054 1.00 72.69 331 ASP A O 1
ATOM 2331 N N . ASP A 1 332 ? -52.495 -24.386 18.142 1.00 74.06 332 ASP A N 1
ATOM 2332 C CA . ASP A 1 332 ? -51.752 -23.162 17.795 1.00 74.06 332 ASP A CA 1
ATOM 2333 C C . ASP A 1 332 ? -50.269 -23.439 17.499 1.00 74.06 332 ASP A C 1
ATOM 2335 O O . ASP A 1 332 ? -49.690 -22.751 16.649 1.00 74.06 332 ASP A O 1
ATOM 2339 N N . ASP A 1 333 ? -49.647 -24.427 18.161 1.00 72.69 333 ASP A N 1
ATOM 2340 C CA . ASP A 1 333 ? -48.273 -24.868 17.844 1.00 72.69 333 ASP A CA 1
ATOM 2341 C C . ASP A 1 333 ? -48.181 -26.000 16.798 1.00 72.69 333 ASP A C 1
ATOM 2343 O O . ASP A 1 333 ? -47.156 -26.139 16.115 1.00 72.69 333 ASP A O 1
ATOM 2347 N N . CYS A 1 334 ? -49.313 -26.661 16.530 1.00 72.81 334 CYS A N 1
ATOM 2348 C CA . CYS A 1 334 ? -49.528 -27.610 15.438 1.00 72.81 334 CYS A CA 1
ATOM 2349 C C . CYS A 1 334 ? -48.904 -29.007 15.646 1.00 72.81 334 CYS A C 1
ATOM 2351 O O . CYS A 1 334 ? -48.587 -29.702 14.670 1.00 72.81 334 CYS A O 1
ATOM 2353 N N . ASP A 1 335 ? -48.767 -29.420 16.910 1.00 73.69 335 ASP A N 1
ATOM 2354 C CA . ASP A 1 335 ? -48.509 -30.786 17.396 1.00 73.69 335 ASP A CA 1
ATOM 2355 C C . ASP A 1 335 ? -49.635 -31.784 17.022 1.00 73.69 335 ASP A C 1
ATOM 2357 O O . ASP A 1 335 ? -49.353 -32.946 16.689 1.00 73.69 335 ASP A O 1
ATOM 2361 N N . GLY A 1 336 ? -50.895 -31.326 16.977 1.00 71.38 336 GLY A N 1
ATOM 2362 C CA . GLY A 1 336 ? -52.078 -32.148 16.684 1.00 71.38 336 GLY A CA 1
ATOM 2363 C C . GLY A 1 336 ? -52.980 -32.462 17.887 1.00 71.38 336 GLY A C 1
ATOM 2364 O O . GLY A 1 336 ? -53.900 -33.287 17.760 1.00 71.38 336 GLY A O 1
ATOM 2365 N N . LEU A 1 337 ? -52.729 -31.834 19.035 1.00 72.12 337 LEU A N 1
ATOM 2366 C CA . LEU A 1 337 ? -53.610 -31.772 20.202 1.00 72.12 337 LEU A CA 1
ATOM 2367 C C . LEU A 1 337 ? -54.359 -30.405 20.232 1.00 72.12 337 LEU A C 1
ATOM 2369 O O . LEU A 1 337 ? -54.604 -29.845 19.166 1.00 72.12 337 LEU A O 1
ATOM 2373 N N . VAL A 1 338 ? -54.883 -29.963 21.385 1.00 74.00 338 VAL A N 1
ATOM 2374 C CA . VAL A 1 338 ? -55.562 -28.661 21.609 1.00 74.00 338 VAL A CA 1
ATOM 2375 C C . VAL A 1 338 ? -55.499 -28.292 23.108 1.00 74.00 338 VAL A C 1
ATOM 2377 O O . VAL A 1 338 ? -56.089 -29.004 23.930 1.00 74.00 338 VAL A O 1
ATOM 2380 N N . ASP A 1 339 ? -54.922 -27.133 23.455 1.00 70.12 339 ASP A N 1
ATOM 2381 C CA . ASP A 1 339 ? -54.840 -26.566 24.816 1.00 70.12 339 ASP A CA 1
ATOM 2382 C C . ASP A 1 339 ? -54.142 -27.484 25.880 1.00 70.12 339 ASP A C 1
ATOM 2384 O O . ASP A 1 339 ? -54.438 -27.402 27.080 1.00 70.12 339 ASP A O 1
ATOM 2388 N 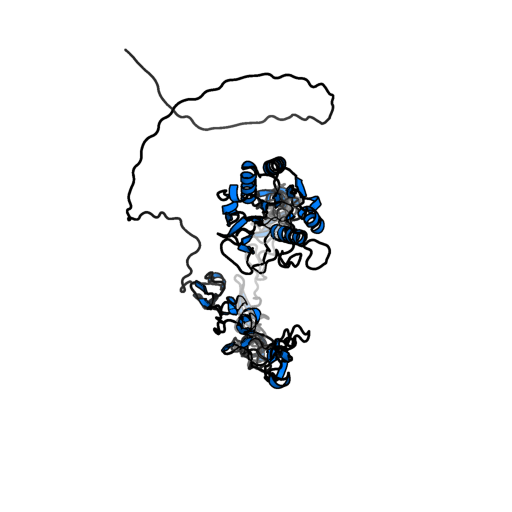N . GLU A 1 340 ? -53.224 -28.378 25.492 1.00 70.38 340 GLU A N 1
ATOM 2389 C CA . GLU A 1 340 ? -52.648 -29.440 26.354 1.00 70.38 340 GLU A CA 1
ATOM 2390 C C . GLU A 1 340 ? -51.668 -28.985 27.442 1.00 70.38 340 GLU A C 1
ATOM 2392 O O . GLU A 1 340 ? -51.619 -29.618 28.502 1.00 70.38 340 GLU A O 1
ATOM 2397 N N . ASP A 1 341 ? -50.916 -27.901 27.239 1.00 70.62 341 ASP A N 1
ATOM 2398 C CA . ASP A 1 341 ? -49.881 -27.452 28.191 1.00 70.62 341 ASP A CA 1
ATOM 2399 C C . ASP A 1 341 ? -50.461 -26.653 29.391 1.00 70.62 341 ASP A C 1
ATOM 2401 O O . ASP A 1 341 ? -49.740 -26.054 30.198 1.00 70.62 341 ASP A O 1
ATOM 2405 N N . PHE A 1 342 ? -51.793 -26.651 29.551 1.00 74.38 342 PHE A N 1
ATOM 2406 C CA . PHE A 1 342 ? -52.517 -25.867 30.556 1.00 74.38 342 PHE A CA 1
ATOM 2407 C C . PHE A 1 342 ? -53.077 -26.663 31.752 1.00 74.38 342 PHE A C 1
ATOM 2409 O O . PHE A 1 342 ? -53.295 -27.872 31.737 1.00 74.38 342 PHE A O 1
ATOM 2416 N N . THR A 1 343 ? -53.367 -25.948 32.849 1.00 71.19 343 THR A N 1
ATOM 2417 C CA . THR A 1 343 ? -53.714 -26.564 34.149 1.00 71.19 343 THR A CA 1
ATOM 2418 C C . THR A 1 343 ? -55.177 -27.003 34.309 1.00 71.19 343 THR A C 1
ATOM 2420 O O . THR A 1 343 ? -55.511 -27.653 35.311 1.00 71.19 343 THR A O 1
ATOM 2423 N N . CYS A 1 344 ? -56.059 -26.617 33.380 1.00 72.38 344 CYS A N 1
ATOM 2424 C CA . CYS A 1 344 ? -57.449 -27.069 33.308 1.00 72.38 344 CYS A CA 1
ATOM 2425 C C . CYS A 1 344 ? -58.136 -26.714 31.983 1.00 72.38 344 CYS A C 1
ATOM 2427 O O . CYS A 1 344 ? -57.934 -25.632 31.443 1.00 72.38 344 CYS A O 1
ATOM 2429 N N . GLU A 1 345 ? -59.049 -27.583 31.541 1.00 74.06 345 GLU A N 1
ATOM 2430 C CA . GLU A 1 345 ? -59.995 -27.294 30.457 1.00 74.06 345 GLU A CA 1
ATOM 2431 C C . GLU A 1 345 ? -60.891 -26.095 30.822 1.00 74.06 345 GLU A C 1
ATOM 2433 O O . GLU A 1 345 ? -61.477 -26.049 31.917 1.00 74.06 345 GLU A O 1
ATOM 2438 N N . LEU A 1 346 ? -61.045 -25.137 29.905 1.00 77.38 346 LEU A N 1
ATOM 2439 C CA . LEU A 1 346 ? -61.822 -23.916 30.122 1.00 77.38 346 LEU A CA 1
ATOM 2440 C C . LEU A 1 346 ? -63.282 -24.213 30.523 1.00 77.38 346 LEU A C 1
ATOM 2442 O O . LEU A 1 346 ? -64.023 -24.897 29.821 1.00 77.38 346 LEU A O 1
ATOM 2446 N N . GLY A 1 347 ? -63.725 -23.664 31.659 1.00 70.31 347 GLY A N 1
ATOM 2447 C CA . GLY A 1 347 ? -65.079 -23.868 32.191 1.00 70.31 347 GLY A CA 1
ATOM 2448 C C . GLY A 1 347 ? -65.286 -25.144 33.023 1.00 70.31 347 GLY A C 1
ATOM 2449 O O . GLY A 1 347 ? -66.369 -25.321 33.585 1.00 70.31 347 GLY A O 1
ATOM 2450 N N . SER A 1 348 ? -64.270 -26.004 33.168 1.00 79.06 348 SER A N 1
ATOM 2451 C CA . SER A 1 348 ? -64.299 -27.145 34.099 1.00 79.06 348 SER A CA 1
ATOM 2452 C C . SER A 1 348 ? -64.429 -26.689 35.567 1.00 79.06 348 SER A C 1
ATOM 2454 O O . SER A 1 348 ? -64.056 -25.570 35.923 1.00 79.06 348 SER A O 1
ATOM 2456 N N . THR A 1 349 ? -64.969 -27.535 36.455 1.00 71.75 349 THR A N 1
ATOM 2457 C CA . THR A 1 349 ? -65.149 -27.216 37.890 1.00 71.75 349 THR A CA 1
ATOM 2458 C C . THR A 1 349 ? -64.434 -28.217 38.788 1.00 71.75 349 THR A C 1
ATOM 2460 O O . THR A 1 349 ? -64.624 -29.423 38.628 1.00 71.75 349 THR A O 1
ATOM 2463 N N . GLY A 1 350 ? -63.684 -27.730 39.777 1.00 75.69 350 GLY A N 1
ATOM 2464 C CA . GLY A 1 350 ? -62.892 -28.550 40.693 1.00 75.69 350 GLY A CA 1
ATOM 2465 C C . GLY A 1 350 ? -63.115 -28.207 42.173 1.00 75.69 350 GLY A C 1
ATOM 2466 O O . GLY A 1 350 ? -63.531 -27.089 42.499 1.00 75.69 350 GLY A O 1
ATOM 2467 N N . PRO A 1 351 ? -62.833 -29.147 43.094 1.00 74.38 351 PRO A N 1
ATOM 2468 C CA . PRO A 1 351 ? -62.790 -28.860 44.525 1.00 74.38 351 PRO A CA 1
ATOM 2469 C C . PRO A 1 351 ? -61.593 -27.961 44.865 1.00 74.38 351 PRO A C 1
ATOM 2471 O O . PRO A 1 351 ? -60.576 -27.964 44.167 1.00 74.38 351 PRO A O 1
ATOM 2474 N N . CYS A 1 352 ? -61.700 -27.202 45.953 1.00 72.12 352 CYS A N 1
ATOM 2475 C CA . CYS A 1 352 ? -60.629 -26.341 46.448 1.00 72.12 352 CYS A CA 1
ATOM 2476 C C . CYS A 1 352 ? -60.730 -26.100 47.956 1.00 72.12 352 CYS A C 1
ATOM 2478 O O . CYS A 1 352 ? -61.739 -26.411 48.591 1.00 72.12 352 CYS A O 1
ATOM 2480 N N . THR A 1 353 ? -59.667 -25.534 48.520 1.00 65.12 353 THR A N 1
ATOM 2481 C CA . THR A 1 353 ? -59.575 -25.148 49.930 1.00 65.12 353 THR A CA 1
ATOM 2482 C C . THR A 1 353 ? -58.913 -23.782 50.057 1.00 65.12 353 THR A C 1
ATOM 2484 O O . THR A 1 353 ? -57.915 -23.533 49.380 1.00 65.12 353 THR A O 1
ATOM 2487 N N . VAL A 1 354 ? -59.432 -22.935 50.943 1.00 62.06 354 VAL A N 1
ATOM 2488 C CA . VAL A 1 354 ? -58.832 -21.655 51.358 1.00 62.06 354 VAL A CA 1
ATOM 2489 C C . VAL A 1 354 ? -58.728 -21.705 52.875 1.00 62.06 354 VAL A C 1
ATOM 2491 O O . VAL A 1 354 ? -59.733 -21.930 53.544 1.00 62.06 354 VAL A O 1
ATOM 2494 N N . GLY A 1 355 ? -57.515 -21.613 53.423 1.00 66.38 355 GLY A N 1
ATOM 2495 C CA . GLY A 1 355 ? -57.284 -21.871 54.847 1.00 66.38 355 GLY A CA 1
ATOM 2496 C C . GLY A 1 355 ? -57.858 -23.229 55.284 1.00 66.38 355 GLY A C 1
ATOM 2497 O O . GLY A 1 355 ? -57.506 -24.272 54.729 1.00 66.38 355 GLY A O 1
ATOM 2498 N N . ALA A 1 356 ? -58.764 -23.207 56.264 1.00 57.34 356 ALA A N 1
ATOM 2499 C CA . ALA A 1 356 ? -59.515 -24.379 56.725 1.00 57.34 356 ALA A CA 1
ATOM 2500 C C . ALA A 1 356 ? -60.874 -24.582 56.011 1.00 57.34 356 ALA A C 1
ATOM 2502 O O . ALA A 1 356 ? -61.524 -25.613 56.209 1.00 57.34 356 ALA A O 1
ATOM 2503 N N . CYS A 1 357 ? -61.313 -23.632 55.181 1.00 55.19 357 CYS A N 1
ATOM 2504 C CA . CYS A 1 357 ? -62.545 -23.723 54.403 1.00 55.19 357 CYS A CA 1
ATOM 2505 C C . CYS A 1 357 ? -62.395 -24.675 53.204 1.00 55.19 357 CYS A C 1
ATOM 2507 O O . CYS A 1 357 ? -61.426 -24.596 52.449 1.00 55.19 357 CYS A O 1
ATOM 2509 N N . ALA A 1 358 ? -63.401 -25.523 52.971 1.00 67.31 358 ALA A N 1
ATOM 2510 C CA . ALA A 1 358 ? -63.540 -26.321 51.751 1.00 67.31 358 ALA A CA 1
ATOM 2511 C C . ALA A 1 358 ? -64.624 -25.724 50.842 1.00 67.31 358 ALA A C 1
ATOM 2513 O O . ALA A 1 358 ? -65.714 -25.399 51.313 1.00 67.31 358 ALA A O 1
ATOM 2514 N N . GLY A 1 359 ? -64.337 -25.615 49.545 1.00 70.19 359 GLY A N 1
ATOM 2515 C CA . GLY A 1 359 ? -65.207 -24.981 48.555 1.00 70.19 359 GLY A CA 1
ATOM 2516 C C . GLY A 1 359 ? -65.020 -25.542 47.143 1.00 70.19 359 GLY A C 1
ATOM 2517 O O . GLY A 1 359 ? -64.435 -26.610 46.936 1.00 70.19 359 GLY A O 1
ATOM 2518 N N . THR A 1 360 ? -65.532 -24.810 46.156 1.00 72.44 360 THR A N 1
ATOM 2519 C CA . THR A 1 360 ? -65.465 -25.160 44.725 1.00 72.44 360 THR A CA 1
ATOM 2520 C C . THR A 1 360 ? -65.012 -23.977 43.878 1.00 72.44 360 THR A C 1
ATOM 2522 O O . THR A 1 360 ? -65.372 -22.840 44.182 1.00 72.44 360 THR A O 1
ATOM 2525 N N . ARG A 1 361 ? -64.276 -24.263 42.799 1.00 78.38 361 ARG A N 1
ATOM 2526 C CA . ARG A 1 361 ? -63.740 -23.288 41.838 1.00 78.38 361 ARG A CA 1
ATOM 2527 C C . ARG A 1 361 ? -63.994 -23.720 40.392 1.00 78.38 361 ARG A C 1
ATOM 2529 O O . ARG A 1 361 ? -64.174 -24.909 40.123 1.00 78.38 361 ARG A O 1
ATOM 2536 N N . THR A 1 362 ? -63.938 -22.766 39.469 1.00 79.19 362 THR A N 1
ATOM 2537 C CA . THR A 1 362 ? -64.154 -22.972 38.025 1.00 79.19 362 THR A CA 1
ATOM 2538 C C . THR A 1 362 ? -62.928 -22.509 37.242 1.00 79.19 362 THR A C 1
ATOM 2540 O O . THR A 1 362 ? -62.337 -21.491 37.594 1.00 79.19 362 THR A O 1
ATOM 2543 N N . CYS A 1 363 ? -62.538 -23.233 36.197 1.00 78.31 363 CYS A N 1
ATOM 2544 C CA . CYS A 1 363 ? -61.471 -22.835 35.282 1.00 78.31 363 CYS A CA 1
ATOM 2545 C C . CYS A 1 363 ? -61.919 -21.649 34.409 1.00 78.31 363 CYS A C 1
ATOM 2547 O O . CYS A 1 363 ? -63.026 -21.664 33.864 1.00 78.31 363 CYS A O 1
ATOM 2549 N N . VAL A 1 364 ? -61.082 -20.616 34.296 1.00 80.44 364 VAL A N 1
ATOM 2550 C CA . VAL A 1 364 ? -61.378 -19.353 33.594 1.00 80.44 364 VAL A CA 1
ATOM 2551 C C . VAL A 1 364 ? -60.413 -19.120 32.425 1.00 80.44 364 VAL A C 1
ATOM 2553 O O . VAL A 1 364 ? -59.496 -19.908 32.207 1.00 80.44 364 VAL A O 1
ATOM 2556 N N . ALA A 1 365 ? -60.644 -18.057 31.644 1.00 68.69 365 ALA A N 1
ATOM 2557 C CA . ALA A 1 365 ? -59.829 -17.708 30.478 1.00 68.69 365 ALA A CA 1
ATOM 2558 C C . ALA A 1 365 ? -58.327 -17.643 30.822 1.00 68.69 365 ALA A C 1
ATOM 2560 O O . ALA A 1 365 ? -57.958 -17.110 31.870 1.00 68.69 365 ALA A O 1
ATOM 2561 N N . GLY A 1 366 ? -57.487 -18.202 29.945 1.00 71.50 366 GLY A N 1
ATOM 2562 C CA . GLY A 1 366 ? -56.085 -18.519 30.246 1.00 71.50 366 GLY A CA 1
ATOM 2563 C C . GLY A 1 366 ? -55.875 -19.892 30.906 1.00 71.50 366 GLY A C 1
ATOM 2564 O O . GLY A 1 366 ? -54.788 -20.151 31.405 1.00 71.50 366 GLY A O 1
ATOM 2565 N N . CYS A 1 367 ? -56.906 -20.748 30.940 1.00 74.94 367 CYS A N 1
ATOM 2566 C CA . CYS A 1 367 ? -56.858 -22.155 31.367 1.00 74.94 367 CYS A CA 1
ATOM 2567 C C . CYS A 1 367 ? -56.232 -22.344 32.764 1.00 74.94 367 CYS A C 1
ATOM 2569 O O . CYS A 1 367 ? -55.479 -23.281 33.065 1.00 74.94 367 CYS A O 1
ATOM 2571 N N . VAL A 1 368 ? -56.591 -21.402 33.642 1.00 79.12 368 VAL A N 1
ATOM 2572 C CA . VAL A 1 368 ? -56.219 -21.349 35.054 1.00 79.12 368 VAL A CA 1
ATOM 2573 C C . VAL A 1 368 ? -57.452 -21.456 35.938 1.00 79.12 368 VAL A C 1
ATOM 2575 O O . VAL A 1 368 ? -58.543 -20.970 35.630 1.00 79.12 368 VAL A O 1
ATOM 2578 N N . TRP A 1 369 ? -57.271 -22.089 37.090 1.00 77.12 369 TRP A N 1
ATOM 2579 C CA . TRP A 1 369 ? -58.315 -22.238 38.090 1.00 77.12 369 TRP A CA 1
ATOM 2580 C C . TRP A 1 369 ? -58.656 -20.904 38.768 1.00 77.12 369 TRP A C 1
ATOM 2582 O O . TRP A 1 369 ? -57.812 -20.309 39.435 1.00 77.12 369 TRP A O 1
ATOM 2592 N N . GLY A 1 370 ? -59.913 -20.470 38.651 1.00 73.94 370 GLY A N 1
ATOM 2593 C CA . GLY A 1 370 ? -60.432 -19.272 39.310 1.00 73.94 370 GLY A CA 1
ATOM 2594 C C . GLY A 1 370 ? -60.588 -19.403 40.832 1.00 73.94 370 GLY A C 1
ATOM 2595 O O . GLY A 1 370 ? -60.252 -20.423 41.442 1.00 73.94 370 GLY A O 1
ATOM 2596 N N . ALA A 1 371 ? -61.122 -18.346 41.449 1.00 72.94 371 ALA A N 1
ATOM 2597 C CA . ALA A 1 371 ? -61.279 -18.238 42.898 1.00 72.94 371 ALA A CA 1
ATOM 2598 C C . ALA A 1 371 ? -62.172 -19.341 43.507 1.00 72.94 371 ALA A C 1
ATOM 2600 O O . ALA A 1 371 ? -63.112 -19.838 42.882 1.00 72.94 371 ALA A O 1
ATOM 2601 N N . CYS A 1 372 ? -61.866 -19.698 44.754 1.00 68.19 372 CYS A N 1
ATOM 2602 C CA . CYS A 1 372 ? -62.645 -20.613 45.587 1.00 68.19 372 CYS A CA 1
ATOM 2603 C C . CYS A 1 372 ? -63.670 -19.822 46.419 1.00 68.19 372 CYS A C 1
ATOM 2605 O O . CYS A 1 372 ? -63.421 -18.662 46.734 1.00 68.19 372 CYS A O 1
ATOM 2607 N N . VAL A 1 373 ? -64.798 -20.434 46.800 1.00 65.12 373 VAL A N 1
ATOM 2608 C CA . VAL A 1 373 ? -65.865 -19.762 47.573 1.00 65.12 373 VAL A CA 1
ATOM 2609 C C . VAL A 1 373 ? -66.227 -20.559 48.832 1.00 65.12 373 VAL A C 1
ATOM 2611 O O . VAL A 1 373 ? -66.535 -21.749 48.737 1.00 65.12 373 VAL A O 1
ATOM 2614 N N . ALA A 1 374 ? -66.221 -19.887 49.989 1.00 58.88 374 ALA A N 1
ATOM 2615 C CA . ALA A 1 374 ? -66.640 -20.382 51.306 1.00 58.88 374 ALA A CA 1
ATOM 2616 C C . ALA A 1 374 ? -67.106 -19.208 52.208 1.00 58.88 374 ALA A C 1
ATOM 2618 O O . ALA A 1 374 ? -67.228 -18.093 51.711 1.00 58.88 374 ALA A O 1
ATOM 2619 N N . SER A 1 375 ? -67.437 -19.453 53.488 1.00 51.25 375 SER A N 1
ATOM 2620 C CA . SER A 1 375 ? -67.892 -18.401 54.427 1.00 51.25 375 SER A CA 1
ATOM 2621 C C . SER A 1 375 ? -67.898 -18.832 55.909 1.00 51.25 375 SER A C 1
ATOM 2623 O O . SER A 1 375 ? -68.498 -19.869 56.223 1.00 51.25 375 SER A O 1
ATOM 2625 N N . ALA A 1 376 ? -67.359 -18.013 56.819 1.00 57.44 376 ALA A N 1
ATOM 2626 C CA . ALA A 1 376 ? -67.460 -18.152 58.284 1.00 57.44 376 ALA A CA 1
ATOM 2627 C C . ALA A 1 376 ? -67.548 -16.772 59.007 1.00 57.44 376 ALA A C 1
ATOM 2629 O O . ALA A 1 376 ? -68.392 -15.982 58.585 1.00 57.44 376 ALA A O 1
ATOM 2630 N N . VAL A 1 377 ? -66.807 -16.506 60.109 1.00 59.34 377 VAL A N 1
ATOM 2631 C CA . VAL A 1 377 ? -66.752 -15.199 60.835 1.00 59.34 377 VAL A CA 1
ATOM 2632 C C . VAL A 1 377 ? -65.429 -15.027 61.628 1.00 59.34 377 VAL A C 1
ATOM 2634 O O . VAL A 1 377 ? -65.131 -15.841 62.499 1.00 59.34 377 VAL A O 1
ATOM 2637 N N . GLU A 1 378 ? -64.754 -13.896 61.392 1.00 61.31 378 GLU A N 1
ATOM 2638 C CA . GLU A 1 378 ? -63.492 -13.329 61.935 1.00 61.31 378 GLU A CA 1
ATOM 2639 C C . GLU A 1 378 ? -63.172 -13.402 63.453 1.00 61.31 378 GLU A C 1
ATOM 2641 O O . GLU A 1 378 ? -64.056 -13.258 64.309 1.00 61.31 378 GLU A O 1
ATOM 2646 N N . ALA A 1 379 ? -61.863 -13.419 63.783 1.00 62.66 379 ALA A N 1
ATOM 2647 C CA . ALA A 1 379 ? -61.303 -13.050 65.099 1.00 62.66 379 ALA A CA 1
ATOM 2648 C C . ALA A 1 379 ? -59.768 -12.785 65.077 1.00 62.66 379 ALA A C 1
ATOM 2650 O O . ALA A 1 379 ? -59.034 -13.726 64.823 1.00 62.66 379 ALA A O 1
ATOM 2651 N N . CYS A 1 380 ? -59.267 -11.596 65.491 1.00 65.44 380 CYS A N 1
ATOM 2652 C CA . CYS A 1 380 ? -57.819 -11.222 65.533 1.00 65.44 380 CYS A CA 1
ATOM 2653 C C . CYS A 1 380 ? -56.906 -12.322 66.129 1.00 65.44 380 CYS A C 1
ATOM 2655 O O . CYS A 1 380 ? -56.718 -12.404 67.351 1.00 65.44 380 CYS A O 1
ATOM 2657 N N . ASN A 1 381 ? -56.347 -13.168 65.258 1.00 68.00 381 ASN A N 1
ATOM 2658 C CA . ASN A 1 381 ? -55.464 -14.289 65.586 1.00 68.00 381 ASN A CA 1
ATOM 2659 C C . ASN A 1 381 ? -54.438 -14.639 64.485 1.00 68.00 381 ASN A C 1
ATOM 2661 O O . ASN A 1 381 ? -53.530 -15.431 64.751 1.00 68.00 381 ASN A O 1
ATOM 2665 N N . GLY A 1 382 ? -54.512 -14.000 63.311 1.00 63.41 382 GLY A N 1
ATOM 2666 C CA . GLY A 1 382 ? -53.620 -14.227 62.173 1.00 63.41 382 GLY A CA 1
ATOM 2667 C C . GLY A 1 382 ? -54.076 -15.339 61.224 1.00 63.41 382 GLY A C 1
ATOM 2668 O O . GLY A 1 382 ? -53.236 -15.923 60.536 1.00 63.41 382 GLY A O 1
ATOM 2669 N N . LEU A 1 383 ? -55.376 -15.651 61.200 1.00 66.69 383 LEU A N 1
ATOM 2670 C CA . LEU A 1 383 ? -56.004 -16.608 60.288 1.00 66.69 383 LEU A CA 1
ATOM 2671 C C . LEU A 1 383 ? -57.209 -15.964 59.594 1.00 66.69 383 LEU A C 1
ATOM 2673 O O . LEU A 1 383 ? -57.915 -15.154 60.185 1.00 66.69 383 LEU A O 1
ATOM 2677 N N . ASP A 1 384 ? -57.440 -16.370 58.347 1.00 64.94 384 ASP A N 1
ATOM 2678 C CA . ASP A 1 384 ? -58.633 -16.039 57.564 1.00 64.94 384 ASP A CA 1
ATOM 2679 C C . ASP A 1 384 ? -59.806 -16.894 58.089 1.00 64.94 384 ASP A C 1
ATOM 2681 O O . ASP A 1 384 ? -60.036 -18.020 57.637 1.00 64.94 384 ASP A O 1
ATOM 2685 N N . ASP A 1 385 ? -60.453 -16.405 59.153 1.00 65.56 385 ASP A N 1
ATOM 2686 C CA . ASP A 1 385 ? -61.499 -17.116 59.910 1.00 65.56 385 ASP A CA 1
ATOM 2687 C C . ASP A 1 385 ? -62.918 -16.913 59.334 1.00 65.56 385 ASP A C 1
ATOM 2689 O O . ASP A 1 385 ? -63.875 -17.526 59.823 1.00 65.56 385 ASP A O 1
ATOM 2693 N N . ASP A 1 386 ? -63.081 -16.089 58.289 1.00 63.00 386 ASP A N 1
ATOM 2694 C CA . ASP A 1 386 ? -64.341 -15.941 57.546 1.00 63.00 386 ASP A CA 1
ATOM 2695 C C . ASP A 1 386 ? -64.273 -16.308 56.050 1.00 63.00 386 ASP A C 1
ATOM 2697 O O . ASP A 1 386 ? -65.316 -16.614 55.460 1.00 63.00 386 ASP A O 1
ATOM 2701 N N . CYS A 1 387 ? -63.064 -16.461 55.503 1.00 68.88 387 CYS A N 1
ATOM 2702 C CA . CYS A 1 387 ? -62.754 -16.871 54.136 1.00 68.88 387 CYS A CA 1
ATOM 2703 C C . CYS A 1 387 ? -63.099 -15.820 53.055 1.00 68.88 387 CYS A C 1
ATOM 2705 O O . CYS A 1 387 ? -63.372 -16.208 51.912 1.00 68.88 387 CYS A O 1
ATOM 2707 N N . ASP A 1 388 ? -63.066 -14.513 53.379 1.00 67.75 388 ASP A N 1
ATOM 2708 C CA . ASP A 1 388 ? -63.130 -13.407 52.397 1.00 67.75 388 ASP A CA 1
ATOM 2709 C C . ASP A 1 388 ? -61.798 -13.133 51.663 1.00 67.75 388 ASP A C 1
ATOM 2711 O O . ASP A 1 388 ? -61.809 -12.601 50.546 1.00 67.75 388 ASP A O 1
ATOM 2715 N N . GLY A 1 389 ? -60.669 -13.581 52.229 1.00 67.12 389 GLY A N 1
ATOM 2716 C CA . GLY A 1 389 ? -59.322 -13.422 51.674 1.00 67.12 389 GLY A CA 1
ATOM 2717 C C . GLY A 1 389 ? -58.438 -12.385 52.380 1.00 67.12 389 GLY A C 1
ATOM 2718 O O . GLY A 1 389 ? -57.283 -12.209 51.974 1.00 67.12 389 GLY A O 1
ATOM 2719 N N . ALA A 1 390 ? -58.936 -11.715 53.419 1.00 65.06 390 ALA A N 1
ATOM 2720 C CA . ALA A 1 390 ? -58.136 -10.983 54.394 1.00 65.06 390 ALA A CA 1
ATOM 2721 C C . ALA A 1 390 ? -57.864 -11.822 55.668 1.00 65.06 390 ALA A C 1
ATOM 2723 O O . ALA A 1 390 ? -58.101 -13.026 55.714 1.00 65.06 390 ALA A O 1
ATOM 2724 N N . THR A 1 391 ? -57.242 -11.209 56.678 1.00 63.19 391 THR A N 1
ATOM 2725 C CA . THR A 1 391 ? -56.959 -11.827 57.986 1.00 63.19 391 THR A CA 1
ATOM 2726 C C . THR A 1 391 ? -56.975 -10.730 59.047 1.00 63.19 391 THR A C 1
ATOM 2728 O O . THR A 1 391 ? -56.156 -9.816 58.953 1.00 63.19 391 THR A O 1
ATOM 2731 N N . ASP A 1 392 ? -57.816 -10.811 60.073 1.00 62.75 392 ASP A N 1
ATOM 2732 C CA . ASP A 1 392 ? -57.948 -9.794 61.125 1.00 62.75 392 ASP A CA 1
ATOM 2733 C C . ASP A 1 392 ? -58.406 -8.391 60.619 1.00 62.75 392 ASP A C 1
ATOM 2735 O O . ASP A 1 392 ? -58.083 -7.369 61.240 1.00 62.75 392 ASP A O 1
ATOM 2739 N N . GLU A 1 393 ? -59.117 -8.267 59.491 1.00 64.00 393 GLU A N 1
ATOM 2740 C CA . GLU A 1 393 ? -59.457 -6.972 58.870 1.00 64.00 393 GLU A CA 1
ATOM 2741 C C . GLU A 1 393 ? -60.538 -6.154 59.596 1.00 64.00 393 GLU A C 1
ATOM 2743 O O . GLU A 1 393 ? -60.634 -4.939 59.384 1.00 64.00 393 GLU A O 1
ATOM 2748 N N . ILE A 1 394 ? -61.274 -6.747 60.544 1.00 65.31 394 ILE A N 1
ATOM 2749 C CA . ILE A 1 394 ? -62.128 -6.002 61.487 1.00 65.31 394 ILE A CA 1
ATOM 2750 C C . ILE A 1 394 ? -61.285 -5.194 62.511 1.00 65.31 394 ILE A C 1
ATOM 2752 O O . ILE A 1 394 ? -61.818 -4.357 63.253 1.00 65.31 394 ILE A O 1
ATOM 2756 N N . PHE A 1 395 ? -59.958 -5.382 62.550 1.00 64.69 395 PHE A N 1
ATOM 2757 C CA . PHE A 1 395 ? -59.059 -4.843 63.576 1.00 64.69 395 PHE A CA 1
ATOM 2758 C C . PHE A 1 395 ? -58.085 -3.755 63.065 1.00 64.69 395 PHE A C 1
ATOM 2760 O O . PHE A 1 395 ? -57.966 -3.459 61.880 1.00 64.69 395 PHE A O 1
ATOM 2767 N N . GLY A 1 396 ? -57.403 -3.071 63.998 1.00 66.44 396 GLY A N 1
ATOM 2768 C CA . GLY A 1 396 ? -56.656 -1.827 63.723 1.00 66.44 396 GLY A CA 1
ATOM 2769 C C . GLY A 1 396 ? -55.412 -1.967 62.832 1.00 66.44 396 GLY A C 1
ATOM 2770 O O . GLY A 1 396 ? -54.958 -0.976 62.246 1.00 66.44 396 GLY A O 1
ATOM 2771 N N . CYS A 1 397 ? -54.864 -3.178 62.741 1.00 68.94 397 CYS A N 1
ATOM 2772 C CA . CYS A 1 397 ? -54.044 -3.669 61.640 1.00 68.94 397 CYS A CA 1
ATOM 2773 C C . CYS A 1 397 ? -53.884 -5.187 61.722 1.00 68.94 397 CYS A C 1
ATOM 2775 O O . CYS A 1 397 ? -53.887 -5.759 62.811 1.00 68.94 397 CYS A O 1
ATOM 2777 N N . ILE A 1 398 ? -53.668 -5.792 60.557 1.00 69.94 398 ILE A N 1
ATOM 2778 C CA . ILE A 1 398 ? -53.371 -7.213 60.383 1.00 69.94 398 ILE A CA 1
ATOM 2779 C C . ILE A 1 398 ? -51.984 -7.523 60.954 1.00 69.94 398 ILE A C 1
ATOM 2781 O O . ILE A 1 398 ? -51.009 -6.840 60.613 1.00 69.94 398 ILE A O 1
ATOM 2785 N N . LEU A 1 399 ? -51.868 -8.556 61.792 1.00 71.56 399 LEU A N 1
ATOM 2786 C CA . LEU A 1 399 ? -50.620 -8.899 62.476 1.00 71.56 399 LEU A CA 1
ATOM 2787 C C . LEU A 1 399 ? -49.458 -9.122 61.486 1.00 71.56 399 LEU A C 1
ATOM 2789 O O . LEU A 1 399 ? -49.567 -9.875 60.525 1.00 71.56 399 LEU A O 1
ATOM 2793 N N . GLY A 1 400 ? -48.318 -8.460 61.710 1.00 69.38 400 GLY A N 1
ATOM 2794 C CA . GLY A 1 400 ? -47.138 -8.578 60.845 1.00 69.38 400 GLY A CA 1
ATOM 2795 C C . GLY A 1 400 ? -47.193 -7.798 59.522 1.00 69.38 400 GLY A C 1
ATOM 2796 O O . GLY A 1 400 ? -46.158 -7.692 58.861 1.00 69.38 400 GLY A O 1
ATOM 2797 N N . THR A 1 401 ? -48.326 -7.191 59.139 1.00 76.25 401 THR A N 1
ATOM 2798 C CA . THR A 1 401 ? -48.352 -6.289 57.971 1.00 76.25 401 THR A CA 1
ATOM 2799 C C . THR A 1 401 ? -47.505 -5.041 58.192 1.00 76.25 401 THR A C 1
ATOM 2801 O O . THR A 1 401 ? -47.173 -4.673 59.322 1.00 76.25 401 THR A O 1
ATOM 2804 N N . ARG A 1 402 ? -47.131 -4.384 57.090 1.00 75.44 402 ARG A N 1
ATOM 2805 C CA . ARG A 1 402 ? -46.203 -3.252 57.073 1.00 75.44 402 ARG A CA 1
ATOM 2806 C C . ARG A 1 402 ? -46.810 -2.044 56.359 1.00 75.44 402 ARG A C 1
ATOM 2808 O O . ARG A 1 402 ? -47.428 -2.210 55.310 1.00 75.44 402 ARG A O 1
ATOM 2815 N N . ARG A 1 403 ? -46.618 -0.837 56.897 1.00 75.00 403 ARG A N 1
ATOM 2816 C CA . ARG A 1 403 ? -47.058 0.432 56.287 1.00 75.00 403 ARG A CA 1
ATOM 2817 C C . ARG A 1 403 ? -45.916 1.430 56.175 1.00 75.00 403 ARG A C 1
ATOM 2819 O O . ARG A 1 403 ? -44.997 1.401 56.992 1.00 75.00 403 ARG A O 1
ATOM 2826 N N . SER A 1 404 ? -46.026 2.355 55.229 1.00 75.06 404 SER A N 1
ATOM 2827 C CA . SER A 1 404 ? -45.124 3.498 55.134 1.00 75.06 404 SER A CA 1
ATOM 2828 C C . SER A 1 404 ? -45.280 4.459 56.321 1.00 75.06 404 SER A C 1
ATOM 2830 O O . SER A 1 404 ? -46.363 4.663 56.874 1.00 75.06 404 SER A O 1
ATOM 2832 N N . CYS A 1 405 ? -44.160 5.049 56.712 1.00 72.06 405 CYS A N 1
ATOM 2833 C CA . CYS A 1 405 ? -44.015 6.114 57.696 1.00 72.06 405 CYS A CA 1
ATOM 2834 C C . CYS A 1 405 ? -42.852 7.020 57.262 1.00 72.06 405 CYS A C 1
ATOM 2836 O O . CYS A 1 405 ? -42.148 6.709 56.303 1.00 72.06 405 CYS A O 1
ATOM 2838 N N . THR A 1 406 ? -42.649 8.145 57.943 1.00 68.69 406 THR A N 1
ATOM 2839 C CA . THR A 1 406 ? -41.557 9.079 57.638 1.00 68.69 406 THR A CA 1
ATOM 2840 C C . THR A 1 406 ? -40.792 9.457 58.898 1.00 68.69 406 THR A C 1
ATOM 2842 O O . THR A 1 406 ? -41.382 9.646 59.966 1.00 68.69 406 THR A O 1
ATOM 2845 N N . VAL A 1 407 ? -39.471 9.583 58.771 1.00 60.97 407 VAL A N 1
ATOM 2846 C CA . VAL A 1 407 ? -38.590 10.139 59.805 1.00 60.97 407 VAL A CA 1
ATOM 2847 C C . VAL A 1 407 ? -37.817 11.283 59.158 1.00 60.97 407 VAL A C 1
ATOM 2849 O O . VAL A 1 407 ? -36.907 11.064 58.368 1.00 60.97 407 VAL A O 1
ATOM 2852 N N . GLY A 1 408 ? -38.238 12.520 59.432 1.00 68.06 408 GLY A N 1
ATOM 2853 C CA . GLY A 1 408 ? -37.787 13.670 58.645 1.00 68.06 408 GLY A CA 1
ATOM 2854 C C . GLY A 1 408 ? -38.297 13.577 57.203 1.00 68.06 408 GLY A C 1
ATOM 2855 O O . GLY A 1 408 ? -39.495 13.377 56.991 1.00 68.06 408 GLY A O 1
ATOM 2856 N N . SER A 1 409 ? -37.392 13.726 56.236 1.00 59.72 409 SER A N 1
ATOM 2857 C CA . SER A 1 409 ? -37.674 13.584 54.799 1.00 59.72 409 SER A CA 1
ATOM 2858 C C . SER A 1 409 ? -37.747 12.123 54.339 1.00 59.72 409 SER A C 1
ATOM 2860 O O . SER A 1 409 ? -38.394 11.832 53.337 1.00 59.72 409 SER A O 1
ATOM 2862 N N . CYS A 1 410 ? -37.087 11.218 55.065 1.00 58.62 410 CYS A N 1
ATOM 2863 C CA . CYS A 1 410 ? -36.771 9.869 54.607 1.00 58.62 410 CYS A CA 1
ATOM 2864 C C . CYS A 1 410 ? -37.964 8.920 54.817 1.00 58.62 410 CYS A C 1
ATOM 2866 O O . CYS A 1 410 ? -38.643 8.957 55.856 1.00 58.62 410 CYS A O 1
ATOM 2868 N N . ALA A 1 411 ? -38.229 8.066 53.827 1.00 66.75 411 ALA A N 1
ATOM 2869 C CA . ALA A 1 411 ? -39.286 7.064 53.897 1.00 66.75 411 ALA A CA 1
ATOM 2870 C C . ALA A 1 411 ? -38.848 5.860 54.746 1.00 66.75 411 ALA A C 1
ATOM 2872 O O . ALA A 1 411 ? -37.719 5.383 54.668 1.00 66.75 411 ALA A O 1
ATOM 2873 N N . GLY A 1 412 ? -39.766 5.343 55.556 1.00 71.56 412 GLY A N 1
ATOM 2874 C CA . GLY A 1 412 ? -39.543 4.165 56.384 1.00 71.56 412 GLY A CA 1
ATOM 2875 C C . GLY A 1 412 ? -40.782 3.288 56.488 1.00 71.56 412 GLY A C 1
ATOM 2876 O O . GLY A 1 412 ? -41.838 3.585 55.927 1.00 71.56 412 GLY A O 1
ATOM 2877 N N . THR A 1 413 ? -40.648 2.196 57.232 1.00 77.75 413 THR A N 1
ATOM 2878 C CA . THR A 1 413 ? -41.680 1.175 57.413 1.00 77.75 413 THR A CA 1
ATOM 2879 C C . THR A 1 413 ? -42.008 0.955 58.895 1.00 77.75 413 THR A C 1
ATOM 2881 O O . THR A 1 413 ? -41.117 0.859 59.737 1.00 77.75 413 THR A O 1
ATOM 2884 N N . GLN A 1 414 ? -43.301 0.858 59.215 1.00 77.75 414 GLN A N 1
ATOM 2885 C CA . GLN A 1 414 ? -43.842 0.404 60.502 1.00 77.75 414 GLN A CA 1
ATOM 2886 C C . GLN A 1 414 ? -44.493 -0.967 60.335 1.00 77.75 414 GLN A C 1
ATOM 2888 O O . GLN A 1 414 ? -45.311 -1.136 59.433 1.00 77.75 414 GLN A O 1
ATOM 2893 N N . THR A 1 415 ? -44.211 -1.904 61.240 1.00 79.19 415 THR A N 1
ATOM 2894 C CA . THR A 1 415 ? -44.836 -3.240 61.263 1.00 79.19 415 THR A CA 1
ATOM 2895 C C . THR A 1 415 ? -45.923 -3.324 62.339 1.00 79.19 415 THR A C 1
ATOM 2897 O O . THR A 1 415 ? -45.769 -2.764 63.427 1.00 79.19 415 THR A O 1
ATOM 2900 N N . CYS A 1 416 ? -47.026 -4.015 62.053 1.00 75.31 416 CYS A N 1
ATOM 2901 C CA . CYS A 1 416 ? -48.092 -4.305 63.008 1.00 75.31 416 CYS A CA 1
ATOM 2902 C C . CYS A 1 416 ? -47.662 -5.409 63.994 1.00 75.31 416 CYS A C 1
ATOM 2904 O O . CYS A 1 416 ? -47.156 -6.455 63.587 1.00 75.31 416 CYS A O 1
ATOM 2906 N N . VAL A 1 417 ? -47.857 -5.180 65.293 1.00 78.56 417 VAL A N 1
ATOM 2907 C CA . VAL A 1 417 ? -47.422 -6.050 66.396 1.00 78.56 417 VAL A CA 1
ATOM 2908 C C . VAL A 1 417 ? -48.607 -6.637 67.175 1.00 78.56 417 VAL A C 1
ATOM 2910 O O . VAL A 1 417 ? -49.761 -6.251 66.983 1.00 78.56 417 VAL A O 1
ATOM 2913 N N . ALA A 1 418 ? -48.308 -7.596 68.059 1.00 62.06 418 ALA A N 1
ATOM 2914 C CA . ALA A 1 418 ? -49.292 -8.349 68.836 1.00 62.06 418 ALA A CA 1
ATOM 2915 C C . ALA A 1 418 ? -50.312 -7.441 69.549 1.00 62.06 418 ALA A C 1
ATOM 2917 O O . ALA A 1 418 ? -49.940 -6.510 70.266 1.00 62.06 418 ALA A O 1
ATOM 2918 N N . GLY A 1 419 ? -51.600 -7.748 69.360 1.00 64.81 419 GLY A N 1
ATOM 2919 C CA . GLY A 1 419 ? -52.718 -6.883 69.750 1.00 64.81 419 GLY A CA 1
ATOM 2920 C C . GLY A 1 419 ? -53.317 -6.062 68.601 1.00 64.81 419 GLY A C 1
ATOM 2921 O O . GLY A 1 419 ? -54.079 -5.141 68.882 1.00 64.81 419 GLY A O 1
ATOM 2922 N N . CYS A 1 420 ? -52.989 -6.382 67.340 1.00 69.31 420 CYS A N 1
ATOM 2923 C CA . CYS A 1 420 ? -53.523 -5.733 66.137 1.00 69.31 420 CYS A CA 1
ATOM 2924 C C . CYS A 1 420 ? -53.282 -4.188 66.137 1.00 69.31 420 CYS A C 1
ATOM 2926 O O . CYS A 1 420 ? -54.195 -3.395 65.887 1.00 69.31 420 CYS A O 1
ATOM 2928 N N . VAL A 1 421 ? -52.045 -3.750 66.468 1.00 73.25 421 VAL A N 1
ATOM 2929 C CA . VAL A 1 421 ? -51.606 -2.326 66.551 1.00 73.25 421 VAL A CA 1
ATOM 2930 C C . VAL A 1 421 ? -50.205 -2.060 65.961 1.00 73.25 421 VAL A C 1
ATOM 2932 O O . VAL A 1 421 ? -49.339 -2.925 65.976 1.00 73.25 421 VAL A O 1
ATOM 2935 N N . TRP A 1 422 ? -49.945 -0.842 65.469 1.00 75.12 422 TRP A N 1
ATOM 2936 C CA . TRP A 1 422 ? -48.692 -0.467 64.779 1.00 75.12 422 TRP A CA 1
ATOM 2937 C C . TRP A 1 422 ? -47.493 -0.185 65.705 1.00 75.12 422 TRP A C 1
ATOM 2939 O O . TRP A 1 422 ? -47.623 0.529 66.700 1.00 75.12 422 TRP A O 1
ATOM 2949 N N . GLY A 1 423 ? -46.311 -0.693 65.331 1.00 72.75 423 GLY A N 1
ATOM 2950 C CA . GLY A 1 423 ? -45.028 -0.476 66.011 1.00 72.75 423 GLY A CA 1
ATOM 2951 C C . GLY A 1 423 ? -44.259 0.793 65.594 1.00 72.75 423 GLY A C 1
ATOM 2952 O O . GLY A 1 423 ? -44.821 1.743 65.050 1.00 72.75 423 GLY A O 1
ATOM 2953 N N . ALA A 1 424 ? -42.949 0.813 65.873 1.00 69.88 424 ALA A N 1
ATOM 2954 C CA . ALA A 1 424 ? -42.043 1.927 65.561 1.00 69.88 424 ALA A CA 1
ATOM 2955 C C . ALA A 1 424 ? -41.596 1.947 64.082 1.00 69.88 424 ALA A C 1
ATOM 2957 O O . ALA A 1 424 ? -41.649 0.925 63.402 1.00 69.88 424 ALA A O 1
ATOM 2958 N N . CYS A 1 425 ? -41.186 3.122 63.589 1.00 71.25 425 CYS A N 1
ATOM 2959 C CA . CYS A 1 425 ? -40.748 3.333 62.202 1.00 71.25 425 CYS A CA 1
ATOM 2960 C C . CYS A 1 425 ? -39.256 3.010 62.036 1.00 71.25 425 CYS A C 1
ATOM 2962 O O . CYS A 1 425 ? -38.453 3.442 62.862 1.00 71.25 425 CYS A O 1
ATOM 2964 N N . VAL A 1 426 ? -38.899 2.296 60.967 1.00 67.94 426 VAL A N 1
ATOM 2965 C CA . VAL A 1 426 ? -37.518 1.960 60.585 1.00 67.94 426 VAL A CA 1
ATOM 2966 C C . VAL A 1 426 ? -37.287 2.409 59.141 1.00 67.94 426 VAL A C 1
ATOM 2968 O O . VAL A 1 426 ? -38.067 2.041 58.264 1.00 67.94 426 VAL A O 1
ATOM 2971 N N . ALA A 1 427 ? -36.259 3.221 58.892 1.00 60.28 427 ALA A N 1
ATOM 2972 C CA . ALA A 1 427 ? -35.869 3.635 57.542 1.00 60.28 427 ALA A CA 1
ATOM 2973 C C . ALA A 1 427 ? -35.046 2.539 56.846 1.00 60.28 427 ALA A C 1
ATOM 2975 O O . ALA A 1 427 ? -34.359 1.759 57.509 1.00 60.28 427 ALA A O 1
ATOM 2976 N N . SER A 1 428 ? -35.144 2.454 55.520 1.00 60.22 428 SER A N 1
ATOM 2977 C CA . SER A 1 428 ? -34.290 1.609 54.678 1.00 60.22 428 SER A CA 1
ATOM 2978 C C . SER A 1 428 ? -34.354 2.112 53.239 1.00 60.22 428 SER A C 1
ATOM 2980 O O . SER A 1 428 ? -35.406 2.019 52.605 1.00 60.22 428 SER A O 1
ATOM 2982 N N . ALA A 1 429 ? -33.226 2.600 52.742 1.00 62.47 429 ALA A N 1
ATOM 2983 C CA . ALA A 1 429 ? -32.947 2.824 51.332 1.00 62.47 429 ALA A CA 1
ATOM 2984 C C . ALA A 1 429 ? -31.521 2.315 51.044 1.00 62.47 429 ALA A C 1
ATOM 2986 O O . ALA A 1 429 ? -30.895 1.715 51.918 1.00 62.47 429 ALA A O 1
ATOM 2987 N N . VAL A 1 430 ? -31.062 2.481 49.809 1.00 65.69 430 VAL A N 1
ATOM 2988 C CA . VAL A 1 430 ? -29.696 2.189 49.361 1.00 65.69 430 VAL A CA 1
ATOM 2989 C C . VAL A 1 430 ? -29.304 3.352 48.461 1.00 65.69 430 VAL A C 1
ATOM 2991 O O . VAL A 1 430 ? -30.129 3.759 47.639 1.00 65.69 430 VAL A O 1
ATOM 2994 N N . GLU A 1 431 ? -28.087 3.866 48.623 1.00 71.81 431 GLU A N 1
ATOM 2995 C CA . GLU A 1 431 ? -27.567 4.985 47.835 1.00 71.81 431 GLU A CA 1
ATOM 2996 C C . GLU A 1 431 ? -27.693 4.757 46.322 1.00 71.81 431 GLU A C 1
ATOM 2998 O O . GLU A 1 431 ? -27.466 3.660 45.799 1.00 71.81 431 GLU A O 1
ATOM 3003 N N . ALA A 1 432 ? -28.019 5.827 45.600 1.00 76.44 432 ALA A N 1
ATOM 3004 C CA . ALA A 1 432 ? -28.121 5.831 44.150 1.00 76.44 432 ALA A CA 1
ATOM 3005 C C . ALA A 1 432 ? -27.366 7.036 43.587 1.00 76.44 432 ALA A C 1
ATOM 3007 O O . ALA A 1 432 ? -27.702 8.166 43.908 1.00 76.44 432 ALA A O 1
ATOM 3008 N N . CYS A 1 433 ? -26.392 6.796 42.701 1.00 76.44 433 CYS A N 1
ATOM 3009 C CA . CYS A 1 433 ? -25.576 7.835 42.064 1.00 76.44 433 CYS A CA 1
ATOM 3010 C C . CYS A 1 433 ? -26.439 8.926 41.400 1.00 76.44 433 CYS A C 1
ATOM 3012 O O . CYS A 1 433 ? -26.918 8.762 40.272 1.00 76.44 433 CYS A O 1
ATOM 3014 N N . ASN A 1 434 ? -26.667 10.031 42.109 1.00 75.94 434 ASN A N 1
ATOM 3015 C CA . ASN A 1 434 ? -27.548 11.114 41.671 1.00 75.94 434 ASN A CA 1
ATOM 3016 C C . ASN A 1 434 ? -27.262 12.473 42.347 1.00 75.94 434 ASN A C 1
ATOM 3018 O O . ASN A 1 434 ? -27.805 13.490 41.901 1.00 75.94 434 ASN A O 1
ATOM 3022 N N . GLY A 1 435 ? -26.377 12.526 43.352 1.00 72.75 435 GLY A N 1
ATOM 3023 C CA . GLY A 1 435 ? -26.030 13.744 44.086 1.00 72.75 435 GLY A CA 1
ATOM 3024 C C . GLY A 1 435 ? -26.956 14.091 45.259 1.00 72.75 435 GLY A C 1
ATOM 3025 O O . GLY A 1 435 ? -26.975 15.256 45.674 1.00 72.75 435 GLY A O 1
ATOM 3026 N N . LEU A 1 436 ? -27.713 13.123 45.784 1.00 74.62 436 LEU A N 1
ATOM 3027 C CA . LEU A 1 436 ? -28.536 13.225 46.994 1.00 74.62 436 LEU A CA 1
ATOM 3028 C C . LEU A 1 436 ? -28.036 12.271 48.098 1.00 74.62 436 LEU A C 1
ATOM 3030 O O . LEU A 1 436 ? -27.176 11.432 47.871 1.00 74.62 436 LEU A O 1
ATOM 3034 N N . ASP A 1 437 ? -28.558 12.485 49.303 1.00 72.56 437 ASP A N 1
ATOM 3035 C CA . ASP A 1 437 ? -28.375 11.679 50.518 1.00 72.56 437 ASP A CA 1
ATOM 3036 C C . ASP A 1 437 ? -29.654 10.829 50.635 1.00 72.56 437 ASP A C 1
ATOM 3038 O O . ASP A 1 437 ? -30.667 11.302 51.165 1.00 72.56 437 ASP A O 1
ATOM 3042 N N . ASP A 1 438 ? -29.667 9.663 49.976 1.00 73.44 438 ASP A N 1
ATOM 3043 C CA . ASP A 1 438 ? -30.865 8.835 49.753 1.00 73.44 438 ASP A CA 1
ATOM 3044 C C . ASP A 1 438 ? -31.074 7.808 50.883 1.00 73.44 438 ASP A C 1
ATOM 3046 O O . ASP A 1 438 ? -32.220 7.474 51.211 1.00 73.44 438 ASP A O 1
ATOM 3050 N N . ASP A 1 439 ? -29.993 7.337 51.512 1.00 70.81 439 ASP A N 1
ATOM 3051 C CA . ASP A 1 439 ? -30.024 6.466 52.701 1.00 70.81 439 ASP A CA 1
ATOM 3052 C C . ASP A 1 439 ? -30.190 7.240 54.037 1.00 70.81 439 ASP A C 1
ATOM 3054 O O . ASP A 1 439 ? -30.756 6.703 55.002 1.00 70.81 439 ASP A O 1
ATOM 3058 N N . CYS A 1 440 ? -29.852 8.537 54.039 1.00 69.94 440 CYS A N 1
ATOM 3059 C CA . CYS A 1 440 ? -29.924 9.481 55.161 1.00 69.94 440 CYS A CA 1
ATOM 3060 C C . CYS A 1 440 ? -28.859 9.312 56.279 1.00 69.94 440 CYS A C 1
ATOM 3062 O O . CYS A 1 440 ? -29.096 9.741 57.419 1.00 69.94 440 CYS A O 1
ATOM 3064 N N . ASP A 1 441 ? -27.693 8.732 55.975 1.00 73.94 441 ASP A N 1
ATOM 3065 C CA . ASP A 1 441 ? -26.441 8.773 56.758 1.00 73.94 441 ASP A CA 1
ATOM 3066 C C . ASP A 1 441 ? -25.912 10.211 56.963 1.00 73.94 441 ASP A C 1
ATOM 3068 O O . ASP A 1 441 ? -25.443 10.554 58.061 1.00 73.94 441 ASP A O 1
ATOM 3072 N N . GLY A 1 442 ? -26.067 11.079 55.954 1.00 71.19 442 GLY A N 1
ATOM 3073 C CA . GLY A 1 442 ? -25.562 12.456 55.945 1.00 71.19 442 GLY A CA 1
ATOM 3074 C C . GLY A 1 442 ? -24.360 12.715 55.024 1.00 71.19 442 GLY A C 1
ATOM 3075 O O . GLY A 1 442 ? -23.741 13.784 55.136 1.00 71.19 442 GLY A O 1
ATOM 3076 N N . ALA A 1 443 ? -24.024 11.775 54.140 1.00 70.00 443 ALA A N 1
ATOM 3077 C CA . ALA A 1 443 ? -23.016 11.914 53.092 1.00 70.00 443 ALA A CA 1
ATOM 3078 C C . ALA A 1 443 ? -23.645 12.289 51.720 1.00 70.00 443 ALA A C 1
ATOM 3080 O O . ALA A 1 443 ? -24.382 13.277 51.653 1.00 70.00 443 ALA A O 1
ATOM 3081 N N . THR A 1 444 ? -23.204 11.702 50.599 1.00 75.94 444 THR A N 1
ATOM 3082 C CA . THR A 1 444 ? -23.751 11.840 49.222 1.00 75.94 444 THR A CA 1
ATOM 3083 C C . THR A 1 444 ? -22.922 10.994 48.232 1.00 75.94 444 THR A C 1
ATOM 3085 O O . THR A 1 444 ? -21.757 11.337 47.974 1.00 75.94 444 THR A O 1
ATOM 3088 N N . ASP A 1 445 ? -23.522 9.982 47.597 1.00 71.12 445 ASP A N 1
ATOM 3089 C CA . ASP A 1 445 ? -22.894 9.071 46.618 1.00 71.12 445 ASP A CA 1
ATOM 3090 C C . ASP A 1 445 ? -21.667 8.266 47.152 1.00 71.12 445 ASP A C 1
ATOM 3092 O O . ASP A 1 445 ? -20.780 7.892 46.380 1.00 71.12 445 ASP A O 1
ATOM 3096 N N . GLU A 1 446 ? -21.549 8.019 48.461 1.00 73.50 446 GLU A N 1
ATOM 3097 C CA . GLU A 1 446 ? -20.325 7.496 49.108 1.00 73.50 446 GLU A CA 1
ATOM 3098 C C . GLU A 1 446 ? -20.010 6.012 48.872 1.00 73.50 446 GLU A C 1
ATOM 3100 O O . GLU A 1 446 ? -18.838 5.635 48.946 1.00 73.50 446 GLU A O 1
ATOM 3105 N N . ASP A 1 447 ? -21.004 5.184 48.544 1.00 77.31 447 ASP A N 1
ATOM 3106 C CA . ASP A 1 447 ? -20.811 3.758 48.226 1.00 77.31 447 ASP A CA 1
ATOM 3107 C C . ASP A 1 447 ? -20.305 3.526 46.777 1.00 77.31 447 ASP A C 1
ATOM 3109 O O . ASP A 1 447 ? -20.119 2.385 46.340 1.00 77.31 447 ASP A O 1
ATOM 3113 N N . PHE A 1 448 ? -20.040 4.599 46.015 1.00 79.38 448 PHE A N 1
ATOM 3114 C CA . PHE A 1 448 ? -19.570 4.542 44.625 1.00 79.38 448 PHE A CA 1
ATOM 3115 C C . PHE A 1 448 ? -18.081 4.896 44.446 1.00 79.38 448 PHE A C 1
ATOM 3117 O O . PHE A 1 448 ? -17.437 5.530 45.280 1.00 79.38 448 PHE A O 1
ATOM 3124 N N . ALA A 1 449 ? -17.510 4.508 43.298 1.00 80.88 449 ALA A N 1
ATOM 3125 C CA . ALA A 1 449 ? -16.080 4.671 43.010 1.00 80.88 449 ALA A CA 1
ATOM 3126 C C . ALA A 1 449 ? -15.635 6.133 42.796 1.00 80.88 449 ALA A C 1
ATOM 3128 O O . ALA A 1 449 ? -14.445 6.438 42.926 1.00 80.88 449 ALA A O 1
ATOM 3129 N N . CYS A 1 450 ? -16.561 7.026 42.437 1.00 82.44 450 CYS A N 1
ATOM 3130 C CA . CYS A 1 450 ? -16.337 8.464 42.321 1.00 82.44 450 CYS A CA 1
ATOM 3131 C C . CYS A 1 450 ? -17.659 9.240 42.316 1.00 82.44 450 CYS A C 1
ATOM 3133 O O . CYS A 1 450 ? -18.684 8.727 41.882 1.00 82.44 450 CYS A O 1
ATOM 3135 N N . ARG A 1 451 ? -17.635 10.515 42.724 1.00 80.56 451 ARG A N 1
ATOM 3136 C CA . ARG A 1 451 ? -18.795 11.406 42.573 1.00 80.56 451 ARG A CA 1
ATOM 3137 C C . ARG A 1 451 ? -18.965 11.821 41.111 1.00 80.56 451 ARG A C 1
ATOM 3139 O O . ARG A 1 451 ? -18.012 12.312 40.505 1.00 80.56 451 ARG A O 1
ATOM 3146 N N . SER A 1 452 ? -20.181 11.685 40.580 1.00 81.44 452 SER A N 1
ATOM 3147 C CA . SER A 1 452 ? -20.554 12.090 39.216 1.00 81.44 452 SER A CA 1
ATOM 3148 C C . SER A 1 452 ? -20.015 13.484 38.847 1.00 81.44 452 SER A C 1
ATOM 3150 O O . SER A 1 452 ? -20.175 14.449 39.598 1.00 81.44 452 SER A O 1
ATOM 3152 N N . GLY A 1 453 ? -19.331 13.591 37.703 1.00 77.62 453 GLY A N 1
ATOM 3153 C CA . GLY A 1 453 ? -18.734 14.841 37.219 1.00 77.62 453 GLY A CA 1
ATOM 3154 C C . GLY A 1 453 ? -17.443 15.299 37.916 1.00 77.62 453 GLY A C 1
ATOM 3155 O O . GLY A 1 453 ? -16.912 16.347 37.549 1.00 77.62 453 GLY A O 1
ATOM 3156 N N . ALA A 1 454 ? -16.902 14.551 38.885 1.00 83.88 454 ALA A N 1
ATOM 3157 C CA . ALA A 1 454 ? -15.542 14.779 39.378 1.00 83.88 454 ALA A CA 1
ATOM 3158 C C . ALA A 1 454 ? -14.496 14.436 38.299 1.00 83.88 454 ALA A C 1
ATOM 3160 O O . ALA A 1 454 ? -14.716 13.538 37.488 1.00 83.88 454 ALA A O 1
ATOM 3161 N N . SER A 1 455 ? -13.336 15.096 38.323 1.00 84.62 455 SER A N 1
ATOM 3162 C CA . SER A 1 455 ? -12.186 14.763 37.470 1.00 84.62 455 SER A CA 1
ATOM 3163 C C . SER A 1 455 ? -10.932 14.587 38.320 1.00 84.62 455 SER A C 1
ATOM 3165 O O . SER A 1 455 ? -10.714 15.353 39.261 1.00 84.62 455 SER A O 1
ATOM 3167 N N . GLU A 1 456 ? -10.092 13.613 37.976 1.00 89.00 456 GLU A N 1
ATOM 3168 C CA . GLU A 1 456 ? -8.810 13.371 38.645 1.00 89.00 456 GLU A CA 1
ATOM 3169 C C . GLU A 1 456 ? -7.677 13.083 37.653 1.00 89.00 456 GLU A C 1
ATOM 3171 O O . GLU A 1 456 ? -7.907 12.636 36.527 1.00 89.00 456 GLU A O 1
ATOM 3176 N N . ALA A 1 457 ? -6.441 13.338 38.090 1.00 90.50 457 ALA A N 1
ATOM 3177 C CA . ALA A 1 457 ? -5.242 13.033 37.319 1.00 90.50 457 ALA A CA 1
ATOM 3178 C C . ALA A 1 457 ? -4.945 11.527 37.336 1.00 90.50 457 ALA A C 1
ATOM 3180 O O . ALA A 1 457 ? -5.079 10.864 38.366 1.00 90.50 457 ALA A O 1
ATOM 3181 N N . CYS A 1 458 ? -4.501 11.004 36.201 1.00 88.31 458 CYS A N 1
ATOM 3182 C CA . CYS A 1 458 ? -4.233 9.588 35.982 1.00 88.31 458 CYS A CA 1
ATOM 3183 C C . CYS A 1 458 ? -3.081 9.410 34.978 1.00 88.31 458 CYS A C 1
ATOM 3185 O O . CYS A 1 458 ? -2.491 10.383 34.503 1.00 88.31 458 CYS A O 1
ATOM 3187 N N . THR A 1 459 ? -2.752 8.160 34.663 1.00 88.44 459 THR A N 1
ATOM 3188 C CA . THR A 1 459 ? -1.806 7.812 33.598 1.00 88.44 459 THR A CA 1
ATOM 3189 C C . THR A 1 459 ? -2.563 7.053 32.509 1.00 88.44 459 THR A C 1
ATOM 3191 O O . THR A 1 459 ? -3.361 6.173 32.841 1.00 88.44 459 THR A O 1
ATOM 3194 N N . THR A 1 460 ? -2.361 7.416 31.239 1.00 83.81 460 THR A N 1
ATOM 3195 C CA . THR A 1 460 ? -2.912 6.689 30.083 1.00 83.81 460 THR A CA 1
ATOM 3196 C C . THR A 1 460 ? -2.286 5.291 30.010 1.00 83.81 460 THR A C 1
ATOM 3198 O O . THR A 1 460 ? -1.239 5.037 30.614 1.00 83.81 460 THR A O 1
ATOM 3201 N N . THR A 1 461 ? -2.887 4.365 29.259 1.00 79.81 461 THR A N 1
ATOM 3202 C CA . THR A 1 461 ? -2.282 3.039 29.001 1.00 79.81 461 THR A CA 1
ATOM 3203 C C . THR A 1 461 ? -0.887 3.164 28.364 1.00 79.81 461 THR A C 1
ATOM 3205 O O . THR A 1 461 ? -0.022 2.320 28.577 1.00 79.81 461 THR A O 1
ATOM 3208 N N . CYS A 1 462 ? -0.659 4.270 27.655 1.00 75.88 462 CYS A N 1
ATOM 3209 C CA . CYS A 1 462 ? 0.554 4.677 26.948 1.00 75.88 462 CYS A CA 1
ATOM 3210 C C . CYS A 1 462 ? 1.669 5.184 27.889 1.00 75.88 462 CYS A C 1
ATOM 3212 O O . CYS A 1 462 ? 2.805 5.377 27.464 1.00 75.88 462 CYS A O 1
ATOM 3214 N N . GLY A 1 463 ? 1.362 5.418 29.173 1.00 80.94 463 GLY A N 1
ATOM 3215 C CA . GLY A 1 463 ? 2.292 5.975 30.163 1.00 80.94 463 GLY A CA 1
ATOM 3216 C C . GLY A 1 463 ? 2.243 7.504 30.314 1.00 80.94 463 GLY A C 1
ATOM 3217 O O . GLY A 1 463 ? 2.967 8.057 31.147 1.00 80.94 463 GLY A O 1
ATOM 3218 N N . THR A 1 464 ? 1.383 8.195 29.566 1.00 83.94 464 THR A N 1
ATOM 3219 C CA . THR A 1 464 ? 1.285 9.663 29.531 1.00 83.94 464 THR A CA 1
ATOM 3220 C C . THR A 1 464 ? 0.438 10.205 30.683 1.00 83.94 464 THR A C 1
ATOM 3222 O O . THR A 1 464 ? -0.463 9.542 31.193 1.00 83.94 464 THR A O 1
ATOM 3225 N N . ALA A 1 465 ? 0.717 11.430 31.137 1.00 88.25 465 ALA A N 1
ATOM 3226 C CA . ALA A 1 465 ? -0.049 12.078 32.202 1.00 88.25 465 ALA A CA 1
ATOM 3227 C C . ALA A 1 465 ? -1.385 12.634 31.671 1.00 88.25 465 ALA A C 1
ATOM 3229 O O . ALA A 1 465 ? -1.405 13.634 30.952 1.00 88.25 465 ALA A O 1
ATOM 3230 N N . GLY A 1 466 ? -2.493 12.007 32.067 1.00 88.62 466 GLY A N 1
ATOM 3231 C CA . GLY A 1 466 ? -3.844 12.344 31.621 1.00 88.62 466 GLY A CA 1
ATOM 3232 C C . GLY A 1 466 ? -4.796 12.746 32.748 1.00 88.62 466 GLY A C 1
ATOM 3233 O O . GLY A 1 466 ? -4.428 12.858 33.921 1.00 88.62 466 GLY A O 1
ATOM 3234 N N . SER A 1 467 ? -6.054 12.954 32.375 1.00 89.50 467 SER A N 1
ATOM 3235 C CA . SER A 1 467 ? -7.182 13.175 33.277 1.00 89.50 467 SER A CA 1
ATOM 3236 C C . SER A 1 467 ? -8.299 12.192 32.943 1.00 89.50 467 SER A C 1
ATOM 3238 O O . SER A 1 467 ? -8.537 11.883 31.777 1.00 89.50 467 SER A O 1
ATOM 3240 N N . ARG A 1 468 ? -9.028 11.740 33.963 1.00 88.56 468 ARG A N 1
ATOM 3241 C CA . ARG A 1 468 ? -10.268 10.972 33.803 1.00 88.56 468 ARG A CA 1
ATOM 3242 C C . ARG A 1 468 ? -11.409 11.664 34.526 1.00 88.56 468 ARG A C 1
ATOM 3244 O O . ARG A 1 468 ? -11.195 12.313 35.549 1.00 88.56 468 ARG A O 1
ATOM 3251 N N . THR A 1 469 ? -12.613 11.530 33.985 1.00 88.06 469 THR A N 1
ATOM 3252 C CA . THR A 1 469 ? -13.828 12.146 34.533 1.00 88.06 469 THR A CA 1
ATOM 3253 C C . THR A 1 469 ? -14.819 11.063 34.933 1.00 88.06 469 THR A C 1
ATOM 3255 O O . THR A 1 469 ? -14.953 10.037 34.263 1.00 88.06 469 THR A O 1
ATOM 3258 N N . CYS A 1 470 ? -15.485 11.276 36.061 1.00 87.38 470 CYS A N 1
ATOM 3259 C CA . CYS A 1 470 ? -16.473 10.372 36.611 1.00 87.38 470 CYS A CA 1
ATOM 3260 C C . CYS A 1 470 ? -17.784 10.482 35.827 1.00 87.38 470 CYS A C 1
ATOM 3262 O O . CYS A 1 470 ? -18.362 11.566 35.702 1.00 87.38 470 CYS A O 1
ATOM 3264 N N . SER A 1 471 ? -18.243 9.356 35.289 1.00 83.25 471 SER A N 1
ATOM 3265 C CA . SER A 1 471 ? -19.475 9.255 34.508 1.00 83.25 471 SER A CA 1
ATOM 3266 C C . SER A 1 471 ? -20.738 9.471 35.363 1.00 83.25 471 SER A C 1
ATOM 3268 O O . SER A 1 471 ? -20.684 9.347 36.589 1.00 83.25 471 SER A O 1
ATOM 3270 N N . PRO A 1 472 ? -21.913 9.692 34.737 1.00 79.38 472 PRO A N 1
ATOM 3271 C CA . PRO A 1 472 ? -23.205 9.710 35.430 1.00 79.38 472 PRO A CA 1
ATOM 3272 C C . PRO A 1 472 ? -23.606 8.396 36.125 1.00 79.38 472 PRO A C 1
ATOM 3274 O O . PRO A 1 472 ? -24.647 8.364 36.766 1.00 79.38 472 PRO A O 1
ATOM 3277 N N . ALA A 1 473 ? -22.813 7.326 35.995 1.00 82.19 473 ALA A N 1
ATOM 3278 C CA . ALA A 1 473 ? -22.972 6.065 36.723 1.00 82.19 473 ALA A CA 1
ATOM 3279 C C . ALA A 1 473 ? -21.982 5.929 37.904 1.00 82.19 473 ALA A C 1
ATOM 3281 O O . ALA A 1 473 ? -21.765 4.828 38.404 1.00 82.19 473 ALA A O 1
ATOM 3282 N N . CYS A 1 474 ? -21.337 7.029 38.314 1.00 82.38 474 CYS A N 1
ATOM 3283 C CA . CYS A 1 474 ? -20.348 7.093 39.397 1.00 82.38 474 CYS A CA 1
ATOM 3284 C C . CYS A 1 474 ? -19.155 6.125 39.226 1.00 82.38 474 CYS A C 1
ATOM 3286 O O . CYS A 1 474 ? -18.547 5.650 40.189 1.00 82.38 474 CYS A O 1
ATOM 3288 N N . ALA A 1 475 ? -18.802 5.865 37.963 1.00 84.69 475 ALA A N 1
ATOM 3289 C CA . ALA A 1 475 ? -17.638 5.096 37.538 1.00 84.69 475 ALA A CA 1
ATOM 3290 C C . ALA A 1 475 ? -16.697 5.966 36.690 1.00 84.69 475 ALA A C 1
ATOM 3292 O O . ALA A 1 475 ? -17.154 6.783 35.883 1.00 84.69 475 ALA A O 1
ATOM 3293 N N . TRP A 1 476 ? -15.386 5.786 36.848 1.00 85.81 476 TRP A N 1
ATOM 3294 C CA . TRP A 1 476 ? -14.376 6.513 36.078 1.00 85.81 476 TRP A CA 1
ATOM 3295 C C . TRP A 1 476 ? -14.392 6.124 34.595 1.00 85.81 476 TRP A C 1
ATOM 3297 O O . TRP A 1 476 ? -14.375 4.940 34.268 1.00 85.81 476 TRP A O 1
ATOM 3307 N N . GLY A 1 477 ? -14.373 7.122 33.707 1.00 82.56 477 GLY A N 1
ATOM 3308 C CA . GLY A 1 477 ? -14.083 6.910 32.288 1.00 82.56 477 GLY A CA 1
ATOM 3309 C C . GLY A 1 477 ? -12.606 6.588 32.019 1.00 82.56 477 GLY A C 1
ATOM 3310 O O . GLY A 1 477 ? -11.789 6.496 32.943 1.00 82.56 477 GLY A O 1
ATOM 3311 N N . ALA A 1 478 ? -12.264 6.458 30.734 1.00 83.81 478 ALA A N 1
ATOM 3312 C CA . ALA A 1 478 ? -10.883 6.315 30.275 1.00 83.81 478 ALA A CA 1
ATOM 3313 C C . ALA A 1 478 ? -9.989 7.474 30.766 1.00 83.81 478 ALA A C 1
ATOM 3315 O O . ALA A 1 478 ? -10.465 8.580 31.037 1.00 83.81 478 ALA A O 1
ATOM 3316 N N . CYS A 1 479 ? -8.690 7.201 30.899 1.00 88.50 479 CYS A N 1
ATOM 3317 C CA . CYS A 1 479 ? -7.692 8.230 31.171 1.00 88.50 479 CYS A CA 1
ATOM 3318 C C . CYS A 1 479 ? -7.176 8.792 29.851 1.00 88.50 479 CYS A C 1
ATOM 3320 O O . CYS A 1 479 ? -6.629 8.027 29.065 1.00 88.50 479 CYS A O 1
ATOM 3322 N N . CYS A 1 480 ? -7.325 10.101 29.649 1.00 86.75 480 CYS A N 1
ATOM 3323 C CA . CYS A 1 480 ? -7.009 10.763 28.386 1.00 86.75 480 CYS A CA 1
ATOM 3324 C C . CYS A 1 480 ? -6.136 11.999 28.639 1.00 86.75 480 CYS A C 1
ATOM 3326 O O . CYS A 1 480 ? -6.386 12.783 29.563 1.00 86.75 480 CYS A O 1
ATOM 3328 N N . ALA A 1 481 ? -5.088 12.170 27.843 1.00 84.50 481 ALA A N 1
ATOM 3329 C CA . ALA A 1 481 ? -4.258 13.363 27.808 1.00 84.50 481 ALA A CA 1
ATOM 3330 C C . ALA A 1 481 ? -5.007 14.541 27.146 1.00 84.50 481 ALA A C 1
ATOM 3332 O O . ALA A 1 481 ? -5.970 14.338 26.409 1.00 84.50 481 ALA A O 1
ATOM 3333 N N . PRO A 1 482 ? -4.594 15.799 27.382 1.00 77.06 482 PRO A N 1
ATOM 3334 C CA . PRO A 1 482 ? -5.167 16.956 26.689 1.00 77.06 482 PRO A CA 1
ATOM 3335 C C . PRO A 1 482 ? -4.621 17.166 25.258 1.00 77.06 482 PRO A C 1
ATOM 3337 O O . PRO A 1 482 ? -5.063 18.105 24.597 1.00 77.06 482 PRO A O 1
ATOM 3340 N N . ALA A 1 483 ? -3.629 16.375 24.828 1.00 73.19 483 ALA A N 1
ATOM 3341 C CA . ALA A 1 483 ? -3.003 16.350 23.500 1.00 73.19 483 ALA A CA 1
ATOM 3342 C C . ALA A 1 483 ? -2.076 15.116 23.378 1.00 73.19 483 ALA A C 1
ATOM 3344 O O . ALA A 1 483 ? -1.669 14.579 24.410 1.00 73.19 483 ALA A O 1
ATOM 3345 N N . GLU A 1 484 ? -1.701 14.737 22.152 1.00 78.12 484 GLU A N 1
ATOM 3346 C CA . GLU A 1 484 ? -0.828 13.586 21.855 1.00 78.12 484 GLU A CA 1
ATOM 3347 C C . GLU A 1 484 ? 0.633 13.703 22.313 1.00 78.12 484 GLU A C 1
ATOM 3349 O O . GLU A 1 484 ? 1.212 14.795 22.378 1.00 78.12 484 GLU A O 1
ATOM 3354 N N . THR A 1 485 ? 1.259 12.538 22.531 1.00 73.38 485 THR A N 1
ATOM 3355 C CA . THR A 1 485 ? 2.701 12.391 22.799 1.00 73.38 485 THR A CA 1
ATOM 3356 C C . THR A 1 485 ? 3.430 11.754 21.613 1.00 73.38 485 THR A C 1
ATOM 3358 O O . THR A 1 485 ? 3.875 10.610 21.672 1.00 73.38 485 THR A O 1
ATOM 3361 N N . CYS A 1 486 ? 3.594 12.554 20.559 1.00 71.81 486 CYS A N 1
ATOM 3362 C CA . CYS A 1 486 ? 4.220 12.211 19.279 1.00 71.81 486 CYS A CA 1
ATOM 3363 C C . CYS A 1 486 ? 5.364 11.178 19.330 1.00 71.81 486 CYS A C 1
ATOM 3365 O O . CYS A 1 486 ? 6.419 11.428 19.925 1.00 71.81 486 CYS A O 1
ATOM 3367 N N . GLY A 1 487 ? 5.195 10.090 18.582 1.00 61.28 487 GLY A N 1
ATOM 3368 C CA . GLY A 1 487 ? 6.151 9.004 18.399 1.00 61.28 487 GLY A CA 1
ATOM 3369 C C . GLY A 1 487 ? 5.995 7.851 19.392 1.00 61.28 487 GLY A C 1
ATOM 3370 O O . GLY A 1 487 ? 6.935 7.065 19.521 1.00 61.28 487 GLY A O 1
ATOM 3371 N N . ASN A 1 488 ? 4.864 7.746 20.102 1.00 67.25 488 ASN A N 1
ATOM 3372 C CA . ASN A 1 488 ? 4.597 6.638 21.029 1.00 67.25 488 ASN A CA 1
ATOM 3373 C C . ASN A 1 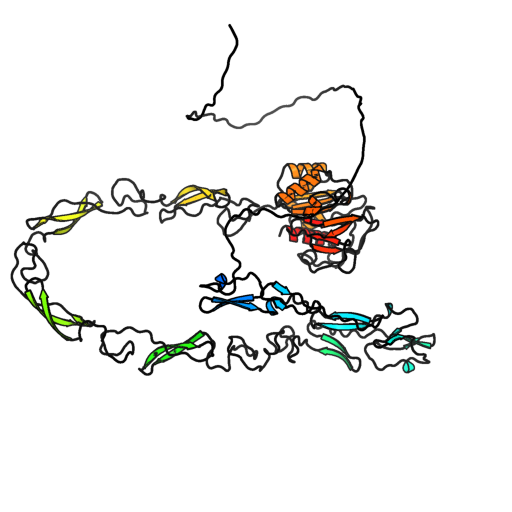488 ? 3.706 5.525 20.437 1.00 67.25 488 ASN A C 1
ATOM 3375 O O . ASN A 1 488 ? 3.599 4.464 21.056 1.00 67.25 488 ASN A O 1
ATOM 3379 N N . GLY A 1 489 ? 3.109 5.726 19.254 1.00 68.56 489 GLY A N 1
ATOM 3380 C CA . GLY A 1 489 ? 2.268 4.732 18.583 1.00 68.56 489 GLY A CA 1
ATOM 3381 C C . GLY A 1 489 ? 0.915 4.483 19.258 1.00 68.56 489 GLY A C 1
ATOM 3382 O O . GLY A 1 489 ? 0.356 3.399 19.096 1.00 68.56 489 GLY A O 1
ATOM 3383 N N . CYS A 1 490 ? 0.408 5.441 20.037 1.00 79.12 490 CYS A N 1
ATOM 3384 C CA . CYS A 1 490 ? -0.847 5.336 20.779 1.00 79.12 490 CYS A CA 1
ATOM 3385 C C . CYS A 1 490 ? -1.823 6.494 20.486 1.00 79.12 490 CYS A C 1
ATOM 3387 O O . CYS A 1 490 ? -1.444 7.500 19.900 1.00 79.12 490 CYS A O 1
ATOM 3389 N N . ASP A 1 491 ? -3.074 6.331 20.933 1.00 80.25 491 ASP A N 1
ATOM 3390 C CA . ASP A 1 491 ? -4.077 7.398 21.090 1.00 80.25 491 ASP A CA 1
ATOM 3391 C C . ASP A 1 491 ? -4.025 7.883 22.550 1.00 80.25 491 ASP A C 1
ATOM 3393 O O . ASP A 1 491 ? -4.573 7.231 23.446 1.00 80.25 491 ASP A O 1
ATOM 3397 N N . ASP A 1 492 ? -3.307 8.973 22.826 1.00 83.19 492 ASP A N 1
ATOM 3398 C CA . ASP A 1 492 ? -3.189 9.516 24.183 1.00 83.19 492 ASP A CA 1
ATOM 3399 C C . ASP A 1 492 ? -4.413 10.356 24.591 1.00 83.19 492 ASP A C 1
ATOM 3401 O O . ASP A 1 492 ? -4.774 10.370 25.773 1.00 83.19 492 ASP A O 1
ATOM 3405 N N . ASN A 1 493 ? -5.054 11.069 23.658 1.00 83.25 493 ASN A N 1
ATOM 3406 C CA . ASN A 1 493 ? -6.181 11.976 23.920 1.00 83.25 493 ASN A CA 1
ATOM 3407 C C . ASN A 1 493 ? -7.580 11.344 23.774 1.00 83.25 493 ASN A C 1
ATOM 3409 O O . ASN A 1 493 ? -8.578 11.996 24.094 1.00 83.25 493 ASN A O 1
ATOM 3413 N N . CYS A 1 494 ? -7.644 10.055 23.433 1.00 85.88 494 CYS A N 1
ATOM 3414 C CA . CYS A 1 494 ? -8.847 9.230 23.296 1.00 85.88 494 CYS A CA 1
ATOM 3415 C C . CYS A 1 494 ? -9.802 9.681 22.174 1.00 85.88 494 CYS A C 1
ATOM 3417 O O . CYS A 1 494 ? -11.024 9.679 22.377 1.00 85.88 494 CYS A O 1
ATOM 3419 N N . ASN A 1 495 ? -9.283 10.104 21.016 1.00 82.88 495 ASN A N 1
ATOM 3420 C CA . ASN A 1 495 ? -10.123 10.556 19.896 1.00 82.88 495 ASN A CA 1
ATOM 3421 C C . ASN A 1 495 ? -10.286 9.542 18.748 1.00 82.88 495 ASN A C 1
ATOM 3423 O O . ASN A 1 495 ? -11.130 9.759 17.875 1.00 82.88 495 ASN A O 1
ATOM 3427 N N . GLY A 1 496 ? -9.556 8.424 18.781 1.00 80.19 496 GLY A N 1
ATOM 3428 C CA . GLY A 1 496 ? -9.580 7.373 17.763 1.00 80.19 496 GLY A CA 1
ATOM 3429 C C . GLY A 1 496 ? -8.536 7.519 16.650 1.00 80.19 496 GLY A C 1
ATOM 3430 O O . GLY A 1 496 ? -8.536 6.702 15.729 1.00 80.19 496 GLY A O 1
ATOM 3431 N N . ALA A 1 497 ? -7.660 8.524 16.715 1.00 69.88 497 ALA A N 1
ATOM 3432 C CA . ALA A 1 497 ? -6.446 8.629 15.906 1.00 69.88 497 ALA A CA 1
ATOM 3433 C C . ALA A 1 497 ? -5.193 8.308 16.745 1.00 69.88 497 ALA A C 1
ATOM 3435 O O . ALA A 1 497 ? -5.260 8.215 17.965 1.00 69.88 497 ALA A O 1
ATOM 3436 N N . ILE A 1 498 ? -4.062 8.087 16.072 1.00 74.50 498 ILE A N 1
ATOM 3437 C CA . ILE A 1 498 ? -2.762 7.787 16.684 1.00 74.50 498 ILE A CA 1
ATOM 3438 C C . ILE A 1 498 ? -1.753 8.823 16.183 1.00 74.50 498 ILE A C 1
ATOM 3440 O O . ILE A 1 498 ? -1.669 9.051 14.972 1.00 74.50 498 ILE A O 1
ATOM 3444 N N . ASP A 1 499 ? -0.966 9.405 17.094 1.00 62.81 499 ASP A N 1
ATOM 3445 C CA . ASP A 1 499 ? 0.124 10.349 16.792 1.00 62.81 499 ASP A CA 1
ATOM 3446 C C . ASP A 1 499 ? -0.289 11.578 15.927 1.00 62.81 499 ASP A C 1
ATOM 3448 O O . ASP A 1 499 ? 0.526 12.151 15.188 1.00 62.81 499 ASP A O 1
ATOM 3452 N N . GLU A 1 500 ? -1.550 12.029 15.986 1.00 67.06 500 GLU A N 1
ATOM 3453 C CA . GLU A 1 500 ? -2.034 13.147 15.170 1.00 67.06 500 GLU A CA 1
ATOM 3454 C C . GLU A 1 500 ? -1.692 14.541 15.737 1.00 67.06 500 GLU A C 1
ATOM 3456 O O . GLU A 1 500 ? -1.294 14.732 16.883 1.00 67.06 500 GLU A O 1
ATOM 3461 N N . GLY A 1 501 ? -1.776 15.572 14.886 1.00 59.97 501 GLY A N 1
ATOM 3462 C CA . GLY A 1 501 ? -1.385 16.947 15.245 1.00 59.97 501 GLY A CA 1
ATOM 3463 C C . GLY A 1 501 ? 0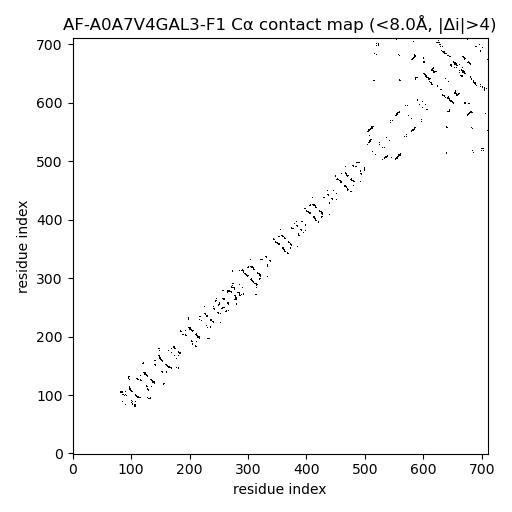.132 17.175 15.386 1.00 59.97 501 GLY A C 1
ATOM 3464 O O . GLY A 1 501 ? 0.573 18.315 15.549 1.00 59.97 501 GLY A O 1
ATOM 3465 N N . CYS A 1 502 ? 0.938 16.119 15.268 1.00 65.50 502 CYS A N 1
ATOM 3466 C CA . CYS A 1 502 ? 2.383 16.134 15.447 1.00 65.50 502 CYS A CA 1
ATOM 3467 C C . CYS A 1 502 ? 3.153 16.824 14.305 1.00 65.50 502 CYS A C 1
ATOM 3469 O O . CYS A 1 502 ? 3.076 16.459 13.129 1.00 65.50 502 CYS A O 1
ATOM 3471 N N . ALA A 1 503 ? 3.967 17.821 14.663 1.00 64.19 503 ALA A N 1
ATOM 3472 C CA . ALA A 1 503 ? 4.824 18.548 13.729 1.00 64.19 503 ALA A CA 1
ATOM 3473 C C . ALA A 1 503 ? 6.131 17.776 13.448 1.00 64.19 503 ALA A C 1
ATOM 3475 O O . ALA A 1 503 ? 7.129 17.988 14.140 1.00 64.19 503 ALA A O 1
ATOM 3476 N N . ARG A 1 504 ? 6.110 16.904 12.423 1.00 77.06 504 ARG A N 1
ATOM 3477 C CA . ARG A 1 504 ? 7.249 16.086 11.941 1.00 77.06 504 ARG A CA 1
ATOM 3478 C C . ARG A 1 504 ? 8.564 16.881 11.901 1.00 77.06 504 ARG A C 1
ATOM 3480 O O . ARG A 1 504 ? 8.709 17.794 11.091 1.00 77.06 504 ARG A O 1
ATOM 3487 N N . ARG A 1 505 ? 9.539 16.521 12.734 1.00 88.38 505 ARG A N 1
ATOM 3488 C CA . ARG A 1 505 ? 10.848 17.177 12.852 1.00 88.38 505 ARG A CA 1
ATOM 3489 C C . ARG A 1 505 ? 11.860 16.541 11.909 1.00 88.38 505 ARG A C 1
ATOM 3491 O O . ARG A 1 505 ? 12.359 15.452 12.182 1.00 88.38 505 ARG A O 1
ATOM 3498 N N . ILE A 1 506 ? 12.225 17.252 10.846 1.00 94.44 506 ILE A N 1
ATOM 3499 C CA . ILE A 1 506 ? 13.204 16.773 9.859 1.00 94.44 506 ILE A CA 1
ATOM 3500 C C . ILE A 1 506 ? 14.553 17.464 10.092 1.00 94.44 506 ILE A C 1
ATOM 3502 O O . ILE A 1 506 ? 14.605 18.670 10.337 1.00 94.44 506 ILE A O 1
ATOM 3506 N N . LEU A 1 507 ? 15.650 16.715 10.007 1.00 97.00 507 LEU A N 1
ATOM 3507 C CA . LEU A 1 507 ? 17.022 17.234 10.024 1.00 97.00 507 LEU A CA 1
ATOM 3508 C C . LEU A 1 507 ? 17.682 16.932 8.678 1.00 97.00 507 LEU A C 1
ATOM 3510 O O . LEU A 1 507 ? 17.601 15.804 8.208 1.00 97.00 507 LEU A O 1
ATOM 3514 N N . VAL A 1 508 ? 18.334 17.915 8.060 1.00 97.62 508 VAL A N 1
ATOM 3515 C CA . VAL A 1 508 ? 18.969 17.757 6.741 1.00 97.62 508 VAL A CA 1
ATOM 3516 C C . VAL A 1 508 ? 20.413 18.230 6.807 1.00 97.62 508 VAL A C 1
ATOM 3518 O O . VAL A 1 508 ? 20.632 19.412 7.064 1.00 97.62 508 VAL A O 1
ATOM 3521 N N . LEU A 1 509 ? 21.390 17.365 6.531 1.00 96.38 509 LEU A N 1
ATOM 3522 C CA . LEU A 1 509 ? 22.721 17.815 6.113 1.00 96.38 509 LEU A CA 1
ATOM 3523 C C . LEU A 1 509 ? 22.737 17.942 4.591 1.00 96.38 509 LEU A C 1
ATOM 3525 O O . LEU A 1 509 ? 22.391 16.992 3.895 1.00 96.38 509 LEU A O 1
ATOM 3529 N N . ARG A 1 510 ? 23.143 19.114 4.099 1.00 91.75 510 ARG A N 1
ATOM 3530 C CA . ARG A 1 510 ? 23.293 19.402 2.669 1.00 91.75 510 ARG A CA 1
ATOM 3531 C C . ARG A 1 510 ? 24.629 20.102 2.429 1.00 91.75 510 ARG A C 1
ATOM 3533 O O . ARG A 1 510 ? 24.707 21.331 2.547 1.00 91.75 510 ARG A O 1
ATOM 3540 N N . GLU A 1 511 ? 25.651 19.331 2.066 1.00 88.31 511 GLU A N 1
ATOM 3541 C CA . GLU A 1 511 ? 26.973 19.831 1.663 1.00 88.31 511 GLU A CA 1
ATOM 3542 C C . GLU A 1 511 ? 27.208 19.587 0.163 1.00 88.31 511 GLU A C 1
ATOM 3544 O O . GLU A 1 511 ? 27.558 18.488 -0.277 1.00 88.31 511 GLU A O 1
ATOM 3549 N N . LEU A 1 512 ? 26.985 20.642 -0.632 1.00 88.19 512 LEU A N 1
ATOM 3550 C CA . LEU A 1 512 ? 27.073 20.593 -2.093 1.00 88.19 512 LEU A CA 1
ATOM 3551 C C . LEU A 1 512 ? 28.523 20.595 -2.589 1.00 88.19 512 LEU A C 1
ATOM 3553 O O . LEU A 1 512 ? 29.307 21.476 -2.223 1.00 88.19 512 LEU A O 1
ATOM 3557 N N . CYS A 1 513 ? 28.829 19.661 -3.489 1.00 85.75 513 CYS A N 1
ATOM 3558 C CA . CYS A 1 513 ? 30.135 19.517 -4.120 1.00 85.75 513 CYS A CA 1
ATOM 3559 C C . CYS A 1 513 ? 30.462 20.700 -5.061 1.00 85.75 513 CYS A C 1
ATOM 3561 O O . CYS A 1 513 ? 29.645 21.596 -5.291 1.00 85.75 513 CYS A O 1
ATOM 3563 N N . GLY A 1 514 ? 31.657 20.686 -5.669 1.00 69.75 514 GLY A N 1
ATOM 3564 C CA . GLY A 1 514 ? 32.207 21.774 -6.500 1.00 69.75 514 GLY A CA 1
ATOM 3565 C C . GLY A 1 514 ? 31.362 22.256 -7.697 1.00 69.75 514 GLY A C 1
ATOM 3566 O O . GLY A 1 514 ? 31.677 23.303 -8.268 1.00 69.75 514 GLY A O 1
ATOM 3567 N N . GLY A 1 515 ? 30.288 21.547 -8.048 1.00 79.25 515 GLY A N 1
ATOM 3568 C CA . GLY A 1 515 ? 29.220 22.016 -8.933 1.00 79.25 515 GLY A CA 1
ATOM 3569 C C . GLY A 1 515 ? 27.900 21.259 -8.737 1.00 79.25 515 GLY A C 1
ATOM 3570 O O . GLY A 1 515 ? 27.196 21.034 -9.719 1.00 79.25 515 GLY A O 1
ATOM 3571 N N . GLY A 1 516 ? 27.611 20.811 -7.511 1.00 86.38 516 GLY A N 1
ATOM 3572 C CA . GLY A 1 516 ? 26.444 19.982 -7.186 1.00 86.38 516 GLY A CA 1
ATOM 3573 C C . GLY A 1 516 ? 25.130 20.766 -7.063 1.00 86.38 516 GLY A C 1
ATOM 3574 O O . GLY A 1 516 ? 25.131 21.962 -6.757 1.00 86.38 516 GLY A O 1
ATOM 3575 N N . VAL A 1 517 ? 24.003 20.087 -7.289 1.00 90.69 517 VAL A N 1
ATOM 3576 C CA . VAL A 1 517 ? 22.643 20.652 -7.239 1.00 90.69 517 VAL A CA 1
ATOM 3577 C C . VAL A 1 517 ? 21.907 20.239 -5.954 1.00 90.69 517 VAL A C 1
ATOM 3579 O O . VAL A 1 517 ? 22.019 19.111 -5.486 1.00 90.69 517 VAL A O 1
ATOM 3582 N N . ASP A 1 518 ? 21.139 21.168 -5.373 1.00 92.31 518 ASP A N 1
ATOM 3583 C CA . ASP A 1 518 ? 20.280 20.928 -4.204 1.00 92.31 518 ASP A CA 1
ATOM 3584 C C . ASP A 1 518 ? 18.899 20.420 -4.631 1.00 92.31 518 ASP A C 1
ATOM 3586 O O . ASP A 1 518 ? 18.070 21.195 -5.115 1.00 92.31 518 ASP A O 1
ATOM 3590 N N . HIS A 1 519 ? 18.653 19.128 -4.416 1.00 94.81 519 HIS A N 1
ATOM 3591 C CA . HIS A 1 519 ? 17.366 18.493 -4.707 1.00 94.81 519 HIS A CA 1
ATOM 3592 C C . HIS A 1 519 ? 16.468 18.321 -3.465 1.00 94.81 519 HIS A C 1
ATOM 3594 O O . HIS A 1 519 ? 15.250 18.217 -3.598 1.00 94.81 519 HIS A O 1
ATOM 3600 N N . ILE A 1 520 ? 17.029 18.364 -2.250 1.00 95.81 520 ILE A N 1
ATOM 3601 C CA . ILE A 1 520 ? 16.279 18.121 -1.003 1.00 95.81 520 ILE A CA 1
ATOM 3602 C C . ILE A 1 520 ? 15.450 19.345 -0.600 1.00 95.81 520 ILE A C 1
ATOM 3604 O O . ILE A 1 520 ? 14.296 19.207 -0.191 1.00 95.81 520 ILE A O 1
ATOM 3608 N N . THR A 1 521 ? 15.997 20.559 -0.722 1.00 94.75 521 THR A N 1
ATOM 3609 C CA . THR A 1 521 ? 15.247 21.781 -0.390 1.00 94.75 521 THR A CA 1
ATOM 3610 C C . THR A 1 521 ? 13.992 21.961 -1.259 1.00 94.75 521 THR A C 1
ATOM 3612 O O . THR A 1 521 ? 12.937 22.250 -0.682 1.00 94.75 521 THR A O 1
ATOM 3615 N N . PRO A 1 522 ? 14.022 21.791 -2.602 1.00 95.19 522 PRO A N 1
ATOM 3616 C CA . PRO A 1 522 ? 12.797 21.830 -3.399 1.00 95.19 522 PRO A CA 1
ATOM 3617 C C . PRO A 1 522 ? 11.843 20.666 -3.084 1.00 95.19 522 PRO A C 1
ATOM 3619 O O . PRO A 1 522 ? 10.654 20.933 -2.931 1.00 95.19 522 PRO A O 1
ATOM 3622 N N . ALA A 1 523 ? 12.323 19.437 -2.852 1.00 95.94 523 ALA A N 1
ATOM 3623 C CA . ALA A 1 523 ? 11.460 18.305 -2.484 1.00 95.94 523 ALA A CA 1
ATOM 3624 C C . ALA A 1 523 ? 10.671 18.579 -1.187 1.00 95.94 523 ALA A C 1
ATOM 3626 O O . ALA A 1 523 ? 9.444 18.481 -1.140 1.00 95.94 523 ALA A O 1
ATOM 3627 N N . LEU A 1 524 ? 11.358 19.056 -0.143 1.00 94.25 524 LEU A N 1
ATOM 3628 C CA . LEU A 1 524 ? 10.730 19.494 1.109 1.00 94.25 524 LEU A CA 1
ATOM 3629 C C . LEU A 1 524 ? 9.805 20.707 0.932 1.00 94.25 524 LEU A C 1
ATOM 3631 O O . LEU A 1 524 ? 8.884 20.890 1.727 1.00 94.25 524 LEU A O 1
ATOM 3635 N N . THR A 1 525 ? 10.032 21.547 -0.080 1.00 94.25 525 THR A N 1
ATOM 3636 C CA . THR A 1 525 ? 9.132 22.663 -0.409 1.00 94.25 525 THR A CA 1
ATOM 3637 C C . THR A 1 525 ? 7.833 22.141 -1.021 1.00 94.25 525 THR A C 1
ATOM 3639 O O . THR A 1 525 ? 6.757 22.553 -0.592 1.00 94.25 525 THR A O 1
ATOM 3642 N N . ASN A 1 526 ? 7.932 21.207 -1.968 1.00 92.00 526 ASN A N 1
ATOM 3643 C CA . ASN A 1 526 ? 6.800 20.636 -2.694 1.00 92.00 526 ASN A CA 1
ATOM 3644 C C . ASN A 1 526 ? 5.914 19.765 -1.786 1.00 92.00 526 ASN A C 1
ATOM 3646 O O . ASN A 1 526 ? 4.693 19.900 -1.821 1.00 92.00 526 ASN A O 1
ATOM 3650 N N . LEU A 1 527 ? 6.512 18.981 -0.879 1.00 91.19 527 LEU A N 1
ATOM 3651 C CA . LEU A 1 527 ? 5.788 18.252 0.177 1.00 91.19 527 LEU A CA 1
ATOM 3652 C C . LEU A 1 527 ? 5.239 19.160 1.303 1.00 91.19 527 LEU A C 1
ATOM 3654 O O . LEU A 1 527 ? 4.594 18.675 2.230 1.00 91.19 527 LEU A O 1
ATOM 3658 N N . GLY A 1 528 ? 5.530 20.468 1.294 1.00 89.00 528 GLY A N 1
ATOM 3659 C CA . GLY A 1 528 ? 5.143 21.404 2.362 1.00 89.00 528 GLY A CA 1
ATOM 3660 C C . GLY A 1 528 ? 5.892 21.221 3.695 1.00 89.00 528 GLY A C 1
ATOM 3661 O O . GLY A 1 528 ? 5.595 21.910 4.672 1.00 89.00 528 GLY A O 1
ATOM 3662 N N . LEU A 1 529 ? 6.883 20.328 3.743 1.00 90.00 529 LEU A N 1
ATOM 3663 C CA . LEU A 1 529 ? 7.627 19.931 4.942 1.00 90.00 529 LEU A CA 1
ATOM 3664 C C . LEU A 1 529 ? 8.777 20.886 5.317 1.00 90.00 529 LEU A C 1
ATOM 3666 O O . LEU A 1 529 ? 9.270 20.827 6.443 1.00 90.00 529 LEU A O 1
ATOM 3670 N N . LEU A 1 530 ? 9.194 21.792 4.422 1.00 90.12 530 LEU A N 1
ATOM 3671 C CA . LEU A 1 530 ? 10.335 22.700 4.632 1.00 90.12 530 LEU A CA 1
ATOM 3672 C C . LEU A 1 530 ? 10.220 23.537 5.920 1.00 90.12 530 LEU A C 1
ATOM 3674 O O . LEU A 1 530 ? 11.227 23.802 6.571 1.00 90.12 530 LEU A O 1
ATOM 3678 N N . ALA A 1 531 ? 9.005 23.928 6.318 1.00 84.75 531 ALA A N 1
ATOM 3679 C CA . ALA A 1 531 ? 8.770 24.695 7.547 1.00 84.75 531 ALA A CA 1
ATOM 3680 C C . ALA A 1 531 ? 9.127 23.923 8.836 1.00 84.75 531 ALA A C 1
ATOM 3682 O O . ALA A 1 531 ? 9.373 24.544 9.872 1.00 84.75 531 ALA A O 1
ATOM 3683 N N . SER A 1 532 ? 9.182 22.591 8.761 1.00 86.25 532 SER A N 1
ATOM 3684 C CA . SER A 1 532 ? 9.503 21.679 9.864 1.00 86.25 532 SER A CA 1
ATOM 3685 C C . SER A 1 532 ? 10.911 21.069 9.741 1.00 86.25 532 SER A C 1
ATOM 3687 O O . SER A 1 532 ? 11.319 20.257 10.577 1.00 86.25 532 SER A O 1
ATOM 3689 N N . ALA A 1 533 ? 11.667 21.465 8.710 1.00 92.31 533 ALA A N 1
ATOM 3690 C CA . ALA A 1 533 ? 13.011 20.982 8.429 1.00 92.31 533 ALA A CA 1
ATOM 3691 C C . ALA A 1 533 ? 14.097 21.921 8.981 1.00 92.31 533 ALA A C 1
ATOM 3693 O O . ALA A 1 533 ? 14.097 23.131 8.754 1.00 92.31 533 ALA A O 1
ATOM 3694 N N . THR A 1 534 ? 15.078 21.349 9.676 1.00 95.31 534 THR A N 1
ATOM 3695 C CA . THR A 1 534 ? 16.310 22.028 10.092 1.00 95.31 534 THR A CA 1
ATOM 3696 C C . THR A 1 534 ? 17.426 21.661 9.121 1.00 95.31 534 THR A C 1
ATOM 3698 O O . THR A 1 534 ? 17.967 20.562 9.198 1.00 95.31 534 THR A O 1
ATOM 3701 N N . VAL A 1 535 ? 17.779 22.573 8.212 1.00 95.25 535 VAL A N 1
ATOM 3702 C CA . VAL A 1 535 ? 18.902 22.378 7.279 1.00 95.25 535 VAL A CA 1
ATOM 3703 C C . VAL A 1 535 ? 20.207 22.859 7.918 1.00 95.25 535 VAL A C 1
ATOM 3705 O O . VAL A 1 535 ? 20.305 24.008 8.354 1.00 95.25 535 VAL A O 1
ATOM 3708 N N . VAL A 1 536 ? 21.211 21.986 7.943 1.00 95.50 536 VAL A N 1
ATOM 3709 C CA . VAL A 1 536 ? 22.587 22.241 8.383 1.00 95.50 536 VAL A CA 1
ATOM 3710 C C . VAL A 1 536 ? 23.573 22.020 7.226 1.00 95.50 536 VAL A C 1
ATOM 3712 O O . VAL A 1 536 ? 23.251 21.383 6.224 1.00 95.50 536 VAL A O 1
ATOM 3715 N N . GLY A 1 537 ? 24.776 22.583 7.354 1.00 92.12 537 GLY A N 1
ATOM 3716 C CA . GLY A 1 537 ? 25.837 22.543 6.335 1.00 92.12 537 GLY A CA 1
ATOM 3717 C C . GLY A 1 537 ? 27.226 22.371 6.950 1.00 92.12 537 GLY A C 1
ATOM 3718 O O . GLY A 1 537 ? 28.152 23.093 6.588 1.00 92.12 537 GLY A O 1
ATOM 3719 N N . SER A 1 538 ? 27.317 21.511 7.966 1.00 94.25 538 SER A N 1
ATOM 3720 C CA . SER A 1 538 ? 28.564 20.926 8.463 1.00 94.25 538 SER A CA 1
ATOM 3721 C C . SER A 1 538 ? 28.261 19.619 9.208 1.00 94.25 538 SER A C 1
ATOM 3723 O O . SER A 1 538 ? 27.319 19.589 10.012 1.00 94.25 538 SER A O 1
ATOM 3725 N N . ASP A 1 539 ? 29.098 18.583 9.052 1.00 95.50 539 ASP A N 1
ATOM 3726 C CA . ASP A 1 539 ? 29.125 17.397 9.944 1.00 95.50 539 ASP A CA 1
ATOM 3727 C C . ASP A 1 539 ? 29.021 17.805 11.426 1.00 95.50 539 ASP A C 1
ATOM 3729 O O . ASP A 1 539 ? 28.266 17.220 12.199 1.00 95.50 539 ASP A O 1
ATOM 3733 N N . SER A 1 540 ? 29.725 18.871 11.818 1.00 95.50 540 SER A N 1
ATOM 3734 C CA . SER A 1 540 ? 29.770 19.345 13.202 1.00 95.50 540 SER A CA 1
ATOM 3735 C C . SER A 1 540 ? 28.436 19.887 13.738 1.00 95.50 540 SER A C 1
ATOM 3737 O O . SER A 1 540 ? 28.161 19.699 14.925 1.00 95.50 540 SER A O 1
ATOM 3739 N N . ASP A 1 541 ? 27.595 20.519 12.907 1.00 95.81 541 ASP A N 1
ATOM 3740 C CA . ASP A 1 541 ? 26.249 20.942 13.318 1.00 95.81 541 ASP A CA 1
ATOM 3741 C C . ASP A 1 541 ? 25.282 19.749 13.250 1.00 95.81 541 ASP A C 1
ATOM 3743 O O . ASP A 1 541 ? 24.563 19.515 14.219 1.00 95.81 541 ASP A O 1
ATOM 3747 N N . LEU A 1 542 ? 25.348 18.898 12.210 1.00 96.94 542 LEU A N 1
ATOM 3748 C CA . LEU A 1 542 ? 24.588 17.633 12.145 1.00 96.94 542 LEU A CA 1
ATOM 3749 C C . LEU A 1 542 ? 24.791 16.802 13.424 1.00 96.94 542 LEU A C 1
ATOM 3751 O O . LEU A 1 542 ? 23.830 16.463 14.118 1.00 96.94 542 LEU A O 1
ATOM 3755 N N . SER A 1 543 ? 26.048 16.557 13.798 1.00 97.12 543 SER A N 1
ATOM 3756 C CA . SER A 1 543 ? 26.418 15.822 15.007 1.00 97.12 543 SER A CA 1
ATOM 3757 C C . SER A 1 543 ? 25.895 16.494 16.282 1.00 97.12 543 SER A C 1
ATOM 3759 O O . SER A 1 543 ? 25.515 15.805 17.233 1.00 97.12 543 SER A O 1
ATOM 3761 N N . ALA A 1 544 ? 25.860 17.829 16.338 1.00 96.25 544 ALA A N 1
ATOM 3762 C CA . ALA A 1 544 ? 25.325 18.568 17.479 1.00 96.25 544 ALA A CA 1
ATOM 3763 C C . ALA A 1 544 ? 23.788 18.495 17.564 1.00 96.25 544 ALA A C 1
ATOM 3765 O O . ALA A 1 544 ? 23.252 18.355 18.666 1.00 96.25 544 ALA A O 1
ATOM 3766 N N . ARG A 1 545 ? 23.071 18.526 16.431 1.00 95.31 545 ARG A N 1
ATOM 3767 C CA . ARG A 1 545 ? 21.603 18.367 16.373 1.00 95.31 545 ARG A CA 1
ATOM 3768 C C . ARG A 1 545 ? 21.152 16.954 16.719 1.00 95.31 545 ARG A C 1
ATOM 3770 O O . ARG A 1 545 ? 20.207 16.813 17.493 1.00 95.31 545 ARG A O 1
ATOM 3777 N N . LEU A 1 546 ? 21.853 15.929 16.234 1.00 96.06 546 LEU A N 1
ATOM 3778 C CA . LEU A 1 546 ? 21.609 14.531 16.613 1.00 96.06 546 LEU A CA 1
ATOM 3779 C C . LEU A 1 546 ? 21.856 14.288 18.114 1.00 96.06 546 LEU A C 1
ATOM 3781 O O . LEU A 1 546 ? 21.176 13.485 18.738 1.00 96.06 546 LEU A O 1
ATOM 3785 N N . ALA A 1 547 ? 22.805 15.006 18.723 1.00 92.50 547 ALA A N 1
ATOM 3786 C CA . ALA A 1 547 ? 23.116 14.880 20.150 1.00 92.50 547 ALA A CA 1
ATOM 3787 C C . ALA A 1 547 ? 22.169 15.647 21.093 1.00 92.50 547 ALA A C 1
ATOM 3789 O O . ALA A 1 547 ? 22.288 15.499 22.309 1.00 92.50 547 ALA A O 1
ATOM 3790 N N . SER A 1 548 ? 21.290 16.510 20.569 1.00 84.00 548 SER A N 1
ATOM 3791 C CA . SER A 1 548 ? 20.499 17.457 21.378 1.00 84.00 548 SER A CA 1
ATOM 3792 C C . SER A 1 548 ? 19.010 17.529 21.023 1.00 84.00 548 SER A C 1
ATOM 3794 O O . SER A 1 548 ? 18.272 18.294 21.646 1.00 84.00 548 SER A O 1
ATOM 3796 N N . GLY A 1 549 ? 18.538 16.731 20.064 1.00 79.94 549 GLY A N 1
ATOM 3797 C CA . GLY A 1 549 ? 17.130 16.666 19.690 1.00 79.94 549 GLY A CA 1
ATOM 3798 C C . GLY A 1 549 ? 16.733 15.307 19.124 1.00 79.94 549 GLY A C 1
ATOM 3799 O O . GLY A 1 549 ? 17.551 14.615 18.529 1.00 79.94 549 GLY A O 1
ATOM 3800 N N . THR A 1 550 ? 15.460 14.964 19.304 1.00 85.38 550 THR A N 1
ATOM 3801 C CA . THR A 1 550 ? 14.765 13.906 18.565 1.00 85.38 550 THR A CA 1
ATOM 3802 C C . THR A 1 550 ? 14.359 14.399 17.176 1.00 85.38 550 THR A C 1
ATOM 3804 O O . THR A 1 550 ? 14.084 15.589 16.995 1.00 85.38 550 THR A O 1
ATOM 3807 N N . TRP A 1 551 ? 14.325 13.492 16.202 1.00 91.56 551 TRP A N 1
ATOM 3808 C CA . TRP A 1 551 ? 14.012 13.778 14.801 1.00 91.56 551 TRP A CA 1
ATOM 3809 C C . TRP A 1 551 ? 13.232 12.596 14.212 1.00 91.56 551 TRP A C 1
ATOM 3811 O O . TRP A 1 551 ? 13.527 11.449 14.537 1.00 91.56 551 TRP A O 1
ATOM 3821 N N . ASP A 1 552 ? 12.253 12.862 13.351 1.00 91.75 552 ASP A N 1
ATOM 3822 C CA . ASP A 1 552 ? 11.421 11.829 12.717 1.00 91.75 552 ASP A CA 1
ATOM 3823 C C . ASP A 1 552 ? 12.102 11.224 11.486 1.00 91.75 552 ASP A C 1
ATOM 3825 O O . ASP A 1 552 ? 11.991 10.022 11.229 1.00 91.75 552 ASP A O 1
ATOM 3829 N N . LEU A 1 553 ? 12.825 12.081 10.759 1.00 95.75 553 LEU A N 1
ATOM 3830 C CA . LEU A 1 553 ? 13.662 11.778 9.605 1.00 95.75 553 LEU A CA 1
ATOM 3831 C C . LEU A 1 553 ? 14.949 12.603 9.688 1.00 95.75 553 LEU A C 1
ATOM 3833 O O . LEU A 1 553 ? 14.920 13.803 9.978 1.00 95.75 553 LEU A O 1
ATOM 3837 N N . VAL A 1 554 ? 16.067 11.962 9.371 1.00 98.12 554 VAL A N 1
ATOM 3838 C CA . VAL A 1 554 ? 17.332 12.617 9.048 1.00 98.12 554 VAL A CA 1
ATOM 3839 C C . VAL A 1 554 ? 17.625 12.349 7.574 1.00 98.12 554 VAL A C 1
ATOM 3841 O O . VAL A 1 554 ? 17.557 11.207 7.133 1.00 98.12 554 VAL A O 1
ATOM 3844 N N . VAL A 1 555 ? 17.946 13.389 6.812 1.00 98.06 555 VAL A N 1
ATOM 3845 C CA . VAL A 1 555 ? 18.415 13.292 5.425 1.00 98.06 555 VAL A CA 1
ATOM 3846 C C . VAL A 1 555 ? 19.870 13.743 5.397 1.00 98.06 555 VAL A C 1
ATOM 3848 O O . VAL A 1 555 ? 20.207 14.795 5.945 1.00 98.06 555 VAL A O 1
ATOM 3851 N N . VAL A 1 556 ? 20.741 12.944 4.795 1.00 97.50 556 VAL A N 1
ATOM 3852 C CA . VAL A 1 556 ? 22.169 13.238 4.662 1.00 97.50 556 VAL A CA 1
ATOM 3853 C C . VAL A 1 556 ? 22.524 13.228 3.185 1.00 97.50 556 VAL A C 1
ATOM 3855 O O . VAL A 1 556 ? 22.386 12.196 2.539 1.00 97.50 556 VAL A O 1
ATOM 3858 N N . ASP A 1 557 ? 22.992 14.366 2.679 1.00 94.38 557 ASP A N 1
ATOM 3859 C CA . ASP A 1 557 ? 23.555 14.519 1.339 1.00 94.38 557 ASP A CA 1
ATOM 3860 C C . ASP A 1 557 ? 24.932 15.184 1.449 1.00 94.38 557 ASP A C 1
ATOM 3862 O O . ASP A 1 557 ? 25.058 16.392 1.690 1.00 94.38 557 ASP A O 1
ATOM 3866 N N . GLU A 1 558 ? 25.964 14.344 1.363 1.00 91.69 558 GLU A N 1
ATOM 3867 C CA . GLU A 1 558 ? 27.357 14.691 1.636 1.00 91.69 558 GLU A CA 1
ATOM 3868 C C . GLU A 1 558 ? 28.296 14.059 0.590 1.00 91.69 558 GLU A C 1
ATOM 3870 O O . GLU A 1 558 ? 28.631 12.871 0.648 1.00 91.69 558 GLU A O 1
ATOM 3875 N N . TYR A 1 559 ? 28.728 14.887 -0.369 1.00 88.12 559 TYR A N 1
ATOM 3876 C CA . TYR A 1 559 ? 29.677 14.555 -1.447 1.00 88.12 559 TYR A CA 1
ATOM 3877 C C . TYR A 1 559 ? 30.815 15.592 -1.545 1.00 88.12 559 TYR A C 1
ATOM 3879 O O . TYR A 1 559 ? 31.374 15.833 -2.615 1.00 88.12 559 TYR A O 1
ATOM 3887 N N . SER A 1 560 ? 31.147 16.223 -0.414 1.00 85.19 560 SER A N 1
ATOM 3888 C CA . SER A 1 560 ? 32.120 17.317 -0.287 1.00 85.19 560 SER A CA 1
ATOM 3889 C C . SER A 1 560 ? 33.179 17.061 0.789 1.00 85.19 560 SER A C 1
ATOM 3891 O O . SER A 1 560 ? 34.360 17.342 0.583 1.00 85.19 560 SER A O 1
ATOM 3893 N N . ASN A 1 561 ? 32.753 16.556 1.947 1.00 88.56 561 ASN A N 1
ATOM 3894 C CA . ASN A 1 561 ? 33.534 16.399 3.171 1.00 88.56 561 ASN A CA 1
ATOM 3895 C C . ASN A 1 561 ? 33.327 15.002 3.785 1.00 88.56 561 ASN A C 1
ATOM 3897 O O . ASN A 1 561 ? 32.565 14.184 3.279 1.00 88.56 561 ASN A O 1
ATOM 3901 N N . TYR A 1 562 ? 34.054 14.689 4.860 1.00 90.75 562 TYR A N 1
ATOM 3902 C CA . TYR A 1 562 ? 33.919 13.410 5.565 1.00 90.75 562 TYR A CA 1
ATOM 3903 C C . TYR A 1 562 ? 32.964 13.545 6.754 1.00 90.75 562 TYR A C 1
ATOM 3905 O O . TYR A 1 562 ? 33.184 14.392 7.625 1.00 90.75 562 TYR A O 1
ATOM 3913 N N . LEU A 1 563 ? 31.989 12.639 6.856 1.00 95.00 563 LEU A N 1
ATOM 3914 C CA . LEU A 1 563 ? 31.238 12.434 8.096 1.00 95.00 563 LEU A CA 1
ATOM 3915 C C . LEU A 1 563 ? 32.179 11.883 9.173 1.00 95.00 563 LEU A C 1
ATOM 3917 O O . LEU A 1 563 ? 32.952 10.951 8.922 1.00 95.00 563 LEU A O 1
ATOM 3921 N N . SER A 1 564 ? 32.116 12.432 10.385 1.00 95.75 564 SER A N 1
ATOM 3922 C CA . SER A 1 564 ? 32.932 11.947 11.500 1.00 95.75 564 SER A CA 1
ATOM 3923 C C . SER A 1 564 ? 32.349 10.666 12.104 1.00 95.75 564 SER A C 1
ATOM 3925 O O . SER A 1 564 ? 31.135 10.452 12.090 1.00 95.75 564 SER A O 1
ATOM 3927 N N . SER A 1 565 ? 33.193 9.810 12.695 1.00 95.44 565 SER A N 1
ATOM 3928 C CA . SER A 1 565 ? 32.723 8.543 13.284 1.00 95.44 565 SER A CA 1
ATOM 3929 C C . SER A 1 565 ? 31.669 8.779 14.370 1.00 95.44 565 SER A C 1
ATOM 3931 O O . SER A 1 565 ? 30.671 8.076 14.419 1.00 95.44 565 SER A O 1
ATOM 3933 N N . THR A 1 566 ? 31.825 9.854 15.151 1.00 97.38 566 THR A N 1
ATOM 3934 C CA . THR A 1 566 ? 30.842 10.315 16.147 1.00 97.38 566 THR A CA 1
ATOM 3935 C C . THR A 1 566 ? 29.479 10.643 15.522 1.00 97.38 566 THR A C 1
ATOM 3937 O O . THR A 1 566 ? 28.447 10.448 16.162 1.00 97.38 566 THR A O 1
ATOM 3940 N N . THR A 1 567 ? 29.444 11.150 14.288 1.00 97.75 567 THR A N 1
ATOM 3941 C CA . THR A 1 567 ? 28.197 11.372 13.543 1.00 97.75 567 THR A CA 1
ATOM 3942 C C . THR A 1 567 ? 27.624 10.055 13.035 1.00 97.75 567 THR A C 1
ATOM 3944 O O . THR A 1 567 ? 26.430 9.834 13.203 1.00 97.75 567 THR A O 1
ATOM 3947 N N . MET A 1 568 ? 28.447 9.139 12.518 1.00 97.44 568 MET A N 1
ATOM 3948 C CA . MET A 1 568 ? 27.994 7.802 12.102 1.00 97.44 568 MET A CA 1
ATOM 3949 C C . MET A 1 568 ? 27.422 6.989 13.279 1.00 97.44 568 MET A C 1
ATOM 3951 O O . MET A 1 568 ? 26.338 6.413 13.153 1.00 97.44 568 MET A O 1
ATOM 3955 N N . ASP A 1 569 ? 28.075 7.020 14.445 1.00 97.81 569 ASP A N 1
ATOM 3956 C CA . ASP A 1 569 ? 27.577 6.467 15.713 1.00 97.81 569 ASP A CA 1
ATOM 3957 C C . ASP A 1 569 ? 26.200 7.053 16.072 1.00 97.81 569 ASP A C 1
ATOM 3959 O O . ASP A 1 569 ? 25.281 6.326 16.454 1.00 97.81 569 ASP A O 1
ATOM 3963 N N . ARG A 1 570 ? 26.033 8.375 15.921 1.00 98.00 570 ARG A N 1
ATOM 3964 C CA . ARG A 1 570 ? 24.777 9.090 16.208 1.00 98.00 570 ARG A CA 1
ATOM 3965 C C . ARG A 1 570 ? 23.675 8.806 15.194 1.00 98.00 570 ARG A C 1
ATOM 3967 O O . ARG A 1 570 ? 22.525 8.714 15.603 1.00 98.00 570 ARG A O 1
ATOM 3974 N N . LEU A 1 571 ? 24.000 8.620 13.915 1.00 98.25 571 LEU A N 1
ATOM 3975 C CA . LEU A 1 571 ? 23.047 8.189 12.889 1.00 98.25 571 LEU A CA 1
ATOM 3976 C C . LEU A 1 571 ? 22.553 6.761 13.177 1.00 98.25 571 LEU A C 1
ATOM 3978 O O . LEU A 1 571 ? 21.349 6.522 13.175 1.00 98.25 571 LEU A O 1
ATOM 3982 N N . ASN A 1 572 ? 23.445 5.833 13.544 1.00 97.56 572 ASN A N 1
ATOM 3983 C CA . ASN A 1 572 ? 23.047 4.498 14.013 1.00 97.56 572 ASN A CA 1
ATOM 3984 C C . ASN A 1 572 ? 22.217 4.557 15.308 1.00 97.56 572 ASN A C 1
ATOM 3986 O O . ASN A 1 572 ? 21.227 3.842 15.424 1.00 97.56 572 ASN A O 1
ATOM 3990 N N . GLY A 1 573 ? 22.580 5.425 16.258 1.00 96.19 573 GLY A N 1
ATOM 3991 C CA . GLY A 1 573 ? 21.822 5.660 17.491 1.00 96.19 573 GLY A CA 1
ATOM 3992 C C . GLY A 1 573 ? 20.420 6.237 17.254 1.00 96.19 573 GLY A C 1
ATOM 3993 O O . GLY A 1 573 ? 19.475 5.844 17.930 1.00 96.19 573 GLY A O 1
ATOM 3994 N N . HIS A 1 574 ? 20.275 7.121 16.265 1.00 96.00 574 HIS A N 1
ATOM 3995 C CA . HIS A 1 574 ? 18.998 7.683 15.816 1.00 96.00 574 HIS A CA 1
ATOM 3996 C C . HIS A 1 574 ? 18.086 6.605 15.216 1.00 96.00 574 HIS A C 1
ATOM 3998 O O . HIS A 1 574 ? 16.938 6.486 15.637 1.00 96.00 574 HIS A O 1
ATOM 4004 N N . VAL A 1 575 ? 18.604 5.756 14.320 1.00 96.12 575 VAL A N 1
ATOM 4005 C CA . VAL A 1 575 ? 17.818 4.641 13.755 1.00 96.12 575 VAL A CA 1
ATOM 4006 C C . VAL A 1 575 ? 17.486 3.588 14.824 1.00 96.12 575 VAL A C 1
ATOM 4008 O O . VAL A 1 575 ? 16.364 3.093 14.879 1.00 96.12 575 VAL A O 1
ATOM 4011 N N . LEU A 1 576 ? 18.410 3.307 15.752 1.00 93.50 576 LEU A N 1
ATOM 4012 C CA . LEU A 1 576 ? 18.156 2.470 16.938 1.00 93.50 576 LEU A CA 1
ATOM 4013 C C . LEU A 1 576 ? 17.041 3.010 17.850 1.00 93.50 576 LEU A C 1
ATOM 4015 O O . LEU A 1 576 ? 16.406 2.224 18.547 1.00 93.50 576 LEU A O 1
ATOM 4019 N N . ALA A 1 577 ? 16.802 4.322 17.852 1.00 88.56 577 ALA A N 1
ATOM 4020 C CA . ALA A 1 577 ? 15.716 4.966 18.589 1.00 88.56 577 ALA A CA 1
ATOM 4021 C C . ALA A 1 577 ? 14.393 5.029 17.793 1.00 88.56 577 ALA A C 1
ATOM 4023 O O . ALA A 1 577 ? 13.474 5.737 18.196 1.00 88.56 577 ALA A O 1
ATOM 4024 N N . GLY A 1 578 ? 14.295 4.328 16.656 1.00 89.12 578 GLY A N 1
ATOM 4025 C CA . GLY A 1 578 ? 13.127 4.333 15.768 1.00 89.12 578 GLY A CA 1
ATOM 4026 C C . GLY A 1 578 ? 13.106 5.475 14.744 1.00 89.12 578 GLY A C 1
ATOM 4027 O O . GLY A 1 578 ? 12.187 5.542 13.925 1.00 89.12 578 GLY A O 1
ATOM 4028 N N . GLY A 1 579 ? 14.107 6.358 14.744 1.00 91.62 579 GLY A N 1
ATOM 4029 C CA . GLY A 1 579 ? 14.238 7.425 13.755 1.00 91.62 579 GLY A CA 1
ATOM 4030 C C . GLY A 1 579 ? 14.481 6.888 12.339 1.00 91.62 579 GLY A C 1
ATOM 4031 O O . GLY A 1 579 ? 15.035 5.806 12.154 1.00 91.62 579 GLY A O 1
ATOM 4032 N N . ARG A 1 580 ? 14.072 7.649 11.319 1.00 97.06 580 ARG A N 1
ATOM 4033 C CA . ARG A 1 580 ? 14.275 7.286 9.903 1.00 97.06 580 ARG A CA 1
ATOM 4034 C C . ARG A 1 580 ? 15.463 8.024 9.294 1.00 97.06 580 ARG A C 1
ATOM 4036 O O . ARG A 1 580 ? 15.789 9.127 9.738 1.00 97.06 580 ARG A O 1
ATOM 4043 N N . LEU A 1 581 ? 16.108 7.433 8.295 1.00 98.38 581 LEU A N 1
ATOM 4044 C CA . LEU A 1 581 ? 17.323 7.946 7.664 1.00 98.38 581 LEU A CA 1
ATOM 4045 C C . LEU A 1 581 ? 17.270 7.783 6.140 1.00 98.38 581 LEU A C 1
ATOM 4047 O O . LEU A 1 581 ? 17.057 6.679 5.654 1.00 98.38 581 LEU A O 1
ATOM 4051 N N . ILE A 1 582 ? 17.549 8.858 5.406 1.00 98.50 582 ILE A N 1
ATOM 4052 C CA . ILE A 1 582 ? 18.000 8.807 4.007 1.00 98.50 582 ILE A CA 1
ATOM 4053 C C . ILE A 1 582 ? 19.492 9.149 4.019 1.00 98.50 582 ILE A C 1
ATOM 4055 O O . ILE A 1 582 ? 19.871 10.209 4.528 1.00 98.50 582 ILE A O 1
ATOM 4059 N N . LEU A 1 583 ? 20.338 8.251 3.511 1.00 97.75 583 LEU A N 1
ATOM 4060 C CA . LEU A 1 583 ? 21.794 8.399 3.517 1.00 97.75 583 LEU A CA 1
ATOM 4061 C C . LEU A 1 583 ? 22.377 8.361 2.101 1.00 97.75 583 LEU A C 1
ATOM 4063 O O . LEU A 1 583 ? 22.559 7.292 1.520 1.00 97.75 583 LEU A O 1
ATOM 4067 N N . SER A 1 584 ? 22.762 9.538 1.622 1.00 95.38 584 SER A N 1
ATOM 4068 C CA . SER A 1 584 ? 23.557 9.766 0.419 1.00 95.38 584 SER A CA 1
ATOM 4069 C C . SER A 1 584 ? 24.954 10.236 0.861 1.00 95.38 584 SER A C 1
ATOM 4071 O O . SER A 1 584 ? 25.121 11.376 1.305 1.00 95.38 584 SER A O 1
ATOM 4073 N N . TYR A 1 585 ? 25.962 9.355 0.822 1.00 93.50 585 TYR A N 1
ATOM 4074 C CA . TYR A 1 585 ? 27.324 9.677 1.275 1.00 93.50 585 TYR A CA 1
ATOM 4075 C C . TYR A 1 585 ? 28.412 9.069 0.387 1.00 93.50 585 TYR A C 1
ATOM 4077 O O . TYR A 1 585 ? 28.373 7.892 0.030 1.00 93.50 585 TYR A O 1
ATOM 4085 N N . TRP A 1 586 ? 29.441 9.859 0.079 1.00 88.44 586 TRP A N 1
ATOM 4086 C CA . TRP A 1 586 ? 30.463 9.491 -0.903 1.00 88.44 586 TRP A CA 1
ATOM 4087 C C . TRP A 1 586 ? 31.525 8.479 -0.431 1.00 88.44 586 TRP A C 1
ATOM 4089 O O . TRP A 1 586 ? 32.098 7.787 -1.276 1.00 88.44 586 TRP A O 1
ATOM 4099 N N . SER A 1 587 ? 31.771 8.321 0.879 1.00 89.06 587 SER A N 1
ATOM 4100 C CA . SER A 1 587 ? 32.771 7.365 1.409 1.00 89.06 587 SER A CA 1
ATOM 4101 C C . SER A 1 587 ? 32.180 6.314 2.357 1.00 89.06 587 SER A C 1
ATOM 4103 O O . SER A 1 587 ? 32.656 6.098 3.474 1.00 89.06 587 SER A O 1
ATOM 4105 N N . LEU A 1 588 ? 31.132 5.609 1.915 1.00 92.69 588 LEU A N 1
ATOM 4106 C CA . LEU A 1 588 ? 30.614 4.438 2.641 1.00 92.69 588 LEU A CA 1
ATOM 4107 C C . LEU A 1 588 ? 31.677 3.339 2.820 1.00 92.69 588 LEU A C 1
ATOM 4109 O O . LEU A 1 588 ? 31.610 2.571 3.776 1.00 92.69 588 LEU A O 1
ATOM 4113 N N . THR A 1 589 ? 32.687 3.295 1.947 1.00 92.19 589 THR A N 1
ATOM 4114 C CA . THR A 1 589 ? 33.844 2.389 2.020 1.00 92.19 589 THR A CA 1
ATOM 4115 C C . THR A 1 589 ? 34.633 2.516 3.323 1.00 92.19 589 THR A C 1
ATOM 4117 O O . THR A 1 589 ? 35.017 1.494 3.890 1.00 92.19 589 THR A O 1
ATOM 4120 N N . ASP A 1 590 ? 34.815 3.732 3.850 1.00 92.50 590 ASP A N 1
ATOM 4121 C CA . ASP A 1 590 ? 35.516 3.954 5.129 1.00 92.50 590 ASP A CA 1
ATOM 4122 C C . ASP A 1 590 ? 34.714 3.427 6.334 1.00 92.50 590 ASP A C 1
ATOM 4124 O O . ASP A 1 590 ? 35.268 3.175 7.405 1.00 92.50 590 ASP A O 1
ATOM 4128 N N . TYR A 1 591 ? 33.407 3.222 6.147 1.00 94.12 591 TYR A N 1
ATOM 4129 C CA . TYR A 1 591 ? 32.460 2.748 7.152 1.00 94.12 591 TYR A CA 1
ATOM 4130 C C . TYR A 1 591 ? 31.833 1.389 6.792 1.00 94.12 591 TYR A C 1
ATOM 4132 O O . TYR A 1 591 ? 30.823 1.009 7.380 1.00 94.12 591 TYR A O 1
ATOM 4140 N N . ALA A 1 592 ? 32.440 0.612 5.886 1.00 94.12 592 ALA A N 1
ATOM 4141 C CA . ALA A 1 592 ? 31.895 -0.667 5.412 1.00 94.12 592 ALA A CA 1
ATOM 4142 C C . ALA A 1 592 ? 31.668 -1.712 6.529 1.00 94.12 592 ALA A C 1
ATOM 4144 O O . ALA A 1 592 ? 30.807 -2.579 6.403 1.00 94.12 592 ALA A O 1
ATOM 4145 N N . SER A 1 593 ? 32.418 -1.621 7.633 1.00 94.75 593 SER A N 1
ATOM 4146 C CA . SER A 1 593 ? 32.281 -2.456 8.839 1.00 94.75 593 SER A CA 1
ATOM 4147 C C . SER A 1 593 ? 31.499 -1.786 9.982 1.00 94.75 593 SER A C 1
ATOM 4149 O O . SER A 1 593 ? 31.411 -2.335 11.081 1.00 94.75 593 SER A O 1
ATOM 4151 N N . HIS A 1 594 ? 30.947 -0.592 9.759 1.00 96.81 594 HIS A N 1
ATOM 4152 C CA . HIS A 1 594 ? 30.201 0.158 10.764 1.00 96.81 594 HIS A CA 1
ATOM 4153 C C . HIS A 1 594 ? 28.792 -0.422 10.954 1.00 96.81 594 HIS A C 1
ATOM 4155 O O . HIS A 1 594 ? 28.110 -0.753 9.984 1.00 96.81 594 HIS A O 1
ATOM 4161 N N . ALA A 1 595 ? 28.306 -0.462 12.200 1.00 96.75 595 ALA A N 1
ATOM 4162 C CA . ALA A 1 595 ? 27.015 -1.068 12.549 1.00 96.75 595 ALA A CA 1
ATOM 4163 C C . ALA A 1 595 ? 25.808 -0.468 11.794 1.00 96.75 595 ALA A C 1
ATOM 4165 O O . ALA A 1 595 ? 24.793 -1.144 11.628 1.00 96.75 595 ALA A O 1
ATOM 4166 N N . LEU A 1 596 ? 25.926 0.771 11.296 1.00 97.38 596 LEU A N 1
ATOM 4167 C CA . LEU A 1 596 ? 24.917 1.390 10.430 1.00 97.38 596 LEU A CA 1
ATOM 4168 C C . LEU A 1 596 ? 24.741 0.655 9.092 1.00 97.38 596 LEU A C 1
ATOM 4170 O O . LEU A 1 596 ? 23.616 0.563 8.624 1.00 97.38 596 LEU A O 1
ATOM 4174 N N . MET A 1 597 ? 25.805 0.114 8.487 1.00 97.00 597 MET A N 1
ATOM 4175 C CA . MET A 1 597 ? 25.714 -0.622 7.214 1.00 97.00 597 MET A CA 1
ATOM 4176 C C . MET A 1 597 ? 25.041 -1.983 7.419 1.00 97.00 597 MET A C 1
ATOM 4178 O O . MET A 1 597 ? 24.132 -2.352 6.678 1.00 97.00 597 MET A O 1
ATOM 4182 N N . THR A 1 598 ? 25.392 -2.674 8.509 1.00 95.44 598 THR A N 1
ATOM 4183 C CA . THR A 1 598 ? 24.712 -3.905 8.939 1.00 95.44 598 THR A CA 1
ATOM 4184 C C . THR A 1 598 ? 23.225 -3.664 9.213 1.00 95.44 598 THR A C 1
ATOM 4186 O O . THR A 1 598 ? 22.397 -4.476 8.816 1.00 95.44 598 THR A O 1
ATOM 4189 N N . ARG A 1 599 ? 22.870 -2.533 9.844 1.00 95.25 599 ARG A N 1
ATOM 4190 C CA . ARG A 1 599 ? 21.475 -2.118 10.081 1.00 95.25 599 ARG A CA 1
ATOM 4191 C C . ARG A 1 599 ? 20.738 -1.736 8.800 1.00 95.25 599 ARG A C 1
ATOM 4193 O O . ARG A 1 599 ? 19.583 -2.105 8.640 1.00 95.25 599 ARG A O 1
ATOM 4200 N N . ALA A 1 600 ? 21.410 -1.028 7.896 1.00 96.44 600 ALA A N 1
ATOM 4201 C CA . ALA A 1 600 ? 20.888 -0.700 6.578 1.00 96.44 600 ALA A CA 1
ATOM 4202 C C . ALA A 1 600 ? 20.685 -1.947 5.698 1.00 96.44 600 ALA A C 1
ATOM 4204 O O . ALA A 1 600 ? 20.045 -1.835 4.664 1.00 96.44 600 ALA A O 1
ATOM 4205 N N . GLY A 1 601 ? 21.192 -3.119 6.106 1.00 97.06 601 GLY A N 1
ATOM 4206 C CA . GLY A 1 601 ? 20.988 -4.400 5.431 1.00 97.06 601 GLY A CA 1
ATOM 4207 C C . GLY A 1 601 ? 21.876 -4.604 4.206 1.00 97.06 601 GLY A C 1
ATOM 4208 O O . GLY A 1 601 ? 21.463 -5.290 3.266 1.00 97.06 601 GLY A O 1
ATOM 4209 N N . VAL A 1 602 ? 23.069 -3.997 4.194 1.00 97.31 602 VAL A N 1
ATOM 4210 C CA . VAL A 1 602 ? 23.984 -3.982 3.042 1.00 97.31 602 VAL A CA 1
ATOM 4211 C C . VAL A 1 602 ? 25.441 -4.257 3.428 1.00 97.31 602 VAL A C 1
ATOM 4213 O O . VAL A 1 602 ? 25.884 -3.986 4.545 1.00 97.31 602 VAL A O 1
ATOM 4216 N N . ALA A 1 603 ? 26.208 -4.749 2.458 1.00 96.50 603 ALA A N 1
ATOM 4217 C CA . ALA A 1 603 ? 27.663 -4.769 2.456 1.00 96.50 603 ALA A CA 1
ATOM 4218 C C . ALA A 1 603 ? 28.181 -3.823 1.360 1.00 96.50 603 ALA A C 1
ATOM 4220 O O . ALA A 1 603 ? 27.740 -3.886 0.209 1.00 96.50 603 ALA A O 1
ATOM 4221 N N . VAL A 1 604 ? 29.119 -2.944 1.719 1.00 95.38 604 VAL A N 1
ATOM 4222 C CA . VAL A 1 604 ? 29.676 -1.935 0.806 1.00 95.38 604 VAL A CA 1
ATOM 4223 C C . VAL A 1 604 ? 30.819 -2.541 -0.013 1.00 95.38 604 VAL A C 1
ATOM 4225 O O . VAL A 1 604 ? 31.771 -3.088 0.545 1.00 95.38 604 VAL A O 1
ATOM 4228 N N . GLY A 1 605 ? 30.712 -2.451 -1.337 1.00 90.44 605 GLY A N 1
ATOM 4229 C CA . GLY A 1 605 ? 31.742 -2.825 -2.304 1.00 90.44 605 GLY A CA 1
ATOM 4230 C C . GLY A 1 605 ? 32.738 -1.693 -2.571 1.00 90.44 605 GLY A C 1
ATOM 4231 O O . GLY A 1 605 ? 32.982 -0.838 -1.723 1.00 90.44 605 GLY A O 1
ATOM 4232 N N . SER A 1 606 ? 33.347 -1.677 -3.759 1.00 88.25 606 SER A N 1
ATOM 4233 C CA . SER A 1 606 ? 34.260 -0.597 -4.151 1.00 88.25 606 SER A CA 1
ATOM 4234 C C . SER A 1 606 ? 33.516 0.656 -4.620 1.00 88.25 606 SER A C 1
ATOM 4236 O O . SER A 1 606 ? 32.399 0.577 -5.134 1.00 88.25 606 SER A O 1
ATOM 4238 N N . SER A 1 607 ? 34.181 1.807 -4.537 1.00 87.38 607 SER A N 1
ATOM 4239 C CA . SER A 1 607 ? 33.806 3.007 -5.294 1.00 87.38 607 SER A CA 1
ATOM 4240 C C . SER A 1 607 ? 33.900 2.768 -6.810 1.00 87.38 607 SER A C 1
ATOM 4242 O O . SER A 1 607 ? 34.629 1.875 -7.260 1.00 87.38 607 SER A O 1
ATOM 4244 N N . TYR A 1 608 ? 33.223 3.603 -7.597 1.00 82.25 608 TYR A N 1
ATOM 4245 C CA . TYR A 1 608 ? 33.437 3.738 -9.044 1.00 82.25 608 TYR A CA 1
ATOM 4246 C C . TYR A 1 608 ? 33.845 5.178 -9.414 1.00 82.25 608 TYR A C 1
ATOM 4248 O O . TYR A 1 608 ? 33.975 6.025 -8.534 1.00 82.25 608 TYR A O 1
ATOM 4256 N N . THR A 1 609 ? 34.177 5.413 -10.692 1.00 74.69 609 THR A N 1
ATOM 4257 C CA . THR A 1 609 ? 34.939 6.602 -11.148 1.00 74.69 609 THR A CA 1
ATOM 4258 C C . THR A 1 609 ? 34.351 7.291 -12.392 1.00 74.69 609 THR A C 1
ATOM 4260 O O . THR A 1 609 ? 35.097 7.820 -13.221 1.00 74.69 609 THR A O 1
ATOM 4263 N N . ALA A 1 610 ? 33.045 7.139 -12.598 1.00 81.75 610 ALA A N 1
ATOM 4264 C CA . ALA A 1 610 ? 32.206 7.931 -13.497 1.00 81.75 610 ALA A CA 1
ATOM 4265 C C . ALA A 1 610 ? 30.733 7.649 -13.138 1.00 81.75 610 ALA A C 1
ATOM 4267 O O . ALA A 1 610 ? 30.438 6.499 -12.801 1.00 81.75 610 ALA A O 1
ATOM 4268 N N . PRO A 1 611 ? 29.794 8.607 -13.243 1.00 84.12 611 PRO A N 1
ATOM 4269 C CA . PRO A 1 611 ? 28.393 8.352 -12.918 1.00 84.12 611 PRO A CA 1
ATOM 4270 C C . PRO A 1 611 ? 27.786 7.257 -13.804 1.00 84.12 611 PRO A C 1
ATOM 4272 O O . PRO A 1 611 ? 28.010 7.223 -15.018 1.00 84.12 611 PRO A O 1
ATOM 4275 N N . LEU A 1 612 ? 27.006 6.366 -13.192 1.00 89.38 612 LEU A N 1
ATOM 4276 C CA . LEU A 1 612 ? 26.367 5.226 -13.848 1.00 89.38 612 LEU A CA 1
ATOM 4277 C C . LEU A 1 612 ? 24.845 5.400 -13.868 1.00 89.38 612 LEU A C 1
ATOM 4279 O O . LEU A 1 612 ? 24.265 5.978 -12.954 1.00 89.38 612 LEU A O 1
ATOM 4283 N N . ALA A 1 613 ? 24.195 4.866 -14.903 1.00 92.38 613 ALA A N 1
ATOM 4284 C CA . ALA A 1 613 ? 22.738 4.868 -14.994 1.00 92.38 613 ALA A CA 1
ATOM 4285 C C . ALA A 1 613 ? 22.112 4.018 -13.875 1.00 92.38 613 ALA A C 1
ATOM 4287 O O . ALA A 1 613 ? 22.530 2.881 -13.657 1.00 92.38 613 ALA A O 1
ATOM 4288 N N . ILE A 1 614 ? 21.084 4.552 -13.219 1.00 95.56 614 ILE 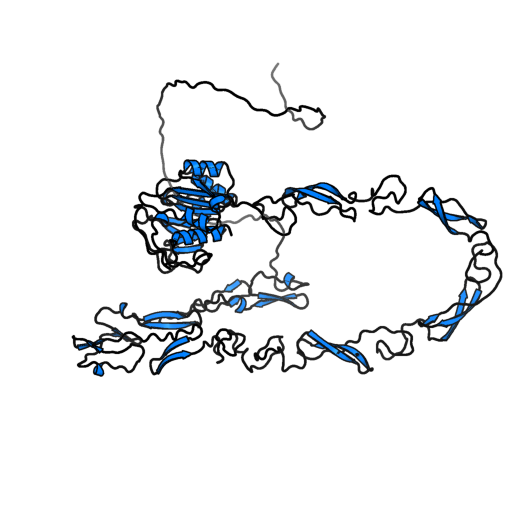A N 1
ATOM 4289 C CA . ILE A 1 614 ? 20.331 3.900 -12.146 1.00 95.56 614 ILE A CA 1
ATOM 4290 C C . ILE A 1 614 ? 19.077 3.290 -12.764 1.00 95.56 614 ILE A C 1
ATOM 4292 O O . ILE A 1 614 ? 18.149 3.993 -13.164 1.00 95.56 614 ILE A O 1
ATOM 4296 N N . ARG A 1 615 ? 19.091 1.967 -12.884 1.00 95.06 615 ARG A N 1
ATOM 4297 C CA . ARG A 1 615 ? 18.042 1.145 -13.483 1.00 95.06 615 ARG A CA 1
ATOM 4298 C C . ARG A 1 615 ? 17.130 0.617 -12.394 1.00 95.06 615 ARG A C 1
ATOM 4300 O O . ARG A 1 615 ? 17.609 -0.001 -11.443 1.00 95.06 615 ARG A O 1
ATOM 4307 N N . ARG A 1 616 ? 15.828 0.860 -12.528 1.00 95.12 616 ARG A N 1
ATOM 4308 C CA . ARG A 1 616 ? 14.820 0.364 -11.582 1.00 95.12 616 ARG A CA 1
ATOM 4309 C C . ARG A 1 616 ? 14.749 -1.161 -11.695 1.00 95.12 616 ARG A C 1
ATOM 4311 O O . ARG A 1 616 ? 14.733 -1.698 -12.798 1.00 95.12 616 ARG A O 1
ATOM 4318 N N . TRP A 1 617 ? 14.763 -1.852 -10.560 1.00 93.19 617 TRP A N 1
ATOM 4319 C CA . TRP A 1 617 ? 14.867 -3.317 -10.488 1.00 93.19 617 TRP A CA 1
ATOM 4320 C C . TRP A 1 617 ? 13.575 -4.005 -10.055 1.00 93.19 617 TRP A C 1
ATOM 4322 O O . TRP A 1 617 ? 13.362 -5.163 -10.397 1.00 93.19 617 TRP A O 1
ATOM 4332 N N . VAL A 1 618 ? 12.724 -3.297 -9.313 1.00 89.69 618 VAL A N 1
ATOM 4333 C CA . VAL A 1 618 ? 11.408 -3.760 -8.858 1.00 89.69 618 VAL A CA 1
ATOM 4334 C C . VAL A 1 618 ? 10.416 -2.603 -8.939 1.00 89.69 618 VAL A C 1
ATOM 4336 O O . VAL A 1 618 ? 10.813 -1.434 -8.858 1.00 89.69 618 VAL A O 1
ATOM 4339 N N . LEU A 1 619 ? 9.123 -2.910 -9.040 1.00 87.00 619 LEU A N 1
ATOM 4340 C CA . LEU A 1 619 ? 8.080 -1.913 -8.815 1.00 87.00 619 LEU A CA 1
ATOM 4341 C C . LEU A 1 619 ? 8.166 -1.426 -7.357 1.00 87.00 619 LEU A C 1
ATOM 4343 O O . LEU A 1 619 ? 8.282 -2.228 -6.432 1.00 87.00 619 LEU A O 1
ATOM 4347 N N . SER A 1 620 ? 8.176 -0.111 -7.142 1.00 91.81 620 SER A N 1
ATOM 4348 C CA . SER A 1 620 ? 8.385 0.475 -5.814 1.00 91.81 620 SER A CA 1
ATOM 4349 C C . SER A 1 620 ? 7.728 1.849 -5.707 1.00 91.81 620 SER A C 1
ATOM 4351 O O . SER A 1 620 ? 7.879 2.631 -6.648 1.00 91.81 620 SER A O 1
ATOM 4353 N N . PRO A 1 621 ? 7.115 2.203 -4.555 1.00 91.31 621 PRO A N 1
ATOM 4354 C CA . PRO A 1 621 ? 6.665 3.566 -4.265 1.00 91.31 621 PRO A CA 1
ATOM 4355 C C . PRO A 1 621 ? 7.746 4.627 -4.499 1.00 91.31 621 PRO A C 1
ATOM 4357 O O . PRO A 1 621 ? 7.428 5.730 -4.932 1.00 91.31 621 PRO A O 1
ATOM 4360 N N . LEU A 1 622 ? 9.027 4.276 -4.312 1.00 95.25 622 LEU A N 1
ATOM 4361 C CA . LEU A 1 622 ? 10.168 5.156 -4.595 1.00 95.25 622 LEU A CA 1
ATOM 4362 C C . LEU A 1 622 ? 10.197 5.667 -6.047 1.00 95.25 622 LEU A C 1
ATOM 4364 O O . LEU A 1 622 ? 10.753 6.728 -6.305 1.00 95.25 622 LEU A O 1
ATOM 4368 N N . PHE A 1 623 ? 9.557 4.966 -6.987 1.00 95.19 623 PHE A N 1
ATOM 4369 C CA . PHE A 1 623 ? 9.466 5.358 -8.396 1.00 95.19 623 PHE A CA 1
ATOM 4370 C C . PHE A 1 623 ? 8.032 5.612 -8.883 1.00 95.19 623 PHE A C 1
ATOM 4372 O O . PHE A 1 623 ? 7.830 5.761 -10.088 1.00 95.19 623 PHE A O 1
ATOM 4379 N N . THR A 1 624 ? 7.036 5.638 -7.991 1.00 92.31 624 THR A N 1
ATOM 4380 C CA . THR A 1 624 ? 5.620 5.790 -8.377 1.00 92.31 624 THR A CA 1
ATOM 4381 C C . THR A 1 624 ? 4.788 6.724 -7.496 1.00 92.31 624 THR A C 1
ATOM 4383 O O . THR A 1 624 ? 3.725 7.147 -7.948 1.00 92.31 624 THR A O 1
ATOM 4386 N N . THR A 1 625 ? 5.231 7.072 -6.280 1.00 88.81 625 THR A N 1
ATOM 4387 C CA . THR A 1 625 ? 4.403 7.810 -5.311 1.00 88.81 625 THR A CA 1
ATOM 4388 C C . THR A 1 625 ? 5.227 8.795 -4.465 1.00 88.81 625 THR A C 1
ATOM 4390 O O . THR A 1 625 ? 6.112 8.352 -3.731 1.00 88.81 625 THR A O 1
ATOM 4393 N N . PRO A 1 626 ? 4.901 10.107 -4.457 1.00 90.81 626 PRO A N 1
ATOM 4394 C CA . PRO A 1 626 ? 3.822 10.761 -5.205 1.00 90.81 626 PRO A CA 1
ATOM 4395 C C . PRO A 1 626 ? 4.097 10.970 -6.706 1.00 90.81 626 PRO A C 1
ATOM 4397 O O . PRO A 1 626 ? 3.162 11.324 -7.419 1.00 90.81 626 PRO A O 1
ATOM 4400 N N . ASN A 1 627 ? 5.328 10.762 -7.189 1.00 92.44 627 ASN A N 1
ATOM 4401 C CA . ASN A 1 627 ? 5.719 11.018 -8.583 1.00 92.44 627 ASN A CA 1
ATOM 4402 C C . ASN A 1 627 ? 6.117 9.736 -9.331 1.00 92.44 627 ASN A C 1
ATOM 4404 O O . ASN A 1 627 ? 6.733 8.839 -8.750 1.00 92.44 627 ASN A O 1
ATOM 4408 N N . ALA A 1 628 ? 5.827 9.674 -10.633 1.00 91.06 628 ALA A N 1
ATOM 4409 C CA . ALA A 1 628 ? 6.147 8.531 -11.487 1.00 91.06 628 ALA A CA 1
ATOM 4410 C C . ALA A 1 628 ? 7.496 8.723 -12.200 1.00 91.06 628 ALA A C 1
ATOM 4412 O O . ALA A 1 628 ? 7.623 9.562 -13.087 1.00 91.06 628 ALA A O 1
ATOM 4413 N N . LEU A 1 629 ? 8.495 7.917 -11.834 1.00 91.75 629 LEU A N 1
ATOM 4414 C CA . LEU A 1 629 ? 9.885 8.077 -12.262 1.00 91.75 629 LEU A CA 1
ATOM 4415 C C . LEU A 1 629 ? 10.360 6.978 -13.208 1.00 91.75 629 LEU A C 1
ATOM 4417 O O . LEU A 1 629 ? 10.117 5.787 -12.992 1.00 91.75 629 LEU A O 1
ATOM 4421 N N . GLY A 1 630 ? 11.114 7.392 -14.227 1.00 89.94 630 GLY A N 1
ATOM 4422 C CA . GLY A 1 630 ? 11.882 6.507 -15.100 1.00 89.94 630 GLY A CA 1
ATOM 4423 C C . GLY A 1 630 ? 13.226 6.084 -14.495 1.00 89.94 630 GLY A C 1
ATOM 4424 O O . GLY A 1 630 ? 13.503 6.280 -13.314 1.00 89.94 630 GLY A O 1
ATOM 4425 N N . ASP A 1 631 ? 14.087 5.506 -15.331 1.00 93.69 631 ASP A N 1
ATOM 4426 C CA . ASP A 1 631 ? 15.481 5.247 -14.959 1.00 93.69 631 ASP A CA 1
ATOM 4427 C C . ASP A 1 631 ? 16.293 6.552 -14.961 1.00 93.69 631 ASP A C 1
ATOM 4429 O O . ASP A 1 631 ? 16.188 7.359 -15.893 1.00 93.69 631 ASP A O 1
ATOM 4433 N N . LEU A 1 632 ? 17.176 6.736 -13.976 1.00 94.31 632 LEU A N 1
ATOM 4434 C CA . LEU A 1 632 ? 18.074 7.891 -13.946 1.00 94.31 632 LEU A CA 1
ATOM 4435 C C . LEU A 1 632 ? 19.261 7.627 -14.876 1.00 94.31 632 LEU A C 1
ATOM 4437 O O . LEU A 1 632 ? 20.024 6.681 -14.692 1.00 94.31 632 LEU A O 1
ATOM 4441 N N . THR A 1 633 ? 19.429 8.466 -15.891 1.00 92.81 633 THR A N 1
ATOM 4442 C CA . THR A 1 633 ? 20.461 8.328 -16.933 1.00 92.81 633 THR A CA 1
ATOM 4443 C C . THR A 1 633 ? 21.196 9.641 -17.233 1.00 92.81 633 THR A C 1
ATOM 4445 O O . THR A 1 633 ? 22.339 9.612 -17.689 1.00 92.81 633 THR A O 1
ATOM 4448 N N . GLY A 1 634 ? 20.580 10.795 -16.956 1.00 89.56 634 GLY A N 1
ATOM 4449 C CA . GLY A 1 634 ? 21.130 12.128 -17.209 1.00 89.56 634 GLY A CA 1
ATOM 4450 C C . GLY A 1 634 ? 21.994 12.669 -16.070 1.00 89.56 634 GLY A C 1
ATOM 4451 O O . GLY A 1 634 ? 21.542 13.510 -15.290 1.00 89.56 634 GLY A O 1
ATOM 4452 N N . PHE A 1 635 ? 23.252 12.232 -16.017 1.00 90.25 635 PHE A N 1
ATOM 4453 C CA . PHE A 1 635 ? 24.257 12.697 -15.055 1.00 90.25 635 PHE A CA 1
ATOM 4454 C C . PHE A 1 635 ? 25.232 13.717 -15.656 1.00 90.25 635 PHE A C 1
ATOM 4456 O O . PHE A 1 635 ? 25.633 13.606 -16.815 1.00 90.25 635 PHE A O 1
ATOM 4463 N N . THR A 1 636 ? 25.692 14.658 -14.830 1.00 88.12 636 THR A N 1
ATOM 4464 C CA . THR A 1 636 ? 26.827 15.542 -15.117 1.00 88.12 636 THR A CA 1
ATOM 4465 C C . THR A 1 636 ? 27.861 15.409 -13.999 1.00 88.12 636 THR A C 1
ATOM 4467 O O . THR A 1 636 ? 27.623 15.883 -12.893 1.00 88.12 636 THR A O 1
ATOM 4470 N N . ASP A 1 637 ? 29.019 14.799 -14.274 1.00 85.44 637 ASP A N 1
ATOM 4471 C CA . ASP A 1 637 ? 30.122 14.726 -13.304 1.00 85.44 637 ASP A CA 1
ATOM 4472 C C . ASP A 1 637 ? 30.682 16.131 -13.003 1.00 85.44 637 ASP A C 1
ATOM 4474 O O . ASP A 1 637 ? 31.460 16.707 -13.770 1.00 85.44 637 ASP A O 1
ATOM 4478 N N . THR A 1 638 ? 30.236 16.696 -11.880 1.00 83.88 638 THR A N 1
ATOM 4479 C CA . THR A 1 638 ? 30.725 17.957 -11.305 1.00 83.88 638 THR A CA 1
ATOM 4480 C C . THR A 1 638 ? 31.428 17.769 -9.959 1.00 83.88 638 THR A C 1
ATOM 4482 O O . THR A 1 638 ? 32.027 18.723 -9.453 1.00 83.88 638 THR A O 1
ATOM 4485 N N . CYS A 1 639 ? 31.376 16.561 -9.386 1.00 80.44 639 CYS A N 1
ATOM 4486 C CA . CYS A 1 639 ? 31.948 16.250 -8.078 1.00 80.44 639 CYS A CA 1
ATOM 4487 C C . CYS A 1 639 ? 33.292 15.507 -8.171 1.00 80.44 639 CYS A C 1
ATOM 4489 O O . CYS A 1 639 ? 34.113 15.650 -7.267 1.00 80.44 639 CYS A O 1
ATOM 4491 N N . GLY A 1 640 ? 33.541 14.733 -9.237 1.00 78.12 640 GLY A N 1
ATOM 4492 C CA . GLY A 1 640 ? 34.682 13.814 -9.336 1.00 78.12 640 GLY A CA 1
ATOM 4493 C C . GLY A 1 640 ? 34.619 12.648 -8.341 1.00 78.12 640 GLY A C 1
ATOM 4494 O O . GLY A 1 640 ? 35.652 12.058 -8.017 1.00 78.12 640 GLY A O 1
ATOM 4495 N N . ILE A 1 641 ? 33.426 12.378 -7.805 1.00 80.19 641 ILE A N 1
ATOM 4496 C CA . ILE A 1 641 ? 33.106 11.299 -6.873 1.00 80.19 641 ILE A CA 1
ATOM 4497 C C . ILE A 1 641 ? 31.667 10.886 -7.175 1.00 80.19 641 ILE A C 1
ATOM 4499 O O . ILE A 1 641 ? 30.781 11.737 -7.127 1.00 80.19 641 ILE A O 1
ATOM 4503 N N . ASP A 1 642 ? 31.460 9.609 -7.496 1.00 79.94 642 ASP A N 1
ATOM 4504 C CA . ASP A 1 642 ? 30.259 9.182 -8.229 1.00 79.94 642 ASP A CA 1
ATOM 4505 C C . ASP A 1 642 ? 29.359 8.211 -7.453 1.00 79.94 642 ASP A C 1
ATOM 4507 O O . ASP A 1 642 ? 28.151 8.166 -7.688 1.00 79.94 642 ASP A O 1
ATOM 4511 N N . GLY A 1 643 ? 29.947 7.436 -6.532 1.00 86.81 643 GLY A N 1
ATOM 4512 C CA . GLY A 1 643 ? 29.238 6.452 -5.718 1.00 86.81 643 GLY A CA 1
ATOM 4513 C C . GLY A 1 643 ? 30.041 5.190 -5.390 1.00 86.81 643 GLY A C 1
ATOM 4514 O O . GLY A 1 643 ? 31.259 5.120 -5.588 1.00 86.81 643 GLY A O 1
ATOM 4515 N N . GLN A 1 644 ? 29.341 4.181 -4.869 1.00 91.94 644 GLN A N 1
ATOM 4516 C CA . GLN A 1 644 ? 29.848 2.846 -4.558 1.00 91.94 644 GLN A CA 1
ATOM 4517 C C . GLN A 1 644 ? 28.881 1.750 -5.024 1.00 91.94 644 GLN A C 1
ATOM 4519 O O . GLN A 1 644 ? 27.682 1.957 -5.222 1.00 91.94 644 GLN A O 1
ATOM 4524 N N . TYR A 1 645 ? 29.419 0.546 -5.171 1.00 92.94 645 TYR A N 1
ATOM 4525 C CA . TYR A 1 645 ? 28.633 -0.664 -5.371 1.00 92.94 645 TYR A CA 1
ATOM 4526 C C . TYR A 1 645 ? 28.104 -1.198 -4.036 1.00 92.94 645 TYR A C 1
ATOM 4528 O O . TYR A 1 645 ? 28.880 -1.332 -3.090 1.00 92.94 645 TYR A O 1
ATOM 4536 N N . LEU A 1 646 ? 26.821 -1.565 -3.958 1.00 96.00 646 LEU A N 1
ATOM 4537 C CA . LEU A 1 646 ? 26.262 -2.282 -2.808 1.00 96.00 646 LEU A CA 1
ATOM 4538 C C . LEU A 1 646 ? 25.901 -3.730 -3.148 1.00 96.00 646 LEU A C 1
ATOM 4540 O O . LEU A 1 646 ? 25.369 -4.032 -4.220 1.00 96.00 646 LEU A O 1
ATOM 4544 N N . THR A 1 647 ? 26.116 -4.609 -2.172 1.00 96.31 647 THR A N 1
ATOM 4545 C CA . THR A 1 647 ? 25.503 -5.939 -2.099 1.00 96.31 647 THR A CA 1
ATOM 4546 C C . THR A 1 647 ? 24.484 -5.919 -0.966 1.00 96.31 647 THR A C 1
ATOM 4548 O O . THR A 1 647 ? 24.836 -5.590 0.166 1.00 96.31 647 THR A O 1
ATOM 4551 N N . THR A 1 648 ? 23.231 -6.271 -1.231 1.00 95.88 648 THR A N 1
ATOM 4552 C CA . THR A 1 648 ? 22.227 -6.435 -0.173 1.00 95.88 648 THR A CA 1
ATOM 4553 C C . THR A 1 648 ? 22.475 -7.713 0.631 1.00 95.88 648 THR A C 1
ATOM 4555 O O . THR A 1 648 ? 22.982 -8.706 0.113 1.00 95.88 648 THR A O 1
ATOM 4558 N N . THR A 1 649 ? 22.144 -7.679 1.922 1.00 94.94 649 THR A N 1
ATOM 4559 C CA . THR A 1 649 ? 22.205 -8.835 2.835 1.00 94.94 649 THR A CA 1
ATOM 4560 C C . THR A 1 649 ? 20.851 -9.095 3.490 1.00 94.94 649 THR A C 1
ATOM 4562 O O . THR A 1 649 ? 20.415 -10.239 3.545 1.00 94.94 649 THR A O 1
ATOM 4565 N N . THR A 1 650 ? 20.167 -8.037 3.932 1.00 95.88 650 THR A N 1
ATOM 4566 C CA . THR A 1 650 ? 18.761 -8.062 4.382 1.00 95.88 650 THR A CA 1
ATOM 4567 C C . THR A 1 650 ? 17.921 -6.921 3.799 1.00 95.88 650 THR A C 1
ATOM 4569 O O . THR A 1 650 ? 16.708 -6.909 3.970 1.00 95.88 650 THR A O 1
ATOM 4572 N N . ALA A 1 651 ? 18.539 -5.956 3.114 1.00 96.25 651 ALA A N 1
ATOM 4573 C CA . ALA A 1 651 ? 17.842 -4.887 2.408 1.00 96.25 651 ALA A CA 1
ATOM 4574 C C . ALA A 1 651 ? 17.241 -5.348 1.075 1.00 96.25 651 ALA A C 1
ATOM 4576 O O . ALA A 1 651 ? 17.767 -6.249 0.418 1.00 96.25 651 ALA A O 1
ATOM 4577 N N . VAL A 1 652 ? 16.204 -4.644 0.627 1.00 95.94 652 VAL A N 1
ATOM 4578 C CA . VAL A 1 652 ? 15.682 -4.752 -0.739 1.00 95.94 652 VAL A CA 1
ATOM 4579 C C . VAL A 1 652 ? 16.423 -3.751 -1.627 1.00 95.94 652 VAL A C 1
ATOM 4581 O O . VAL A 1 652 ? 16.537 -2.572 -1.287 1.00 95.94 652 VAL A O 1
ATOM 4584 N N . ALA A 1 653 ? 16.944 -4.213 -2.766 1.00 96.81 653 ALA A N 1
ATOM 4585 C CA . ALA A 1 653 ? 17.536 -3.350 -3.785 1.00 96.81 653 ALA A CA 1
ATOM 4586 C C . ALA A 1 653 ? 16.453 -2.904 -4.770 1.00 96.81 653 ALA A C 1
ATOM 4588 O O . ALA A 1 653 ? 15.953 -3.710 -5.550 1.00 96.81 653 ALA A O 1
ATOM 4589 N N . HIS A 1 654 ? 16.099 -1.620 -4.740 1.00 96.62 654 HIS A N 1
ATOM 4590 C CA . HIS A 1 654 ? 15.052 -1.076 -5.606 1.00 96.62 654 HIS A CA 1
ATOM 4591 C C . HIS A 1 654 ? 15.583 -0.617 -6.965 1.00 96.62 654 HIS A C 1
ATOM 4593 O O . HIS A 1 654 ? 14.845 -0.635 -7.951 1.00 96.62 654 HIS A O 1
ATOM 4599 N N . ALA A 1 655 ? 16.863 -0.247 -7.035 1.00 97.44 655 ALA A N 1
ATOM 4600 C CA . ALA A 1 655 ? 17.552 0.045 -8.284 1.00 97.44 655 ALA A CA 1
ATOM 4601 C C . ALA A 1 655 ? 19.058 -0.228 -8.188 1.00 97.44 655 ALA A C 1
ATOM 4603 O O . ALA A 1 655 ? 19.639 -0.248 -7.096 1.00 97.44 655 ALA A O 1
ATOM 4604 N N . GLY A 1 656 ? 19.697 -0.386 -9.344 1.00 96.31 656 GLY A N 1
ATOM 4605 C CA . GLY A 1 656 ? 21.131 -0.629 -9.465 1.00 96.31 656 GLY A CA 1
ATOM 4606 C C . GLY A 1 656 ? 21.702 -0.246 -10.827 1.00 96.31 656 GLY A C 1
ATOM 4607 O O . GLY A 1 656 ? 21.021 0.348 -11.657 1.00 96.31 656 GLY A O 1
ATOM 4608 N N . TYR A 1 657 ? 22.973 -0.567 -11.056 1.00 94.75 657 TYR A N 1
ATOM 4609 C CA . TYR A 1 657 ? 23.729 -0.089 -12.225 1.00 94.75 657 TYR A CA 1
ATOM 4610 C C . TYR A 1 657 ? 23.557 -0.946 -13.495 1.00 94.75 657 TYR A C 1
ATOM 4612 O O . TYR A 1 657 ? 24.021 -0.579 -14.576 1.00 94.75 657 TYR A O 1
ATOM 4620 N N . THR A 1 658 ? 22.885 -2.093 -13.378 1.00 93.75 658 THR A N 1
ATOM 4621 C CA . THR A 1 658 ? 22.599 -3.050 -14.460 1.00 93.75 658 THR A CA 1
ATOM 4622 C C . THR A 1 658 ? 21.111 -3.068 -14.798 1.00 93.75 658 THR A C 1
ATOM 4624 O O . THR A 1 658 ? 20.284 -2.796 -13.938 1.00 93.75 658 THR A O 1
ATOM 4627 N N . VAL A 1 659 ? 20.746 -3.419 -16.037 1.00 89.56 659 VAL A N 1
ATOM 4628 C CA . VAL A 1 659 ? 19.338 -3.436 -16.508 1.00 89.56 659 VAL A CA 1
ATOM 4629 C C . VAL A 1 659 ? 18.424 -4.425 -15.771 1.00 89.56 659 VAL A C 1
ATOM 4631 O O . VAL A 1 659 ? 17.209 -4.314 -15.867 1.00 89.56 659 VAL A O 1
ATOM 4634 N N . SER A 1 660 ? 19.001 -5.368 -15.031 1.00 88.56 660 SER A N 1
ATOM 4635 C CA . SER A 1 660 ? 18.318 -6.335 -14.172 1.00 88.56 660 SER A CA 1
ATOM 4636 C C . SER A 1 660 ? 19.087 -6.505 -12.849 1.00 88.56 660 SER A C 1
ATOM 4638 O O . SER A 1 660 ? 20.261 -6.105 -12.781 1.00 88.56 660 SER A O 1
ATOM 4640 N N . PRO A 1 661 ? 18.465 -7.083 -11.799 1.00 92.75 661 PRO A N 1
ATOM 4641 C CA . PRO A 1 661 ? 19.115 -7.352 -10.519 1.00 92.75 661 PRO A CA 1
ATOM 4642 C C . PRO A 1 661 ? 20.432 -8.123 -10.652 1.00 92.75 661 PRO A C 1
ATOM 4644 O O . PRO A 1 661 ? 20.479 -9.208 -11.231 1.00 92.75 661 PRO A O 1
ATOM 4647 N N . ALA A 1 662 ? 21.506 -7.583 -10.073 1.00 90.06 662 ALA A N 1
ATOM 4648 C CA . ALA A 1 662 ? 22.815 -8.230 -10.054 1.00 90.06 662 ALA A CA 1
ATOM 4649 C C . ALA A 1 662 ? 23.526 -8.054 -8.702 1.00 90.06 662 ALA A C 1
ATOM 4651 O O . ALA A 1 662 ? 23.548 -6.972 -8.108 1.00 90.06 662 ALA A O 1
ATOM 4652 N N . GLY A 1 663 ? 24.141 -9.135 -8.213 1.00 90.19 663 GLY A N 1
ATOM 4653 C CA . GLY A 1 663 ? 24.877 -9.133 -6.949 1.00 90.19 663 GLY A CA 1
ATOM 4654 C C . GLY A 1 663 ? 26.036 -8.134 -6.972 1.00 90.19 663 GLY A C 1
ATOM 4655 O O . GLY A 1 663 ? 26.871 -8.165 -7.873 1.00 90.19 663 GLY A O 1
ATOM 4656 N N . GLY A 1 664 ? 26.085 -7.240 -5.982 1.00 93.12 664 GLY A N 1
ATOM 4657 C CA . GLY A 1 664 ? 27.099 -6.187 -5.923 1.00 93.12 664 GLY A CA 1
ATOM 4658 C C . GLY A 1 664 ? 26.909 -5.065 -6.947 1.00 93.12 664 GLY A C 1
ATOM 4659 O O . GLY A 1 664 ? 27.889 -4.414 -7.292 1.00 93.12 664 GLY A O 1
ATOM 4660 N N . GLN A 1 665 ? 25.698 -4.849 -7.473 1.00 95.50 665 GLN A N 1
ATOM 4661 C CA . GLN A 1 665 ? 25.373 -3.739 -8.385 1.00 95.50 665 GLN A CA 1
ATOM 4662 C C . GLN A 1 665 ? 24.228 -2.844 -7.881 1.00 95.50 665 GLN A C 1
ATOM 4664 O O . GLN A 1 665 ? 23.753 -1.999 -8.636 1.00 95.50 665 GLN A O 1
ATOM 4669 N N . ALA A 1 666 ? 23.775 -3.006 -6.633 1.00 96.38 666 ALA A N 1
ATOM 4670 C CA . ALA A 1 666 ? 22.703 -2.178 -6.086 1.00 96.38 666 ALA A CA 1
ATOM 4671 C C . ALA A 1 666 ? 23.182 -0.733 -5.851 1.00 96.38 666 ALA A C 1
ATOM 4673 O O . ALA A 1 666 ? 24.335 -0.502 -5.470 1.00 96.38 666 ALA A O 1
ATOM 4674 N N . ALA A 1 667 ? 22.277 0.219 -6.082 1.00 95.69 667 ALA A N 1
ATOM 4675 C CA . ALA A 1 667 ? 22.515 1.662 -6.014 1.00 95.69 667 ALA A CA 1
ATOM 4676 C C . ALA A 1 667 ? 21.507 2.393 -5.111 1.00 95.69 667 ALA A C 1
ATOM 4678 O O . ALA A 1 667 ? 21.863 3.390 -4.487 1.00 95.69 667 ALA A O 1
ATOM 4679 N N . LEU A 1 668 ? 20.273 1.883 -5.028 1.00 97.50 668 LEU A N 1
ATOM 4680 C CA . LEU A 1 668 ? 19.219 2.346 -4.125 1.00 97.50 668 LEU A CA 1
ATOM 4681 C C . LEU A 1 668 ? 18.693 1.156 -3.318 1.00 97.50 668 LEU A C 1
ATOM 4683 O O . LEU A 1 668 ? 18.190 0.188 -3.899 1.00 97.50 668 LEU A O 1
ATOM 4687 N N . THR A 1 669 ? 18.796 1.220 -1.991 1.00 97.88 669 THR A N 1
ATOM 4688 C CA . THR A 1 669 ? 18.400 0.121 -1.091 1.00 97.88 669 THR A CA 1
ATOM 4689 C C . THR A 1 669 ? 17.558 0.602 0.086 1.00 97.88 669 THR A C 1
ATOM 4691 O O . THR A 1 669 ? 17.894 1.622 0.687 1.00 97.88 669 THR A O 1
ATOM 4694 N N . VAL A 1 670 ? 16.528 -0.168 0.453 1.00 98.00 670 VAL A N 1
ATOM 4695 C CA . VAL A 1 670 ? 15.697 0.038 1.655 1.00 98.00 670 VAL A CA 1
ATOM 4696 C C . VAL A 1 670 ? 15.969 -1.087 2.654 1.00 98.00 670 VAL A C 1
ATOM 4698 O O . VAL A 1 670 ? 15.938 -2.264 2.289 1.00 98.00 670 VAL A O 1
ATOM 4701 N N . SER A 1 671 ? 16.222 -0.748 3.919 1.00 97.00 671 SER A N 1
ATOM 4702 C CA . SER A 1 671 ? 16.406 -1.730 4.995 1.00 97.00 671 SER A CA 1
ATOM 4703 C C . SER A 1 671 ? 15.118 -2.507 5.303 1.00 97.00 671 SER A C 1
ATOM 4705 O O . SER A 1 671 ? 14.014 -1.987 5.150 1.00 97.00 671 SER A O 1
ATOM 4707 N N . ALA A 1 672 ? 15.239 -3.746 5.795 1.00 92.88 672 ALA A N 1
ATOM 4708 C CA . ALA A 1 672 ? 14.088 -4.612 6.093 1.00 92.88 672 ALA A CA 1
ATOM 4709 C C . ALA A 1 672 ? 13.058 -3.992 7.065 1.00 92.88 672 ALA A C 1
ATOM 4711 O O . ALA A 1 672 ? 11.864 -4.251 6.954 1.00 92.88 672 ALA A O 1
ATOM 4712 N N . ASP A 1 673 ? 13.509 -3.144 7.996 1.00 89.44 673 ASP A N 1
ATOM 4713 C CA . ASP A 1 673 ? 12.665 -2.414 8.955 1.00 89.44 673 ASP A CA 1
ATOM 4714 C C . ASP A 1 673 ? 12.021 -1.131 8.380 1.00 89.44 673 ASP A C 1
ATOM 4716 O O . ASP A 1 673 ? 11.325 -0.412 9.103 1.00 89.44 673 ASP A O 1
ATOM 4720 N N . ARG A 1 674 ? 12.275 -0.828 7.097 1.00 92.38 674 ARG A N 1
ATOM 4721 C CA . ARG A 1 674 ? 11.890 0.401 6.379 1.00 92.38 674 ARG A CA 1
ATOM 4722 C C . ARG A 1 674 ? 12.286 1.688 7.122 1.00 92.38 674 ARG A C 1
ATOM 4724 O O . ARG A 1 674 ? 11.583 2.695 7.054 1.00 92.38 674 ARG A O 1
ATOM 4731 N N . ARG A 1 675 ? 13.412 1.676 7.854 1.00 94.31 675 ARG A N 1
ATOM 4732 C CA . ARG A 1 675 ? 13.953 2.864 8.548 1.00 94.31 675 ARG A CA 1
ATOM 4733 C C . ARG A 1 675 ? 15.101 3.547 7.813 1.00 94.31 675 ARG A C 1
ATOM 4735 O O . ARG A 1 675 ? 15.316 4.732 8.058 1.00 94.31 675 ARG A O 1
ATOM 4742 N N . VAL A 1 676 ? 15.831 2.842 6.949 1.00 98.00 676 VAL A N 1
ATOM 4743 C CA . VAL A 1 676 ? 16.991 3.378 6.224 1.00 98.00 676 VAL A CA 1
ATOM 4744 C C . VAL A 1 676 ? 16.799 3.227 4.720 1.00 98.00 676 VAL A C 1
ATOM 4746 O O . VAL A 1 676 ? 16.667 2.113 4.218 1.00 98.00 676 VAL A O 1
ATOM 4749 N N . ILE A 1 677 ? 16.852 4.351 4.013 1.00 98.50 677 ILE A N 1
ATOM 4750 C CA . ILE A 1 677 ? 17.131 4.419 2.578 1.00 98.50 677 ILE A CA 1
ATOM 4751 C C . ILE A 1 677 ? 18.608 4.782 2.420 1.00 98.50 677 ILE A C 1
ATOM 4753 O O . ILE A 1 677 ? 19.126 5.643 3.139 1.00 98.50 677 ILE A O 1
ATOM 4757 N N . LEU A 1 678 ? 19.295 4.116 1.496 1.00 97.81 678 LEU A N 1
ATOM 4758 C CA . LEU A 1 678 ? 20.690 4.394 1.176 1.00 97.81 678 LEU A CA 1
ATOM 4759 C C . LEU A 1 678 ? 20.851 4.579 -0.336 1.00 97.81 678 LEU A C 1
ATOM 4761 O O . LEU A 1 678 ? 20.508 3.686 -1.118 1.00 97.81 678 LEU A O 1
ATOM 4765 N N . ASN A 1 679 ? 21.438 5.719 -0.700 1.00 96.94 679 ASN A N 1
ATOM 4766 C CA . ASN A 1 679 ? 21.677 6.159 -2.067 1.00 96.94 679 ASN A CA 1
ATOM 4767 C C . ASN A 1 679 ? 23.188 6.088 -2.325 1.00 96.94 679 ASN A C 1
ATOM 4769 O O . ASN A 1 679 ? 23.952 6.959 -1.911 1.00 96.94 679 ASN A O 1
ATOM 4773 N N . ALA A 1 680 ? 23.637 5.013 -2.975 1.00 95.19 680 ALA A N 1
ATOM 4774 C CA . ALA A 1 680 ? 25.055 4.733 -3.227 1.00 95.19 680 ALA A CA 1
ATOM 4775 C C . ALA A 1 680 ? 25.575 5.326 -4.550 1.00 95.19 680 ALA A C 1
ATOM 4777 O O . ALA A 1 680 ? 26.669 4.995 -4.995 1.00 95.19 680 ALA A O 1
ATOM 4778 N N . PHE A 1 681 ? 24.800 6.207 -5.176 1.00 93.69 681 PHE A N 1
ATOM 4779 C CA . PHE A 1 681 ? 25.189 7.078 -6.287 1.00 93.69 681 PHE A CA 1
ATOM 4780 C C . PHE A 1 681 ? 25.199 8.531 -5.799 1.00 93.69 681 PHE A C 1
ATOM 4782 O O . PHE A 1 681 ? 24.709 8.804 -4.707 1.00 93.69 681 PHE A O 1
ATOM 4789 N N . THR A 1 682 ? 25.737 9.476 -6.568 1.00 92.00 682 THR A N 1
ATOM 4790 C CA . THR A 1 682 ? 25.712 10.906 -6.209 1.00 92.00 682 THR A CA 1
ATOM 4791 C C . THR A 1 682 ? 24.411 11.589 -6.662 1.00 92.00 682 THR A C 1
ATOM 4793 O O . THR A 1 682 ? 24.222 11.775 -7.863 1.00 92.00 682 THR A O 1
ATOM 4796 N N . PRO A 1 683 ? 23.521 12.041 -5.751 1.00 93.12 683 PRO A N 1
ATOM 4797 C CA . PRO A 1 683 ? 22.273 12.721 -6.124 1.00 93.12 683 PRO A CA 1
ATOM 4798 C C . PRO A 1 683 ? 22.525 14.062 -6.814 1.00 93.12 683 PRO A C 1
ATOM 4800 O O . PRO A 1 683 ? 21.865 14.410 -7.788 1.00 93.12 683 PRO A O 1
ATOM 4803 N N . GLN A 1 684 ? 23.526 14.794 -6.317 1.00 91.75 684 GLN A N 1
ATOM 4804 C CA . GLN A 1 684 ? 23.849 16.172 -6.696 1.00 91.75 684 GLN A CA 1
ATOM 4805 C C . GLN A 1 684 ? 24.320 16.343 -8.152 1.00 91.75 684 GLN A C 1
ATOM 4807 O O . GLN A 1 684 ? 24.448 17.479 -8.613 1.00 91.75 684 GLN A O 1
ATOM 4812 N N . THR A 1 685 ? 24.630 15.246 -8.854 1.00 90.62 685 THR A N 1
ATOM 4813 C CA . THR A 1 685 ? 25.080 15.233 -10.257 1.00 90.62 685 THR A CA 1
ATOM 4814 C C . THR A 1 685 ? 23.965 14.877 -11.242 1.00 90.62 685 THR A C 1
ATOM 4816 O O . THR A 1 685 ? 24.192 14.955 -12.452 1.00 90.62 685 THR A O 1
ATOM 4819 N N . VAL A 1 686 ? 22.759 14.517 -10.783 1.00 92.00 686 VAL A N 1
ATOM 4820 C CA . VAL A 1 686 ? 21.630 14.241 -11.684 1.00 92.00 686 VAL A CA 1
ATOM 4821 C C . VAL A 1 686 ? 21.035 15.551 -12.187 1.00 92.00 686 VAL A C 1
ATOM 4823 O O . VAL A 1 686 ? 20.479 16.352 -11.441 1.00 92.00 686 VAL A O 1
ATOM 4826 N N . THR A 1 687 ? 21.111 15.749 -13.497 1.00 86.31 687 THR A N 1
ATOM 4827 C CA . THR A 1 687 ? 20.595 16.938 -14.189 1.00 86.31 687 THR A CA 1
ATOM 4828 C C . THR A 1 687 ? 19.416 16.616 -15.111 1.00 86.31 687 THR A C 1
ATOM 4830 O O . THR A 1 687 ? 19.032 17.448 -15.930 1.00 86.31 687 THR A O 1
ATOM 4833 N N . GLN A 1 688 ? 18.873 15.400 -15.014 1.00 92.31 688 GLN A N 1
ATOM 4834 C CA . GLN A 1 688 ? 17.741 14.934 -15.811 1.00 92.31 688 GLN A CA 1
ATOM 4835 C C . GLN A 1 688 ? 16.400 15.493 -15.293 1.00 92.31 688 GLN A C 1
ATOM 4837 O O . GLN A 1 688 ? 16.207 15.693 -14.094 1.00 92.31 688 GLN A O 1
ATOM 4842 N N . ASN A 1 689 ? 15.529 15.780 -16.257 1.00 89.81 689 ASN A N 1
ATOM 4843 C CA . ASN A 1 689 ? 14.091 16.024 -16.172 1.00 89.81 689 ASN A CA 1
ATOM 4844 C C . ASN A 1 689 ? 13.555 15.224 -17.373 1.00 89.81 689 ASN A C 1
ATOM 4846 O O . ASN A 1 689 ? 13.800 15.615 -18.518 1.00 89.81 689 ASN A O 1
ATOM 4850 N N . ALA A 1 690 ? 13.035 14.019 -17.134 1.00 87.00 690 ALA A N 1
ATOM 4851 C CA . ALA A 1 690 ? 12.763 13.048 -18.199 1.00 87.00 690 ALA A CA 1
ATOM 4852 C C . ALA A 1 690 ? 11.360 13.175 -18.811 1.00 87.00 690 ALA A C 1
ATOM 4854 O O . ALA A 1 690 ? 11.194 12.910 -20.003 1.00 87.00 690 ALA A O 1
ATOM 4855 N N . ASP A 1 691 ? 10.367 13.580 -18.018 1.00 83.31 691 ASP A N 1
ATOM 4856 C CA . ASP A 1 691 ? 8.967 13.702 -18.438 1.00 83.31 691 ASP A CA 1
ATOM 4857 C C . ASP A 1 691 ? 8.622 15.094 -19.017 1.00 83.31 691 ASP A C 1
ATOM 4859 O O . ASP A 1 691 ? 7.746 15.219 -19.876 1.00 83.31 691 ASP A O 1
ATOM 4863 N N . GLY A 1 692 ? 9.358 16.131 -18.606 1.00 83.25 692 GLY A N 1
ATOM 4864 C CA . GLY A 1 692 ? 9.178 17.514 -19.033 1.00 83.25 692 GLY A CA 1
ATOM 4865 C C . GLY A 1 692 ? 8.411 18.429 -18.069 1.00 83.25 692 GLY A C 1
ATOM 4866 O O . GLY A 1 692 ? 8.155 19.568 -18.469 1.00 83.25 692 GLY A O 1
ATOM 4867 N N . ASP A 1 693 ? 8.022 18.007 -16.854 1.00 84.88 693 ASP A N 1
ATOM 4868 C CA . ASP A 1 693 ? 7.082 18.793 -16.018 1.00 84.88 693 ASP A CA 1
ATOM 4869 C C . ASP A 1 693 ? 7.662 20.140 -15.523 1.00 84.88 693 ASP A C 1
ATOM 4871 O O . ASP A 1 693 ? 6.979 21.171 -15.520 1.00 84.88 693 ASP A O 1
ATOM 4875 N N . GLY A 1 694 ? 8.949 20.144 -15.163 1.00 83.06 694 GLY A N 1
ATOM 4876 C CA . GLY A 1 694 ? 9.714 21.287 -14.661 1.00 83.06 694 GLY A CA 1
ATOM 4877 C C . GLY A 1 694 ? 10.547 21.002 -13.401 1.00 83.06 694 GLY A C 1
ATOM 4878 O O . GLY A 1 694 ? 11.404 21.821 -13.053 1.00 83.06 694 GLY A O 1
ATOM 4879 N N . LYS A 1 695 ? 10.337 19.865 -12.730 1.00 87.25 695 LYS A N 1
ATOM 4880 C CA . LYS A 1 695 ? 11.164 19.313 -11.650 1.00 87.25 695 LYS A CA 1
ATOM 4881 C C . LYS A 1 695 ? 12.295 18.441 -12.222 1.00 87.25 695 LYS A C 1
ATOM 4883 O O . LYS A 1 695 ? 12.081 17.706 -13.173 1.00 87.25 695 LYS A O 1
ATOM 4888 N N . PRO A 1 696 ? 13.510 18.447 -11.663 1.00 93.62 696 PRO A N 1
ATOM 4889 C CA . PRO A 1 696 ? 14.477 17.380 -11.926 1.00 93.62 696 PRO A CA 1
ATOM 4890 C C . PRO A 1 696 ? 14.043 16.059 -11.270 1.00 93.62 696 PRO A C 1
ATOM 4892 O O . PRO A 1 696 ? 13.617 16.095 -10.115 1.00 93.62 696 PRO A O 1
ATOM 4895 N N . ASP A 1 697 ? 14.272 14.911 -11.914 1.00 94.50 697 ASP A N 1
ATOM 4896 C CA . ASP A 1 697 ? 13.877 13.578 -11.414 1.00 94.50 697 ASP A CA 1
ATOM 4897 C C . ASP A 1 697 ? 14.404 13.273 -9.992 1.00 94.50 697 ASP A C 1
ATOM 4899 O O . ASP A 1 697 ? 13.778 12.538 -9.238 1.00 94.50 697 ASP A O 1
ATOM 4903 N N . MET A 1 698 ? 15.539 13.852 -9.567 1.00 95.44 698 MET A N 1
ATOM 4904 C CA . MET A 1 698 ? 16.034 13.689 -8.184 1.00 95.44 698 MET A CA 1
ATOM 4905 C C . MET A 1 698 ? 15.305 14.534 -7.139 1.00 95.44 698 MET A C 1
ATOM 4907 O O . MET A 1 698 ? 15.360 14.206 -5.957 1.00 95.44 698 MET A O 1
ATOM 4911 N N . VAL A 1 699 ? 14.623 15.612 -7.534 1.00 97.00 699 VAL A N 1
ATOM 4912 C CA . VAL A 1 699 ? 13.691 16.300 -6.626 1.00 97.00 699 VAL A CA 1
ATOM 4913 C C . VAL A 1 699 ? 12.507 15.382 -6.361 1.00 97.00 699 VAL A C 1
ATOM 4915 O O . VAL A 1 699 ? 12.118 15.195 -5.215 1.00 97.00 699 VAL A O 1
ATOM 4918 N N . GLU A 1 700 ? 11.999 14.743 -7.408 1.00 96.06 700 GLU A N 1
ATOM 4919 C CA . GLU A 1 700 ? 10.908 13.779 -7.322 1.00 96.06 700 GLU A CA 1
ATOM 4920 C C . GLU A 1 700 ? 11.295 12.490 -6.599 1.00 96.06 700 GLU A C 1
ATOM 4922 O O . GLU A 1 700 ? 10.498 11.992 -5.809 1.00 96.06 700 GLU A O 1
ATOM 4927 N N . LEU A 1 701 ? 12.517 11.979 -6.790 1.00 97.31 701 LEU A N 1
ATOM 4928 C CA . LEU A 1 701 ? 12.979 10.806 -6.049 1.00 97.31 701 LEU A CA 1
ATOM 4929 C C . LEU A 1 701 ? 13.103 11.137 -4.561 1.00 97.31 701 LEU A C 1
ATOM 4931 O O . LEU A 1 701 ? 12.619 10.366 -3.742 1.00 97.31 701 LEU A O 1
ATOM 4935 N N . TYR A 1 702 ? 13.619 12.315 -4.190 1.00 97.75 702 TYR A N 1
ATOM 4936 C CA . TYR A 1 702 ? 13.567 12.749 -2.792 1.00 97.75 702 TYR A CA 1
ATOM 4937 C C . TYR A 1 702 ? 12.129 12.996 -2.297 1.00 97.75 702 TYR A C 1
ATOM 4939 O O . TYR A 1 702 ? 11.845 12.694 -1.141 1.00 97.75 702 TYR A O 1
ATOM 4947 N N . GLU A 1 703 ? 11.193 13.486 -3.120 1.00 96.62 703 GLU A N 1
ATOM 4948 C CA . GLU A 1 703 ? 9.767 13.547 -2.745 1.00 96.62 703 GLU A CA 1
ATOM 4949 C C . GLU A 1 703 ? 9.212 12.142 -2.441 1.00 96.62 703 GLU A C 1
ATOM 4951 O O . GLU A 1 703 ? 8.529 11.962 -1.430 1.00 96.62 703 GLU A O 1
ATOM 4956 N N . ASN A 1 704 ? 9.555 11.141 -3.255 1.00 97.12 704 ASN A N 1
ATOM 4957 C CA . ASN A 1 704 ? 9.126 9.751 -3.096 1.00 97.12 704 ASN A CA 1
ATOM 4958 C C . ASN A 1 704 ? 9.804 9.055 -1.896 1.00 97.12 704 ASN A C 1
ATOM 4960 O O . ASN A 1 704 ? 9.122 8.420 -1.096 1.00 97.12 704 ASN A O 1
ATOM 4964 N N . GLU A 1 705 ? 11.118 9.212 -1.705 1.00 97.75 705 GLU A N 1
ATOM 4965 C CA . GLU A 1 705 ? 11.878 8.678 -0.560 1.00 97.75 705 GLU A CA 1
ATOM 4966 C C . GLU A 1 705 ? 11.399 9.265 0.777 1.00 97.75 705 GLU A C 1
ATOM 4968 O O . GLU A 1 705 ? 11.185 8.535 1.748 1.00 97.75 705 GLU A O 1
ATOM 4973 N N . ILE A 1 706 ? 11.197 10.588 0.833 1.00 96.00 706 ILE A N 1
ATOM 4974 C CA . ILE A 1 706 ? 10.703 11.277 2.032 1.00 96.00 706 ILE A CA 1
ATOM 4975 C C . ILE A 1 706 ? 9.261 10.846 2.328 1.00 96.00 706 ILE A C 1
ATOM 4977 O O . ILE A 1 706 ? 8.931 10.626 3.494 1.00 96.00 706 ILE A O 1
ATOM 4981 N N . THR A 1 707 ? 8.424 10.673 1.297 1.00 93.12 707 THR A N 1
ATOM 4982 C CA . THR A 1 707 ? 7.059 10.136 1.433 1.00 93.12 707 THR A CA 1
ATOM 4983 C C . THR A 1 707 ? 7.095 8.712 1.984 1.00 93.12 707 THR A C 1
ATOM 4985 O O . THR A 1 707 ? 6.574 8.489 3.069 1.00 93.12 707 THR A O 1
ATOM 4988 N N . HIS A 1 708 ? 7.794 7.785 1.321 1.00 92.62 708 HIS A N 1
ATOM 4989 C CA . HIS A 1 708 ? 7.878 6.364 1.688 1.00 92.62 708 HIS A CA 1
ATOM 4990 C C . HIS A 1 708 ? 8.333 6.111 3.138 1.00 92.62 708 HIS A C 1
ATOM 4992 O O . HIS A 1 708 ? 7.996 5.085 3.725 1.00 92.62 708 HIS A O 1
ATOM 4998 N N . LEU A 1 709 ? 9.092 7.042 3.727 1.00 91.00 709 LEU A N 1
ATOM 4999 C CA . LEU A 1 709 ? 9.498 6.983 5.129 1.00 91.00 709 LEU A CA 1
ATOM 5000 C C . LEU A 1 709 ? 8.539 7.710 6.093 1.00 91.00 709 LEU A C 1
ATOM 5002 O O . LEU A 1 709 ? 8.401 7.265 7.235 1.00 91.00 709 LEU A O 1
ATOM 5006 N N . LEU A 1 710 ? 7.922 8.838 5.715 1.00 83.50 710 LEU A N 1
ATOM 5007 C CA . LEU A 1 710 ? 7.189 9.713 6.651 1.00 83.50 710 LEU A CA 1
ATOM 5008 C C . LEU A 1 710 ? 5.665 9.746 6.516 1.00 83.50 710 LEU A C 1
ATOM 5010 O O . LEU A 1 710 ? 5.037 10.270 7.448 1.00 83.50 710 LEU A O 1
ATOM 5014 N N . LEU A 1 711 ? 5.089 9.293 5.404 1.00 64.25 711 LEU A N 1
ATOM 5015 C CA . LEU A 1 711 ? 3.690 9.513 5.015 1.00 64.25 711 LEU A CA 1
ATOM 5016 C C . LEU A 1 711 ? 2.968 8.189 4.735 1.00 64.25 711 LEU A C 1
ATOM 5018 O O . LEU A 1 711 ? 1.852 8.075 5.282 1.00 64.25 711 LEU A O 1
#

Foldseek 3Di:
DDDDDDDDDDDDDDDDDDDDDDDDDDDDDDDDDDDDDDDDDYDDDDDDDDDDDDDDDDDDDDDDDDDDDDDDDDDDDQDPQAAFDDFQVVQCNPQQQWPWGQDPGTIDTHGDQVSQDPLQCQQPRWTQDPNPHIDGHHGLDQCPPQQAWDWDADRQARDTDTHGHQVSADPPFGQDPVPHTDFFDFADWQVVQCPQFQAQDRWTQDPVRGIDTDHGDDQCPPQPQWDFDQDRHPGTDTDGDQRCPLPWHDVVSVTQFDDSHDNQQGQPRDADQDQDRSNSPPDHPVVAPAHAQDKDWDADPVRAIFIWGQHSRSDTHDGDGDDDAAQDQDPHSPPPDHNPVADANAQDKDWDDDFNDTFIWGQHHVRDTDDGDDADDADQDQDPRGPPPDHCVVALARAQDKDWDDDPPFIWIWGQHPPRHTDDTDGDDDAAQDQDPHSVPPDGNVVAPARAQDKDWDAAPLRHIFMWGQHSRRHTDHTAHPDDDAPSQDRRHPPPDGRPPDLAAEEEADAAAQQFDDLQCLLCVVVVNNVRYDYDHDLVVLLVDLVPDQHQEYEYADLHDDNDVSNVVSVVVNVVVVHAYEDHYQPCVVCQVPVVCVQQQKGWADFDFDAAKKAFADDDLLQPPPHHHGIQDAFDPSRRGFFTFIAGRQWDQGIFRDNYDDGRTGQWTAHPVRRYIYGRTRLRGRPDDDPPPPRGRSSVSSNSSVVSRPD

Radius of gyration: 45.34 Å; Cα contacts (8 Å, |Δi|>4): 1397; chains: 1; bounding box: 128×79×135 Å